Protein AF-A0A956QHF6-F1 (afdb_monomer_lite)

Sequence (446 aa):
MAYKLFDLAGYAPDGSSVARALSEQGRTVGYTSLGSFADPPPKQWPEGFLQLHSVSSDGQLAVGESKQVSDWKAVLVELDAGRLRPLGEASRCLGVNVRGEAVGRVPVDKRTNLGFLWRDGQLEVVPESLCLLAINDQSQAVGLGLGGPALFLEEQPLALEPPADFEEAAAYGLSPDGRLVAGACRHQLQWQPCLWTRQGEGFRVELLEPGRGGVALGVNDQGRVVGYAFERPPMGFDRVAPWAVMASARVQAFEWAGGGLCPLQVEGTDLALKVATGINARGQVVGWGVSPSTPRLKRAFRLDPTQATRVTVRPARPDELDCLLELLPRLAAFDLPPRRLPQELWQGDADMLRAWARGYEPQCACWLALDESAAVVGCCAVRLRPELLSQKPSAHLELLAVGADNQGKGVGQALMQAAESWAREQGAVSMSLHVFANNQRARRFY

pLDDT: mean 89.42, std 8.85, range [52.91, 98.38]

Secondary structure (DSSP, 8-state):
--EEEEEGGGG-TTS-EEEEEE-TT--EEEEESSSEEEESPPS---SSEEEEEEE-TTSSEEEEEEEETTEEEEEEEETTTTEEEE-TT-SEEEEE-TT--EEEEEESSSS-EEEEEEETTEEEEETTEEEEEEE-TTS-EEEEETTEEEEE-SS-PEE-PPPTT-SEEEEEEE-TTSSEEEEEEEETTEEEEEEEEEETTEEEEEESSTT--EEEEEE-TT--EEEEEESSPPTT--SS-GGGPPP-TTEEEEEEETTEEEEP--TT---EEEEEEEE-TT--EEEEEE-TTSTTS-EEEEEEEP-----EEEEPPGGGHHHHHHHGGGGG-S---TT--GGGGTHHHHHHHHHHHTT--TTEEEEEEE-TT--EEEEEEEEE---TTT--S-EEEEEEEE-GGGTTTTHHHHHHHHHHHHHHHTT-S-EE----TT-HHHHHH-

Radius of gyration: 25.53 Å; chains: 1; bounding box: 66×40×74 Å

Foldseek 3Di:
DAWDKDWPCVVPVPWFWKWAEAALVGKTWFAIPQAIAIVVGEDDADDFHWTWHYAANVRQKTWWWTDDPHAIFIWMARRHVNDIDTLPQARTWAEAYPQRWTKWWGDPDPPAIFIWIDHPSDIDTDQQGRIWHYAANVRWTWWAGPVATFTDDPPDTADPDDPPQFDHWTWAEAENVRQKTWWWTHHPNATFTWMWGDDPPHTDIDGLDPPWGWIWHEAYPQRKTKWKTFPHDAPPPDRSDRQVGFQDPGIFIWIRDPSDTGTDDHPPDQWGFGTWRYAYPQGKTWTWTAHPVGSRHTIIMIIGPDQLQPWDKDWDALVCLVVQVVQQLQQLPFDDDPPDDSCVRCVVVNVVSNCVSVVNQVQKTKMFIAGPVRRTFWMWMKGWFADPPPRATAMETADTGGHPVNPPSCRSVVNVVVRVVVSVVVVHPYYYYDDDPRPVVVVVVD

Structure (mmCIF, N/CA/C/O backbone):
data_AF-A0A956QHF6-F1
#
_entry.id   AF-A0A956QHF6-F1
#
loop_
_atom_site.group_PDB
_atom_site.id
_atom_site.type_symbol
_atom_site.label_atom_id
_atom_site.label_alt_id
_atom_site.label_comp_id
_atom_site.label_asym_id
_atom_site.label_entity_id
_atom_site.label_seq_id
_atom_site.pdbx_PDB_ins_code
_atom_site.Cartn_x
_atom_site.Cartn_y
_atom_site.Cartn_z
_atom_site.occupancy
_atom_site.B_iso_or_equiv
_atom_site.auth_seq_id
_atom_site.auth_comp_id
_atom_site.auth_asym_id
_atom_site.auth_atom_id
_atom_site.pdbx_PDB_model_num
ATOM 1 N N . MET A 1 1 ? 4.605 1.641 -11.947 1.00 64.75 1 MET A N 1
ATOM 2 C CA . MET A 1 1 ? 3.361 0.922 -12.296 1.00 64.75 1 MET A CA 1
ATOM 3 C C . MET A 1 1 ? 2.334 1.945 -12.756 1.00 64.75 1 MET A C 1
ATOM 5 O O . MET A 1 1 ? 2.317 3.031 -12.189 1.00 64.75 1 MET A O 1
ATOM 9 N N . ALA A 1 2 ? 1.542 1.652 -13.787 1.00 77.31 2 ALA A N 1
ATOM 10 C CA . ALA A 1 2 ? 0.424 2.514 -14.167 1.00 77.31 2 ALA A CA 1
ATOM 11 C C . ALA A 1 2 ? -0.827 2.121 -13.364 1.00 77.31 2 ALA A C 1
ATOM 13 O O . ALA A 1 2 ? -1.004 0.957 -13.000 1.00 77.31 2 ALA A O 1
ATOM 14 N N . TYR A 1 3 ? -1.673 3.103 -13.067 1.00 86.12 3 TYR A N 1
ATOM 15 C CA . TYR A 1 3 ? -2.850 2.933 -12.224 1.00 86.12 3 TYR A CA 1
ATOM 16 C C . TYR A 1 3 ? -4.087 3.506 -12.901 1.00 86.12 3 TYR A C 1
ATOM 18 O O . TYR A 1 3 ? -4.043 4.579 -13.499 1.00 86.12 3 TYR A O 1
ATOM 26 N N . LYS A 1 4 ? -5.211 2.808 -12.753 1.00 88.69 4 LYS A N 1
ATOM 27 C CA . LYS A 1 4 ? -6.545 3.343 -12.992 1.00 88.69 4 LYS A CA 1
ATOM 28 C C . LYS A 1 4 ? -7.060 3.914 -11.675 1.00 88.69 4 LYS A C 1
ATOM 30 O O . LYS A 1 4 ? -7.164 3.189 -10.688 1.00 88.69 4 LYS A O 1
ATOM 35 N N . LEU A 1 5 ? -7.393 5.202 -11.669 1.00 90.69 5 LEU A N 1
ATOM 36 C CA . LEU A 1 5 ? -8.011 5.859 -10.520 1.00 90.69 5 LEU A CA 1
ATOM 37 C C . LEU A 1 5 ? -9.516 5.574 -10.475 1.00 90.69 5 LEU A C 1
ATOM 39 O O . LEU A 1 5 ? -10.232 5.793 -11.451 1.00 90.69 5 LEU A O 1
ATOM 43 N N . PHE A 1 6 ? -9.984 5.149 -9.309 1.00 89.56 6 PHE A N 1
ATOM 44 C CA . PHE A 1 6 ? -11.377 5.178 -8.892 1.00 89.56 6 PHE A CA 1
ATOM 45 C C . PHE A 1 6 ? -11.510 6.262 -7.825 1.00 89.56 6 PHE A C 1
ATOM 47 O O . PHE A 1 6 ? -11.030 6.106 -6.698 1.00 89.56 6 PHE A O 1
ATOM 54 N N . ASP A 1 7 ? -12.119 7.383 -8.203 1.00 85.62 7 ASP A N 1
ATOM 55 C CA . ASP A 1 7 ? -12.422 8.459 -7.267 1.00 85.62 7 ASP A CA 1
ATOM 56 C C . ASP A 1 7 ? -13.626 8.057 -6.407 1.00 85.62 7 ASP A C 1
ATOM 58 O O . ASP A 1 7 ? -14.746 7.893 -6.895 1.00 85.62 7 ASP A O 1
ATOM 62 N N . LEU A 1 8 ? -13.378 7.875 -5.111 1.00 85.00 8 LEU A N 1
ATOM 63 C CA . LEU A 1 8 ? -14.386 7.507 -4.122 1.00 85.00 8 LEU A CA 1
ATOM 64 C C . LEU A 1 8 ? -14.972 8.759 -3.439 1.00 85.00 8 LEU A C 1
ATOM 66 O O . LEU A 1 8 ? -15.680 8.663 -2.437 1.00 85.00 8 LEU A O 1
ATOM 70 N N . ALA A 1 9 ? -14.716 9.965 -3.953 1.00 78.06 9 ALA A N 1
ATOM 71 C CA . ALA A 1 9 ? -15.341 11.195 -3.472 1.00 78.06 9 ALA A CA 1
ATOM 72 C C . ALA A 1 9 ? -16.867 11.212 -3.631 1.00 78.06 9 ALA A C 1
ATOM 74 O O . ALA A 1 9 ? -17.529 11.949 -2.904 1.00 78.06 9 ALA A O 1
ATOM 75 N N . GLY A 1 10 ? -17.436 10.359 -4.491 1.00 76.44 10 GLY A N 1
ATOM 76 C CA . GLY A 1 10 ? -18.887 10.192 -4.624 1.00 76.44 10 GLY A CA 1
ATOM 77 C C . GLY A 1 10 ? -19.605 9.871 -3.304 1.00 76.44 10 GLY A C 1
ATOM 78 O O . GLY A 1 10 ? -20.776 10.204 -3.160 1.00 76.44 10 GLY A O 1
ATOM 79 N N . TYR A 1 11 ? -18.905 9.314 -2.306 1.00 76.31 11 TYR A N 1
ATOM 80 C CA . TYR A 1 11 ? -19.462 9.082 -0.967 1.00 76.31 11 TYR A CA 1
ATOM 81 C C . TYR A 1 11 ? -19.677 10.367 -0.144 1.00 76.31 11 TYR A C 1
ATOM 83 O O . TYR A 1 11 ? -20.422 10.345 0.834 1.00 76.31 11 TYR A O 1
ATOM 91 N N . ALA A 1 12 ? -19.028 11.479 -0.502 1.00 83.06 12 ALA A N 1
ATOM 92 C CA . ALA A 1 12 ? -19.238 12.792 0.108 1.00 83.06 12 ALA A CA 1
ATOM 93 C C . ALA A 1 12 ? -18.864 13.928 -0.865 1.00 83.06 12 ALA A C 1
ATOM 95 O O . ALA A 1 12 ? -17.786 14.515 -0.728 1.00 83.06 12 ALA A O 1
ATOM 96 N N . PRO A 1 13 ? -19.748 14.275 -1.818 1.00 81.50 13 PRO A N 1
ATOM 97 C CA . PRO A 1 13 ? -19.463 15.294 -2.834 1.00 81.50 13 PRO A CA 1
ATOM 98 C C . PRO A 1 13 ? -19.061 16.650 -2.223 1.00 81.50 13 PRO A C 1
ATOM 100 O O . PRO A 1 13 ? -18.025 17.227 -2.572 1.00 81.50 13 PRO A O 1
ATOM 103 N N . ASP A 1 14 ? -19.820 17.086 -1.214 1.00 84.44 14 ASP A N 1
ATOM 104 C CA . ASP A 1 14 ? -19.650 18.379 -0.534 1.00 84.44 14 ASP A CA 1
ATOM 105 C C . ASP A 1 14 ? -18.776 18.296 0.732 1.00 84.44 14 ASP A C 1
ATOM 107 O O . ASP A 1 14 ? -18.558 19.289 1.427 1.00 84.44 14 ASP A O 1
ATOM 111 N N . GLY A 1 15 ? -18.280 17.100 1.058 1.00 88.06 15 GLY A N 1
ATOM 112 C CA . GLY A 1 15 ? -17.570 16.799 2.299 1.00 88.06 15 GLY A CA 1
ATOM 113 C C . GLY A 1 15 ? -16.174 16.233 2.071 1.00 88.06 15 GLY A C 1
ATOM 114 O O . GLY A 1 15 ? -15.729 16.070 0.943 1.00 88.06 15 GLY A O 1
ATOM 115 N N . SER A 1 16 ? -15.455 15.923 3.148 1.00 90.81 16 SER A N 1
ATOM 116 C CA . SER A 1 16 ? -14.213 15.143 3.035 1.00 90.81 16 SER A CA 1
ATOM 117 C C . SER A 1 16 ? -14.526 13.651 3.008 1.00 90.81 16 SER A C 1
ATOM 119 O O . SER A 1 16 ? -15.419 13.211 3.726 1.00 90.81 16 SER A O 1
ATOM 121 N N . SER A 1 17 ? -13.757 12.868 2.255 1.00 92.38 17 SER A N 1
ATOM 122 C CA . SER A 1 17 ? -13.761 11.403 2.286 1.00 92.38 17 SER A CA 1
ATOM 123 C C . SER A 1 17 ? -12.336 10.856 2.407 1.00 92.38 17 SER A C 1
ATOM 125 O O . SER A 1 17 ? -11.381 11.420 1.869 1.00 92.38 17 SER A O 1
ATOM 127 N N . VAL A 1 18 ? -12.180 9.764 3.156 1.00 93.50 18 VAL A N 1
ATOM 128 C CA . VAL A 1 18 ? -10.901 9.089 3.409 1.00 93.50 18 VAL A CA 1
ATOM 129 C C . VAL A 1 18 ? -11.095 7.581 3.314 1.00 93.50 18 VAL A C 1
ATOM 131 O O . VAL A 1 18 ? -11.859 7.020 4.096 1.00 93.50 18 VAL A O 1
ATOM 134 N N . ALA A 1 19 ? -10.371 6.917 2.408 1.00 95.69 19 ALA A N 1
ATOM 135 C CA . ALA A 1 19 ? -10.272 5.460 2.402 1.00 95.69 19 ALA A CA 1
ATOM 136 C C . ALA A 1 19 ? -9.199 5.002 3.403 1.00 95.69 19 ALA A C 1
ATOM 138 O O . ALA A 1 19 ? -8.085 5.543 3.442 1.00 95.69 19 ALA A O 1
ATOM 139 N N . ARG A 1 20 ? -9.540 4.028 4.249 1.00 94.56 20 ARG A N 1
ATOM 140 C CA . ARG A 1 20 ? -8.678 3.547 5.340 1.00 94.56 20 ARG A CA 1
ATOM 141 C C . ARG A 1 20 ? -8.105 2.166 5.094 1.00 94.56 20 ARG A C 1
ATOM 143 O O . ARG A 1 20 ? -6.946 1.964 5.437 1.00 94.56 20 ARG A O 1
ATOM 150 N N . ALA A 1 21 ? -8.890 1.270 4.510 1.00 95.38 21 ALA A N 1
ATOM 151 C CA . ALA A 1 21 ? -8.481 -0.106 4.289 1.00 95.38 21 ALA A CA 1
ATOM 152 C C . ALA A 1 21 ? -9.127 -0.692 3.033 1.00 95.38 21 ALA A C 1
ATOM 154 O O . ALA A 1 21 ? -10.125 -0.173 2.520 1.00 95.38 21 ALA A O 1
ATOM 155 N N . LEU A 1 22 ? -8.518 -1.768 2.550 1.00 95.69 22 LEU A N 1
ATOM 156 C CA . LEU A 1 22 ? -8.856 -2.463 1.321 1.00 95.69 22 LEU A CA 1
ATOM 157 C C . LEU A 1 22 ? -8.700 -3.966 1.550 1.00 95.69 22 LEU A C 1
ATOM 159 O O . LEU A 1 22 ? -7.654 -4.394 2.026 1.00 95.69 22 LEU A O 1
ATOM 163 N N . SER A 1 23 ? -9.711 -4.748 1.181 1.00 95.88 23 SER A N 1
ATOM 164 C CA . SER A 1 23 ? -9.648 -6.209 1.241 1.00 95.88 23 SER A CA 1
ATOM 165 C C . SER A 1 23 ? -8.937 -6.814 0.023 1.00 95.88 23 SER A C 1
ATOM 167 O O . SER A 1 23 ? -8.749 -6.159 -1.012 1.00 95.88 23 SER A O 1
ATOM 169 N N . GLU A 1 24 ? -8.622 -8.107 0.081 1.00 91.50 24 GLU A N 1
ATOM 170 C CA . GLU A 1 24 ? -8.068 -8.849 -1.061 1.00 91.50 24 GLU A CA 1
ATOM 171 C C . GLU A 1 24 ? -9.075 -8.977 -2.212 1.00 91.50 24 GLU A C 1
ATOM 173 O O . GLU A 1 24 ? -8.712 -8.999 -3.390 1.00 91.50 24 GLU A O 1
ATOM 178 N N . GLN A 1 25 ? -10.371 -8.943 -1.896 1.00 89.06 25 GLN A N 1
ATOM 179 C CA . GLN A 1 25 ? -11.439 -8.881 -2.896 1.00 89.06 25 GLN A CA 1
ATOM 180 C C . GLN A 1 25 ? -11.616 -7.482 -3.507 1.00 89.06 25 GLN A C 1
ATOM 182 O O . GLN A 1 25 ? -12.284 -7.335 -4.533 1.00 89.06 25 GLN A O 1
ATOM 187 N N . GLY A 1 26 ? -10.943 -6.457 -2.976 1.00 89.31 26 GLY A N 1
ATOM 188 C CA . GLY A 1 26 ? -10.974 -5.084 -3.491 1.00 89.31 26 GLY A CA 1
ATOM 189 C C . GLY A 1 26 ? -12.045 -4.204 -2.855 1.00 89.31 26 GLY A C 1
ATOM 190 O O . GLY A 1 26 ? -12.280 -3.087 -3.331 1.00 89.31 26 GLY A O 1
ATOM 191 N N . ARG A 1 27 ? -12.681 -4.692 -1.784 1.00 92.50 27 ARG A N 1
ATOM 192 C CA . ARG A 1 27 ? -13.661 -3.937 -1.008 1.00 92.50 27 ARG A CA 1
ATOM 193 C C . ARG A 1 27 ? -12.938 -2.866 -0.214 1.00 92.50 27 ARG A C 1
ATOM 195 O O . ARG A 1 27 ? -12.054 -3.172 0.580 1.00 92.50 27 ARG A O 1
ATOM 202 N N . THR A 1 28 ? -13.304 -1.613 -0.443 1.00 94.75 28 THR A N 1
ATOM 203 C CA . THR A 1 28 ? -12.696 -0.465 0.244 1.00 94.75 28 THR A CA 1
ATOM 204 C C . THR A 1 28 ? -13.606 -0.004 1.368 1.00 94.75 28 THR A C 1
ATOM 206 O O . THR A 1 28 ? -14.814 0.051 1.167 1.00 94.75 28 THR A O 1
ATOM 209 N N . VAL A 1 29 ? -13.048 0.364 2.522 1.00 94.69 29 VAL A N 1
ATOM 210 C CA . VAL A 1 29 ? -13.798 0.982 3.628 1.00 94.69 29 VAL A CA 1
ATOM 211 C C . VAL A 1 29 ? -13.141 2.275 4.090 1.00 94.69 29 VAL A C 1
ATOM 213 O O . VAL A 1 29 ? -11.930 2.479 3.939 1.00 94.69 29 VAL A O 1
ATOM 216 N N . GLY A 1 30 ? -13.935 3.160 4.682 1.00 93.44 30 GLY A N 1
ATOM 217 C CA . GLY A 1 30 ? -13.429 4.422 5.192 1.00 93.44 30 GLY A CA 1
ATOM 218 C C . GLY A 1 30 ? -14.480 5.279 5.875 1.00 93.44 30 GLY A C 1
ATOM 219 O O . GLY A 1 30 ? -15.496 4.794 6.384 1.00 93.44 30 GLY A O 1
ATOM 220 N N . TYR A 1 31 ? -14.214 6.580 5.893 1.00 90.94 31 TYR A N 1
ATOM 221 C CA . TYR A 1 31 ? -15.102 7.561 6.495 1.00 90.94 31 TYR A CA 1
ATOM 222 C C . TYR A 1 31 ? -15.195 8.851 5.696 1.00 90.94 31 TYR A C 1
ATOM 224 O O . TYR A 1 31 ? -14.302 9.218 4.931 1.00 90.94 31 TYR A O 1
ATOM 232 N N . THR A 1 32 ? -16.299 9.551 5.901 1.00 89.94 32 THR A N 1
ATOM 233 C CA . THR A 1 32 ? -16.566 10.878 5.372 1.00 89.94 32 THR A CA 1
ATOM 234 C C . THR A 1 32 ? -16.728 11.884 6.509 1.00 89.94 32 THR A C 1
ATOM 236 O O . THR A 1 32 ? -16.781 11.526 7.685 1.00 89.94 32 THR A O 1
ATOM 239 N N . SER A 1 33 ? -16.837 13.170 6.177 1.00 84.12 33 SER A N 1
ATOM 240 C CA . SER A 1 33 ? -17.222 14.202 7.147 1.00 84.12 33 SER A CA 1
ATOM 241 C C . SER A 1 33 ? -18.641 14.022 7.699 1.00 84.12 33 SER A C 1
ATOM 243 O O . SER A 1 33 ? -18.985 14.691 8.667 1.00 84.12 33 SER A O 1
ATOM 245 N N . LEU A 1 34 ? -19.454 13.144 7.100 1.00 77.38 34 LEU A N 1
ATOM 246 C CA . LEU A 1 34 ? -20.855 12.902 7.456 1.00 77.38 34 LEU A CA 1
ATOM 247 C C . LEU A 1 34 ? -21.126 11.468 7.958 1.00 77.38 34 LEU A C 1
ATOM 249 O O . LEU A 1 34 ? -22.234 11.198 8.406 1.00 77.38 34 LEU A O 1
ATOM 253 N N . GLY A 1 35 ? -20.144 10.558 7.923 1.00 80.88 35 GLY A N 1
ATOM 254 C CA . GLY A 1 35 ? -20.305 9.179 8.396 1.00 80.88 35 GLY A CA 1
ATOM 255 C C . GLY A 1 35 ? -19.240 8.223 7.857 1.00 80.88 35 GLY A C 1
ATOM 256 O O . GLY A 1 35 ? -18.065 8.574 7.775 1.00 80.88 35 GLY A O 1
ATOM 257 N N . SER A 1 36 ? -19.646 7.011 7.475 1.00 81.38 36 SER A N 1
ATOM 258 C CA . SER A 1 36 ? -18.778 5.952 6.932 1.00 81.38 36 SER A CA 1
ATOM 259 C C . SER A 1 36 ? -19.180 5.567 5.516 1.00 81.38 36 SER A C 1
ATOM 261 O O . SER A 1 36 ? -20.274 5.895 5.061 1.00 81.38 36 SER A O 1
ATOM 263 N N . PHE A 1 37 ? -18.297 4.852 4.816 1.00 83.81 37 PHE A N 1
ATOM 264 C CA . PHE A 1 37 ? -18.630 4.212 3.544 1.00 83.81 37 PHE A CA 1
ATOM 265 C C . PHE A 1 37 ? -17.885 2.882 3.360 1.00 83.81 37 PHE A C 1
ATOM 267 O O . PHE A 1 37 ? -16.830 2.661 3.963 1.00 83.81 37 PHE A O 1
ATOM 274 N N . ALA A 1 38 ? -18.429 2.026 2.491 1.00 78.81 38 ALA A N 1
ATOM 275 C CA . ALA A 1 38 ? -17.766 0.847 1.939 1.00 78.81 38 ALA A CA 1
ATOM 276 C C . ALA A 1 38 ? -18.067 0.734 0.432 1.00 78.81 38 ALA A C 1
ATOM 278 O O . ALA A 1 38 ? -19.075 1.274 -0.010 1.00 78.81 38 ALA A O 1
ATOM 279 N N . ASP A 1 39 ? -17.215 0.059 -0.344 1.00 77.44 39 ASP A N 1
ATOM 280 C CA . ASP A 1 39 ? -17.395 -0.160 -1.790 1.00 77.44 39 ASP A CA 1
ATOM 281 C C . ASP A 1 39 ? -17.568 -1.655 -2.135 1.00 77.44 39 ASP A C 1
ATOM 283 O O . ASP A 1 39 ? -16.590 -2.395 -2.007 1.00 77.44 39 ASP A O 1
ATOM 287 N N . PRO A 1 40 ? -18.758 -2.121 -2.573 1.00 66.81 40 PRO A N 1
ATOM 288 C CA . PRO A 1 40 ? -19.985 -1.343 -2.748 1.00 66.81 40 PRO A CA 1
ATOM 289 C C . PRO A 1 40 ? -20.625 -0.959 -1.401 1.00 66.81 40 PRO A C 1
ATOM 291 O O . PRO A 1 40 ? -20.412 -1.659 -0.397 1.00 66.81 40 PRO A O 1
ATOM 294 N N . PRO A 1 41 ? -21.427 0.128 -1.369 1.00 66.31 41 PRO A N 1
ATOM 295 C CA . PRO A 1 41 ? -22.078 0.574 -0.150 1.00 66.31 41 PRO A CA 1
ATOM 296 C C . PRO A 1 41 ? -23.017 -0.510 0.384 1.00 66.31 41 PRO A C 1
ATOM 298 O O . PRO A 1 41 ? -23.737 -1.153 -0.386 1.00 66.31 41 PRO A O 1
ATOM 301 N N . PRO A 1 42 ? -23.009 -0.737 1.702 1.00 62.28 42 PRO A N 1
ATOM 302 C CA . PRO A 1 42 ? -23.805 -1.782 2.311 1.00 62.28 42 PRO A CA 1
ATOM 303 C C . PRO A 1 42 ? -25.283 -1.410 2.291 1.00 62.28 42 PRO A C 1
ATOM 305 O O . PRO A 1 42 ? -25.671 -0.237 2.287 1.00 62.28 42 PRO A O 1
ATOM 308 N N . LYS A 1 43 ? -26.129 -2.438 2.275 1.00 55.81 43 LYS A N 1
ATOM 309 C CA . LYS A 1 43 ? -27.580 -2.271 2.264 1.00 55.81 43 LYS A CA 1
ATOM 310 C C . LYS A 1 43 ? -28.036 -1.878 3.673 1.00 55.81 43 LYS A C 1
ATOM 312 O O . LYS A 1 43 ? -28.314 -2.744 4.484 1.00 55.81 43 LYS A O 1
ATOM 317 N N . GLN A 1 44 ? -28.120 -0.564 3.908 1.00 56.69 44 GLN A N 1
ATOM 318 C CA . GLN A 1 44 ? -28.627 0.105 5.118 1.00 56.69 44 GLN A CA 1
ATOM 319 C C . GLN A 1 44 ? -27.731 -0.011 6.367 1.00 56.69 44 GLN A C 1
ATOM 321 O O . GLN A 1 44 ? -27.603 -1.064 6.981 1.00 56.69 44 GLN A O 1
ATOM 326 N N . TRP A 1 45 ? -27.182 1.130 6.797 1.00 58.22 45 TRP A N 1
ATOM 327 C CA . TRP A 1 45 ? -26.565 1.318 8.114 1.00 58.22 45 TRP A CA 1
ATOM 328 C C . TRP A 1 45 ? -27.411 2.298 8.941 1.00 58.22 45 TRP A C 1
ATOM 330 O O . TRP A 1 45 ? -27.424 3.487 8.611 1.00 58.22 45 TRP A O 1
ATOM 340 N N . PRO A 1 46 ? -28.147 1.842 9.971 1.00 54.19 46 PRO A N 1
ATOM 341 C CA . PRO A 1 46 ? -28.976 2.728 10.785 1.00 54.19 46 PRO A CA 1
ATOM 342 C C . PRO A 1 46 ? -28.205 3.388 11.947 1.00 54.19 46 PRO A C 1
ATOM 344 O O . PRO A 1 46 ? -27.490 2.714 12.679 1.00 54.19 46 PRO A O 1
ATOM 347 N N . GLU A 1 47 ? -28.451 4.698 12.092 1.00 54.88 47 GLU A N 1
ATOM 348 C CA . GLU A 1 47 ? -28.246 5.644 13.213 1.00 54.88 47 GLU A CA 1
ATOM 349 C C . GLU A 1 47 ? -26.859 5.808 13.886 1.00 54.88 47 GLU A C 1
ATOM 351 O O . GLU A 1 47 ? -26.240 4.878 14.395 1.00 54.88 47 GLU A O 1
ATOM 356 N N . GLY A 1 48 ? -26.421 7.074 13.982 1.00 61.25 48 GLY A N 1
ATOM 357 C CA . GLY A 1 48 ? -25.158 7.501 14.601 1.00 61.25 48 GLY A CA 1
ATOM 358 C C . GLY A 1 48 ? -24.065 7.852 13.585 1.00 61.25 48 GLY A C 1
ATOM 359 O O . GLY A 1 48 ? -24.193 7.611 12.387 1.00 61.25 48 GLY A O 1
ATOM 360 N N . PHE A 1 49 ? -22.975 8.462 14.050 1.00 78.69 49 PHE A N 1
ATOM 361 C CA . PHE A 1 49 ? -21.820 8.764 13.197 1.00 78.69 49 PHE A CA 1
ATOM 362 C C . PHE A 1 49 ? -20.823 7.600 13.291 1.00 78.69 49 PHE A C 1
ATOM 364 O O . PHE A 1 49 ? -20.181 7.425 14.323 1.00 78.69 49 PHE A O 1
ATOM 371 N N . LEU A 1 50 ? -20.736 6.784 12.237 1.00 86.19 50 LEU A N 1
ATOM 372 C CA . LEU A 1 50 ? -19.848 5.617 12.134 1.00 86.19 50 LEU A CA 1
ATOM 373 C C . LEU A 1 50 ? -18.613 5.964 11.297 1.00 86.19 50 LEU A C 1
ATOM 375 O O . LEU A 1 50 ? -18.749 6.592 10.251 1.00 86.19 50 LEU A O 1
ATOM 379 N N . GLN A 1 51 ? -17.428 5.512 11.702 1.00 89.88 51 GLN A N 1
ATOM 380 C CA . GLN A 1 51 ? -16.199 5.569 10.907 1.00 89.88 51 GLN A CA 1
ATOM 381 C C . GLN A 1 51 ? -15.561 4.190 10.835 1.00 89.88 51 GLN A C 1
ATOM 383 O O . GLN A 1 51 ? -15.261 3.611 11.872 1.00 89.88 51 GLN A O 1
ATOM 388 N N . LEU A 1 52 ? -15.306 3.684 9.627 1.00 93.25 52 LEU A N 1
ATOM 389 C CA . LEU A 1 52 ? -14.599 2.417 9.448 1.00 93.25 52 LEU A CA 1
ATOM 390 C C . LEU A 1 52 ? -13.091 2.635 9.316 1.00 93.25 52 LEU A C 1
ATOM 392 O O . LEU A 1 52 ? -12.623 3.627 8.741 1.00 93.25 52 LEU A O 1
ATOM 396 N N . HIS A 1 53 ? -12.323 1.706 9.876 1.00 94.31 53 HIS A N 1
ATOM 397 C CA . HIS A 1 53 ? -10.867 1.793 9.985 1.00 94.31 53 HIS A CA 1
ATOM 398 C C . HIS A 1 53 ? -10.146 0.597 9.367 1.00 94.31 53 HIS A C 1
ATOM 400 O O . HIS A 1 53 ? -9.072 0.798 8.803 1.00 94.31 53 HIS A O 1
ATOM 406 N N . SER A 1 54 ? -10.734 -0.599 9.419 1.00 95.94 54 SER A N 1
ATOM 407 C CA . SER A 1 54 ? -10.170 -1.811 8.821 1.00 95.94 54 SER A CA 1
ATOM 408 C C . SER A 1 54 ? -11.260 -2.733 8.276 1.00 95.94 54 SER A C 1
ATOM 410 O O . SER A 1 54 ? -12.427 -2.611 8.656 1.00 95.94 54 SER A O 1
ATOM 412 N N . VAL A 1 55 ? -10.877 -3.611 7.353 1.00 97.12 55 VAL A N 1
ATOM 413 C CA . VAL A 1 55 ? -11.726 -4.606 6.691 1.00 97.12 55 VAL A CA 1
ATOM 414 C C . VAL A 1 55 ? -10.964 -5.928 6.623 1.00 97.12 55 VAL A C 1
ATOM 416 O O . VAL A 1 55 ? -9.761 -5.918 6.362 1.00 97.12 55 VAL A O 1
ATOM 419 N N . SER A 1 56 ? -11.648 -7.046 6.860 1.00 97.06 56 SER A N 1
ATOM 420 C CA . SER A 1 56 ? -11.068 -8.387 6.748 1.00 97.06 56 SER A CA 1
ATOM 421 C C . SER A 1 56 ? -10.634 -8.678 5.309 1.00 97.06 56 SER A C 1
ATOM 423 O O . SER A 1 56 ? -11.155 -8.091 4.353 1.00 97.06 56 SER A O 1
ATOM 425 N N . SER A 1 57 ? -9.683 -9.597 5.128 1.00 94.38 57 SER A N 1
ATOM 426 C CA . SER A 1 57 ? -9.119 -9.907 3.805 1.00 94.38 57 SER A CA 1
ATOM 427 C C . SER A 1 57 ? -10.180 -10.415 2.812 1.00 94.38 57 SER A C 1
ATOM 429 O O . SER A 1 57 ? -10.141 -10.063 1.630 1.00 94.38 57 SER A O 1
ATOM 431 N N . ASP A 1 58 ? -11.201 -11.128 3.292 1.00 94.12 58 ASP A N 1
ATOM 432 C CA . ASP A 1 58 ? -12.368 -11.578 2.520 1.00 94.12 58 ASP A CA 1
ATOM 433 C C . ASP A 1 58 ? -13.428 -10.488 2.257 1.00 94.12 58 ASP A C 1
ATOM 435 O O . ASP A 1 58 ? -14.381 -10.710 1.511 1.00 94.12 58 ASP A O 1
ATOM 439 N N . GLY A 1 59 ? -13.281 -9.295 2.839 1.00 93.44 59 GLY A N 1
ATOM 440 C CA . GLY A 1 59 ? -14.213 -8.186 2.658 1.00 93.44 59 GLY A CA 1
ATOM 441 C C . GLY A 1 59 ? -15.583 -8.376 3.313 1.00 93.44 59 GLY A C 1
ATOM 442 O O . GLY A 1 59 ? -16.521 -7.682 2.916 1.00 93.44 59 GLY A O 1
ATOM 443 N N . GLN A 1 60 ? -15.738 -9.297 4.265 1.00 93.81 60 GLN A N 1
ATOM 444 C CA . GLN A 1 60 ? -17.026 -9.565 4.921 1.00 93.81 60 GLN A CA 1
ATOM 445 C C . GLN A 1 60 ? -17.208 -8.781 6.223 1.00 93.81 60 GLN A C 1
ATOM 447 O O . GLN A 1 60 ? -18.317 -8.333 6.534 1.00 93.81 60 GLN A O 1
ATOM 452 N N . LEU A 1 61 ? -16.121 -8.574 6.963 1.00 95.31 61 LEU A N 1
ATOM 453 C CA . LEU A 1 61 ? -16.115 -7.902 8.254 1.00 95.31 61 LEU A CA 1
ATOM 454 C C . LEU A 1 61 ? -15.378 -6.571 8.155 1.00 95.31 61 LEU A C 1
ATOM 456 O O . LEU A 1 61 ? -14.372 -6.444 7.462 1.00 95.31 61 LEU A O 1
ATOM 460 N N . ALA A 1 62 ? -15.854 -5.575 8.887 1.00 95.44 62 ALA A N 1
ATOM 461 C CA . ALA A 1 62 ? -15.134 -4.332 9.108 1.00 95.44 62 ALA A CA 1
ATOM 462 C C . ALA A 1 62 ? -15.166 -3.953 10.579 1.00 95.44 62 ALA A C 1
ATOM 464 O O . ALA A 1 62 ? -16.060 -4.350 11.321 1.00 95.44 62 ALA A O 1
ATOM 465 N N . VAL A 1 63 ? -14.206 -3.136 10.988 1.00 94.94 63 VAL A N 1
ATOM 466 C CA . VAL A 1 63 ? -14.192 -2.542 12.323 1.00 94.94 63 VAL A CA 1
ATOM 467 C C . VAL A 1 63 ? -13.979 -1.047 12.252 1.00 94.94 63 VAL A C 1
ATOM 469 O O . VAL A 1 63 ? -13.437 -0.505 11.280 1.00 94.94 63 VAL A O 1
ATOM 472 N N . GLY A 1 64 ? -14.413 -0.378 13.307 1.00 92.75 64 GLY A N 1
ATOM 473 C CA . GLY A 1 64 ? -14.312 1.059 13.412 1.00 92.75 64 GLY A CA 1
ATOM 474 C C . GLY A 1 64 ? -14.869 1.577 14.721 1.00 92.75 64 GLY A C 1
ATOM 475 O O . GLY A 1 64 ? -14.849 0.888 15.743 1.00 92.75 64 GLY A O 1
ATOM 476 N N . GLU A 1 65 ? -15.376 2.799 14.673 1.00 90.06 65 GLU A N 1
ATOM 477 C CA . GLU A 1 65 ? -15.924 3.502 15.825 1.00 90.06 65 GLU A CA 1
ATOM 478 C C . GLU A 1 65 ? -17.289 4.088 15.482 1.00 90.06 65 GLU A C 1
ATOM 480 O O . GLU A 1 65 ? -17.478 4.645 14.401 1.00 90.06 65 GLU A O 1
ATOM 485 N N . SER A 1 66 ? -18.231 3.994 16.415 1.00 87.31 66 SER A N 1
ATOM 486 C CA . SER A 1 66 ? -19.546 4.620 16.314 1.00 87.31 66 SER A CA 1
ATOM 487 C C . SER A 1 66 ? -19.745 5.618 17.445 1.00 87.31 66 SER A C 1
ATOM 489 O O . SER A 1 66 ? -19.438 5.320 18.601 1.00 87.31 66 SER A O 1
ATOM 491 N N . LYS A 1 67 ? -20.257 6.806 17.117 1.00 81.69 67 LYS A N 1
ATOM 492 C CA . LYS A 1 67 ? -20.627 7.834 18.089 1.00 81.69 67 LYS A CA 1
ATOM 493 C C . LYS A 1 67 ? -22.129 7.795 18.356 1.00 81.69 67 LYS A C 1
ATOM 495 O O . LYS A 1 67 ? -22.920 8.153 17.477 1.00 81.69 67 LYS A O 1
ATOM 500 N N . GLN A 1 68 ? -22.506 7.452 19.587 1.00 68.38 68 GLN A N 1
ATOM 501 C CA . GLN A 1 68 ? -23.881 7.550 20.085 1.00 68.38 68 GLN A CA 1
ATOM 502 C C . GLN A 1 68 ? -23.940 8.588 21.217 1.00 68.38 68 GLN A C 1
ATOM 504 O O . GLN A 1 68 ? -23.395 8.373 22.292 1.00 68.38 68 GLN A O 1
ATOM 509 N N . VAL A 1 69 ? -24.587 9.731 20.956 1.00 59.78 69 VAL A N 1
ATOM 510 C CA . VAL A 1 69 ? -24.874 10.847 21.891 1.00 59.78 69 VAL A CA 1
ATOM 511 C C . VAL A 1 69 ? -23.647 11.524 22.547 1.00 59.78 69 VAL A C 1
ATOM 513 O O . VAL A 1 69 ? -23.422 12.702 22.267 1.00 59.78 69 VAL A O 1
ATOM 516 N N . SER A 1 70 ? -22.834 10.839 23.362 1.00 65.19 70 SER A N 1
ATOM 517 C CA . SER A 1 70 ? -21.673 11.417 24.076 1.00 65.19 70 SER A CA 1
ATOM 518 C C . SER A 1 70 ? -20.325 10.769 23.754 1.00 65.19 70 SER A C 1
ATOM 520 O O . SER A 1 70 ? -19.333 11.493 23.683 1.00 65.19 70 SER A O 1
ATOM 522 N N . ASP A 1 71 ? -20.280 9.459 23.489 1.00 73.12 71 ASP A N 1
ATOM 523 C CA . ASP A 1 71 ? -19.023 8.701 23.443 1.00 73.12 71 ASP A CA 1
ATOM 524 C C . ASP A 1 71 ? -18.841 7.902 22.150 1.00 73.12 71 ASP A C 1
ATOM 526 O O . ASP A 1 71 ? -19.801 7.476 21.501 1.00 73.12 71 ASP A O 1
ATOM 530 N N . TRP A 1 72 ? -17.575 7.716 21.777 1.00 82.25 72 TRP A N 1
ATOM 531 C CA . TRP A 1 72 ? -17.161 6.828 20.696 1.00 82.25 72 TRP A CA 1
ATOM 532 C C . TRP A 1 72 ? -16.925 5.426 21.243 1.00 82.25 72 TRP A C 1
ATOM 534 O O . TRP A 1 72 ? -16.195 5.250 22.222 1.00 82.25 72 TRP A O 1
ATOM 544 N N . LYS A 1 73 ? -17.540 4.432 20.606 1.00 86.94 73 LYS A N 1
ATOM 545 C CA . LYS A 1 73 ? -17.395 3.019 20.958 1.00 86.94 73 LYS A CA 1
ATOM 546 C C . LYS A 1 73 ? -16.879 2.228 19.769 1.00 86.94 73 LYS A C 1
ATOM 548 O O . LYS A 1 73 ? -17.321 2.432 18.637 1.00 86.94 73 LYS A O 1
ATOM 553 N N . ALA A 1 74 ? -15.954 1.317 20.042 1.00 91.38 74 ALA A N 1
ATOM 554 C CA . ALA A 1 74 ? -15.456 0.354 19.075 1.00 91.38 74 ALA A CA 1
ATOM 555 C C . ALA A 1 74 ? -16.576 -0.592 18.620 1.00 91.38 74 ALA A C 1
ATOM 557 O O . ALA A 1 74 ? -17.359 -1.089 19.436 1.00 91.38 74 ALA A O 1
ATOM 558 N N . VAL A 1 75 ? -16.640 -0.851 17.315 1.00 92.06 75 VAL A N 1
ATOM 559 C CA . VAL A 1 75 ? -17.669 -1.700 16.707 1.00 92.06 75 VAL A CA 1
ATOM 560 C C . VAL A 1 75 ? -17.078 -2.638 15.661 1.00 92.06 75 VAL A C 1
ATOM 562 O O . VAL A 1 75 ? -16.141 -2.271 14.948 1.00 92.06 75 VAL A O 1
ATOM 565 N N . LEU A 1 76 ? -17.680 -3.819 15.543 1.00 93.62 76 LEU A N 1
ATOM 566 C CA . LEU A 1 76 ? -17.514 -4.754 14.434 1.00 93.62 76 LEU A CA 1
ATOM 567 C C . LEU A 1 76 ? -18.782 -4.754 13.579 1.00 93.62 76 LEU A C 1
ATOM 569 O O . LEU A 1 76 ? -19.897 -4.715 14.099 1.00 93.62 76 LEU A O 1
ATOM 573 N N . VAL A 1 77 ? -18.610 -4.779 12.263 1.00 92.06 77 VAL A N 1
ATOM 574 C CA . VAL A 1 77 ? -19.680 -4.651 11.274 1.00 92.06 77 VAL A CA 1
ATOM 575 C C . VAL A 1 77 ? -19.614 -5.816 10.291 1.00 92.06 77 VAL A C 1
ATOM 577 O O . VAL A 1 77 ? -18.616 -5.985 9.595 1.00 92.06 77 VAL A O 1
ATOM 580 N N . GLU A 1 78 ? -20.694 -6.587 10.195 1.00 92.31 78 GLU A N 1
ATOM 581 C CA . GLU A 1 78 ? -20.922 -7.542 9.104 1.00 92.31 78 GLU A CA 1
ATOM 582 C C . GLU A 1 78 ? -21.451 -6.756 7.899 1.00 92.31 78 GLU A C 1
ATOM 584 O O . GLU A 1 78 ? -22.610 -6.328 7.892 1.00 92.31 78 GLU A O 1
ATOM 589 N N . LEU A 1 79 ? -20.599 -6.508 6.903 1.00 88.69 79 LEU A N 1
ATOM 590 C CA . LEU A 1 79 ? -20.850 -5.487 5.882 1.00 88.69 79 LEU A CA 1
ATOM 591 C C . LEU A 1 79 ? -22.101 -5.777 5.041 1.00 88.69 79 LEU A C 1
ATOM 593 O O . LEU A 1 79 ? -22.923 -4.885 4.848 1.00 88.69 79 LEU A O 1
ATOM 597 N N . ASP A 1 80 ? -22.283 -7.014 4.580 1.00 86.88 80 ASP A N 1
ATOM 598 C CA . ASP A 1 80 ? -23.410 -7.363 3.700 1.00 86.88 80 ASP A CA 1
ATOM 599 C C . ASP A 1 80 ? -24.724 -7.556 4.460 1.00 86.88 80 ASP A C 1
ATOM 601 O O . ASP A 1 80 ? -25.800 -7.285 3.925 1.00 86.88 80 ASP A O 1
ATOM 605 N N . ALA A 1 81 ? -24.638 -7.984 5.721 1.00 85.62 81 ALA A N 1
ATOM 606 C CA . ALA A 1 81 ? -25.793 -8.139 6.596 1.00 85.62 81 ALA A CA 1
ATOM 607 C C . ALA A 1 81 ? -26.211 -6.822 7.275 1.00 85.62 81 ALA A C 1
ATOM 609 O O . ALA A 1 81 ? -27.283 -6.773 7.877 1.00 85.62 81 ALA A O 1
ATOM 610 N N . GLY A 1 82 ? -25.362 -5.788 7.236 1.00 80.75 82 GLY A N 1
ATOM 611 C CA . GLY A 1 82 ? -25.588 -4.511 7.916 1.00 80.75 82 GLY A CA 1
ATOM 612 C C . GLY A 1 82 ? -25.628 -4.624 9.445 1.00 80.75 82 GLY A C 1
ATOM 613 O O . GLY A 1 82 ? -26.174 -3.742 10.105 1.00 80.75 82 GLY A O 1
ATOM 614 N N . ARG A 1 83 ? -25.091 -5.705 10.031 1.00 86.00 83 ARG A N 1
ATOM 615 C CA . ARG A 1 83 ? -25.154 -5.937 11.484 1.00 86.00 83 ARG A CA 1
ATOM 616 C C . ARG A 1 83 ? -23.972 -5.284 12.174 1.00 86.00 83 ARG A C 1
ATOM 618 O O . ARG A 1 83 ? -22.828 -5.578 11.843 1.00 86.00 83 ARG A O 1
ATOM 625 N N . LEU A 1 84 ? -24.259 -4.446 13.164 1.00 87.69 84 LEU A N 1
ATOM 626 C CA . LEU A 1 84 ? -23.268 -3.778 13.998 1.00 87.69 84 LEU A CA 1
ATOM 627 C C . LEU A 1 84 ? -23.243 -4.416 15.388 1.00 87.69 84 LEU A C 1
ATOM 629 O O . LEU A 1 84 ? -24.287 -4.617 16.009 1.00 87.69 84 LEU A O 1
ATOM 633 N N . ARG A 1 85 ? -22.041 -4.714 15.881 1.00 89.00 85 ARG A N 1
ATOM 634 C CA . ARG A 1 85 ? -21.791 -5.295 17.202 1.00 89.00 85 ARG A CA 1
ATOM 635 C C . ARG A 1 85 ? -20.825 -4.401 17.989 1.00 89.00 85 ARG A C 1
ATOM 637 O O . ARG A 1 85 ? -19.688 -4.228 17.548 1.00 89.00 85 ARG A O 1
ATOM 644 N N . PRO A 1 86 ? -21.235 -3.823 19.131 1.00 89.50 86 PRO A N 1
ATOM 645 C CA . PRO A 1 86 ? -20.317 -3.127 20.029 1.00 89.50 86 PRO A CA 1
ATOM 646 C C . PRO A 1 86 ? -19.273 -4.083 20.619 1.00 89.50 86 PRO A C 1
ATOM 648 O O . PRO A 1 86 ? -19.605 -5.210 20.984 1.00 89.50 86 PRO A O 1
ATOM 651 N N . LEU A 1 87 ? -18.031 -3.621 20.762 1.00 90.00 87 LEU A N 1
ATOM 652 C CA . LEU A 1 87 ? -16.912 -4.405 21.309 1.00 90.00 87 LEU A CA 1
ATOM 653 C C . LEU A 1 87 ? -16.673 -4.119 22.804 1.00 90.00 87 LEU A C 1
ATOM 655 O O . LEU A 1 87 ? -15.538 -4.039 23.266 1.00 90.00 87 LEU A O 1
ATOM 659 N N . GLY A 1 88 ? -17.751 -3.924 23.567 1.00 83.94 88 GLY A N 1
ATOM 660 C CA . GLY A 1 88 ? -17.689 -3.616 25.000 1.00 83.94 88 GLY A CA 1
ATOM 661 C C . GLY A 1 88 ? -17.150 -2.211 25.299 1.00 83.94 88 GLY A C 1
ATOM 662 O O . GLY A 1 88 ? -17.610 -1.223 24.726 1.00 83.94 88 GLY A O 1
ATOM 663 N N . GLU A 1 89 ? -16.183 -2.114 26.217 1.00 81.06 89 GLU A N 1
ATOM 664 C CA . GLU A 1 89 ? -15.599 -0.837 26.664 1.00 81.06 89 GLU A CA 1
ATOM 665 C C . GLU A 1 89 ? -14.507 -0.276 25.740 1.00 81.06 89 GLU A C 1
ATOM 667 O O . GLU A 1 89 ? -13.999 0.822 25.978 1.00 81.06 89 GLU A O 1
ATOM 672 N N . ALA A 1 90 ? -14.149 -0.989 24.668 1.00 76.25 90 ALA A N 1
ATOM 673 C CA . ALA A 1 90 ? -13.161 -0.519 23.705 1.00 76.25 90 ALA A CA 1
ATOM 674 C C . ALA A 1 90 ? -13.553 0.843 23.098 1.00 76.25 90 ALA A C 1
ATOM 676 O O . ALA A 1 90 ? -14.694 1.071 22.682 1.00 76.25 90 ALA A O 1
ATOM 677 N N . SER A 1 91 ? -12.576 1.751 23.025 1.00 79.00 91 SER A N 1
ATOM 678 C CA . SER A 1 91 ? -12.786 3.121 22.539 1.00 79.00 91 SER A CA 1
ATOM 679 C C . SER A 1 91 ? -12.424 3.295 21.068 1.00 79.00 91 SER A C 1
ATOM 681 O O . SER A 1 91 ? -12.951 4.193 20.418 1.00 79.00 91 SER A O 1
ATOM 683 N N . ARG A 1 92 ? -11.529 2.451 20.536 1.00 88.06 92 ARG A N 1
ATOM 684 C CA . ARG A 1 92 ? -11.048 2.529 19.151 1.00 88.06 92 ARG A CA 1
ATOM 685 C C . ARG A 1 92 ? -10.632 1.159 18.634 1.00 88.06 92 ARG A C 1
ATOM 687 O O . ARG A 1 92 ? -9.718 0.563 19.194 1.00 88.06 92 ARG A O 1
ATOM 694 N N . CYS A 1 93 ? -11.258 0.696 17.552 1.00 92.12 93 CYS A N 1
ATOM 695 C CA . CYS A 1 93 ? -10.915 -0.554 16.870 1.00 92.12 93 CYS A CA 1
ATOM 696 C C . CYS A 1 93 ? -10.208 -0.267 15.543 1.00 92.12 93 CYS A C 1
ATOM 698 O O . CYS A 1 93 ? -10.702 0.524 14.740 1.00 92.12 93 CYS A O 1
ATOM 700 N N . LEU A 1 94 ? -9.051 -0.888 15.316 1.00 94.00 94 LEU A N 1
ATOM 701 C CA . LEU A 1 94 ? -8.124 -0.516 14.241 1.00 94.00 94 LEU A CA 1
ATOM 702 C C . LEU A 1 94 ? -7.763 -1.667 13.304 1.00 94.00 94 LEU A C 1
ATOM 704 O O . LEU A 1 94 ? -7.434 -1.396 12.154 1.00 94.00 94 LEU A O 1
ATOM 708 N N . GLY A 1 95 ? -7.875 -2.918 13.750 1.00 95.88 95 GLY A N 1
ATOM 709 C CA . GLY A 1 95 ? -7.617 -4.097 12.926 1.00 95.88 95 GLY A CA 1
ATOM 710 C C . GLY A 1 95 ? -8.697 -5.157 13.100 1.00 95.88 95 GLY A C 1
ATOM 711 O O . GLY A 1 95 ? -9.259 -5.285 14.186 1.00 95.88 95 GLY A O 1
ATOM 712 N N . VAL A 1 96 ? -8.980 -5.900 12.031 1.00 97.62 96 VAL A N 1
ATOM 713 C CA . VAL A 1 96 ? -9.844 -7.084 12.044 1.00 97.62 96 VAL A CA 1
ATOM 714 C C . VAL A 1 96 ? -9.324 -8.108 11.047 1.00 97.62 96 VAL A C 1
ATOM 716 O O . VAL A 1 96 ? -8.802 -7.725 10.000 1.00 97.62 96 VAL A O 1
ATOM 719 N N . ASN A 1 97 ? -9.482 -9.389 11.357 1.00 97.19 97 ASN A N 1
ATOM 720 C CA . ASN A 1 97 ? -9.141 -10.483 10.451 1.00 97.19 97 ASN A CA 1
ATOM 721 C C . ASN A 1 97 ? -10.380 -11.303 10.045 1.00 97.19 97 ASN A C 1
ATOM 723 O O . ASN A 1 97 ? -11.501 -11.020 10.476 1.00 97.19 97 ASN A O 1
ATOM 727 N N . VAL A 1 98 ? -10.200 -12.326 9.208 1.00 96.38 98 VAL A N 1
ATOM 728 C CA . VAL A 1 98 ? -11.319 -13.161 8.711 1.00 96.38 98 VAL A CA 1
ATOM 729 C C . VAL A 1 98 ? -12.016 -13.995 9.784 1.00 96.38 98 VAL A C 1
ATOM 731 O O . VAL A 1 98 ? -13.158 -14.404 9.593 1.00 96.38 98 VAL A O 1
ATOM 734 N N . ARG A 1 99 ? -11.365 -14.237 10.928 1.00 95.81 99 ARG A N 1
ATOM 735 C CA . ARG A 1 99 ? -11.991 -14.909 12.079 1.00 95.81 99 ARG A CA 1
ATOM 736 C C . ARG A 1 99 ? -12.894 -13.972 12.881 1.00 95.81 99 ARG A C 1
ATOM 738 O O . ARG A 1 99 ? -13.585 -14.425 13.787 1.00 95.81 99 ARG A O 1
ATOM 745 N N . GLY A 1 100 ? -12.895 -12.679 12.562 1.00 95.38 100 GLY A N 1
ATOM 746 C CA . GLY A 1 100 ? -13.574 -11.657 13.348 1.00 95.38 100 GLY A CA 1
ATOM 747 C C . GLY A 1 100 ? -12.824 -11.283 14.621 1.00 95.38 100 GLY A C 1
ATOM 748 O O . GLY A 1 100 ? -13.389 -10.579 15.453 1.00 95.38 100 GLY A O 1
ATOM 749 N N . GLU A 1 101 ? -11.566 -11.703 14.772 1.00 96.44 101 GLU A N 1
ATOM 750 C CA . GLU A 1 101 ? -10.713 -11.186 15.836 1.00 96.44 101 GLU A CA 1
ATOM 751 C C . GLU A 1 101 ? -10.411 -9.721 15.541 1.00 96.44 101 GLU A C 1
ATOM 753 O O . GLU A 1 101 ? -10.053 -9.363 14.414 1.00 96.44 101 GLU A O 1
ATOM 758 N N . ALA A 1 102 ? -10.578 -8.870 16.547 1.00 96.75 102 ALA A N 1
ATOM 759 C CA . ALA A 1 102 ? -10.480 -7.431 16.386 1.00 96.75 102 ALA A CA 1
ATOM 760 C C . ALA A 1 102 ? -9.520 -6.831 17.409 1.00 96.75 102 ALA A C 1
ATOM 762 O O . ALA A 1 102 ? -9.505 -7.229 18.570 1.00 96.75 102 ALA A O 1
ATOM 763 N N . VAL A 1 103 ? -8.719 -5.863 16.977 1.00 96.44 103 VAL A N 1
ATOM 764 C CA . VAL A 1 103 ? -7.690 -5.244 17.815 1.00 96.44 103 VAL A CA 1
ATOM 765 C C . VAL A 1 103 ? -7.789 -3.732 17.803 1.00 96.44 103 VAL A C 1
ATOM 767 O O . VAL A 1 103 ? -8.252 -3.116 16.835 1.00 96.44 103 VAL A O 1
ATOM 770 N N . GLY A 1 104 ? -7.327 -3.115 18.881 1.00 94.88 104 GLY A N 1
ATOM 771 C CA . GLY A 1 104 ? -7.359 -1.669 19.018 1.00 94.88 104 GLY A CA 1
ATOM 772 C C . GLY A 1 104 ? -6.820 -1.202 20.357 1.00 94.88 104 GLY A C 1
ATOM 773 O O . GLY A 1 104 ? -5.839 -1.747 20.867 1.00 94.88 104 GLY A O 1
ATOM 774 N N . ARG A 1 105 ? -7.477 -0.191 20.930 1.00 92.44 105 ARG A N 1
ATOM 775 C CA . ARG A 1 105 ? -7.193 0.294 22.283 1.00 92.44 105 ARG A CA 1
ATOM 776 C C . ARG A 1 105 ? -8.447 0.454 23.138 1.00 92.44 105 ARG A C 1
ATOM 778 O O . ARG A 1 105 ? -9.529 0.788 22.643 1.00 92.44 105 ARG A O 1
ATOM 785 N N . VAL A 1 106 ? -8.262 0.257 24.434 1.00 92.25 106 VAL A N 1
ATOM 786 C CA . VAL A 1 106 ? -9.278 0.379 25.478 1.00 92.25 106 VAL A CA 1
ATOM 787 C C . VAL A 1 106 ? -8.760 1.314 26.580 1.00 92.25 106 VAL A C 1
ATOM 789 O O . VAL A 1 106 ? -7.585 1.224 26.951 1.00 92.25 106 VAL A O 1
ATOM 792 N N . PRO A 1 107 ? -9.583 2.249 27.086 1.00 89.62 107 PRO A N 1
ATOM 793 C CA . PRO A 1 107 ? -9.196 3.094 28.205 1.00 89.62 107 PRO A CA 1
ATOM 794 C C . PRO A 1 107 ? -9.202 2.271 29.497 1.00 89.62 107 PRO A C 1
ATOM 796 O O . PRO A 1 107 ? -10.181 1.594 29.801 1.00 89.62 107 PRO A O 1
ATOM 799 N N . VAL A 1 108 ? -8.120 2.350 30.268 1.00 86.75 108 VAL A N 1
ATOM 800 C CA . VAL A 1 108 ? -8.026 1.727 31.603 1.00 86.75 108 VAL A CA 1
ATOM 801 C C . VAL A 1 108 ? -8.317 2.755 32.690 1.00 86.75 108 VAL A C 1
ATOM 803 O O . VAL A 1 108 ? -8.956 2.461 33.696 1.00 86.75 108 VAL A O 1
ATOM 806 N N . ASP A 1 109 ? -7.880 3.991 32.462 1.00 85.75 109 ASP A N 1
ATOM 807 C CA . ASP A 1 109 ? -8.170 5.147 33.299 1.00 85.75 109 ASP A CA 1
ATOM 808 C C . ASP A 1 109 ? -8.232 6.422 32.431 1.00 85.75 109 ASP A C 1
ATOM 810 O O . ASP A 1 109 ? -8.218 6.367 31.201 1.00 85.75 109 ASP A O 1
ATOM 814 N N . LYS A 1 110 ? -8.316 7.604 33.056 1.00 82.06 110 LYS A N 1
ATOM 815 C CA . LYS A 1 110 ? -8.435 8.893 32.344 1.00 82.06 110 LYS A CA 1
ATOM 816 C C . LYS A 1 110 ? -7.218 9.267 31.483 1.00 82.06 110 LYS A C 1
ATOM 818 O O . LYS A 1 110 ? -7.314 10.208 30.697 1.00 82.06 110 LYS A O 1
ATOM 823 N N . ARG A 1 111 ? -6.067 8.629 31.681 1.00 83.19 111 ARG A N 1
ATOM 824 C CA . ARG A 1 111 ? -4.776 8.947 31.049 1.00 83.19 111 ARG A CA 1
ATOM 825 C C . ARG A 1 111 ? -4.151 7.749 30.338 1.00 83.19 111 ARG A C 1
ATOM 827 O O . ARG A 1 111 ? -3.333 7.961 29.446 1.00 83.19 111 ARG A O 1
ATOM 834 N N . THR A 1 112 ? -4.544 6.532 30.695 1.00 85.69 112 THR A N 1
ATOM 835 C CA . THR A 1 112 ? -3.925 5.300 30.205 1.00 85.69 112 THR A CA 1
ATOM 836 C C . THR A 1 112 ? -4.857 4.550 29.262 1.00 85.69 112 THR A C 1
ATOM 838 O O . THR A 1 112 ? -6.015 4.279 29.587 1.00 85.69 112 THR A O 1
ATOM 841 N N . ASN A 1 113 ? -4.326 4.176 28.099 1.00 89.38 113 ASN A N 1
ATOM 842 C CA . ASN A 1 113 ? -4.945 3.203 27.205 1.00 89.38 113 ASN A CA 1
ATOM 843 C C . ASN A 1 113 ? -4.042 1.976 27.118 1.00 89.38 113 ASN A C 1
ATOM 845 O O . ASN A 1 113 ? -2.818 2.121 27.155 1.00 89.38 113 ASN A O 1
ATOM 849 N N . LEU A 1 114 ? -4.654 0.808 26.961 1.00 93.44 114 LEU A N 1
ATOM 850 C CA . LEU A 1 114 ? -3.959 -0.432 26.637 1.00 93.44 114 LEU A CA 1
ATOM 851 C C . LEU A 1 114 ? -4.494 -1.012 25.332 1.00 93.44 114 LEU A C 1
ATOM 853 O O . LEU A 1 114 ? -5.604 -0.688 24.898 1.00 93.44 114 LEU A O 1
ATOM 857 N N . GLY A 1 115 ? -3.692 -1.866 24.707 1.00 93.94 115 GLY A N 1
ATOM 858 C CA . GLY A 1 115 ? -4.130 -2.695 23.598 1.00 93.94 115 GLY A CA 1
ATOM 859 C C . GLY A 1 115 ? -5.212 -3.671 24.053 1.00 93.94 115 GLY A C 1
ATOM 860 O O . GLY A 1 115 ? -5.232 -4.095 25.208 1.00 93.94 115 GLY A O 1
ATOM 861 N N . PHE A 1 116 ? -6.113 -4.032 23.146 1.00 94.56 116 PHE A N 1
ATOM 862 C CA . PHE A 1 116 ? -7.037 -5.141 23.372 1.00 94.56 116 PHE A CA 1
ATOM 863 C C . PHE A 1 116 ? -7.049 -6.090 22.178 1.00 94.56 116 PHE A C 1
ATOM 865 O O . PHE A 1 116 ? -6.842 -5.656 21.040 1.00 94.56 116 PHE A O 1
ATOM 872 N N . LEU A 1 117 ? -7.356 -7.351 22.463 1.00 94.38 117 LEU A N 1
ATOM 873 C CA . LEU A 1 117 ? -7.790 -8.362 21.513 1.00 94.38 117 LEU A CA 1
ATOM 874 C C . LEU A 1 117 ? -9.245 -8.708 21.831 1.00 94.38 117 LEU A C 1
ATOM 876 O O . LEU A 1 117 ? -9.601 -8.952 22.978 1.00 94.38 117 LEU A O 1
ATOM 880 N N . TRP A 1 118 ? -10.105 -8.690 20.825 1.00 95.12 118 TRP A N 1
ATOM 881 C CA . TRP A 1 118 ? -11.473 -9.169 20.932 1.00 95.12 118 TRP A CA 1
ATOM 882 C C . TRP A 1 118 ? -11.606 -10.460 20.139 1.00 95.12 118 TRP A C 1
ATOM 884 O O . TRP A 1 118 ? -11.260 -10.481 18.956 1.00 95.12 118 TRP A O 1
ATOM 894 N N . ARG A 1 119 ? -12.118 -11.514 20.773 1.00 93.19 119 ARG A N 1
ATOM 895 C CA . ARG A 1 119 ? -12.375 -12.818 20.153 1.00 93.19 119 ARG A CA 1
ATOM 896 C C . ARG A 1 119 ? -13.598 -13.453 20.803 1.00 93.19 119 ARG A C 1
ATOM 898 O O . ARG A 1 119 ? -13.788 -13.345 22.009 1.00 93.19 119 ARG A O 1
ATOM 905 N N . ASP A 1 120 ? -14.456 -14.074 19.998 1.00 89.38 120 ASP A N 1
ATOM 906 C CA . ASP A 1 120 ? -15.611 -14.851 20.473 1.00 89.38 120 ASP A CA 1
ATOM 907 C C . ASP A 1 120 ? -16.528 -14.107 21.471 1.00 89.38 120 ASP A C 1
ATOM 909 O O . ASP A 1 120 ? -17.081 -14.691 22.401 1.00 89.38 120 ASP A O 1
ATOM 913 N N . GLY A 1 121 ? -16.716 -12.794 21.284 1.00 88.81 121 GLY A N 1
ATOM 914 C CA . GLY A 1 121 ? -17.565 -11.982 22.165 1.00 88.81 121 GLY A CA 1
ATOM 915 C C . GLY A 1 121 ? -16.872 -11.434 23.411 1.00 88.81 121 GLY A C 1
ATOM 916 O O . GLY A 1 121 ? -17.499 -10.671 24.147 1.00 88.81 121 GLY A O 1
ATOM 917 N N . GLN A 1 122 ? -15.606 -11.771 23.641 1.00 91.75 122 GLN A N 1
ATOM 918 C CA . GLN A 1 122 ? -14.841 -11.351 24.810 1.00 91.75 122 GLN A CA 1
ATOM 919 C C . GLN A 1 122 ? -13.770 -10.333 24.427 1.00 91.75 122 GLN A C 1
ATOM 921 O O . GLN A 1 122 ? -13.143 -10.445 23.378 1.00 91.75 122 GLN A O 1
ATOM 926 N N . LEU A 1 123 ? -13.586 -9.325 25.283 1.00 92.81 123 LEU A N 1
ATOM 927 C CA . LEU A 1 123 ? -12.496 -8.358 25.188 1.00 92.81 123 LEU A CA 1
ATOM 928 C C . LEU A 1 123 ? -11.417 -8.743 26.198 1.00 92.81 123 LEU A C 1
ATOM 930 O O . LEU A 1 123 ? -11.674 -8.774 27.401 1.00 92.81 123 LEU A O 1
ATOM 934 N N . GLU A 1 124 ? -10.210 -8.961 25.700 1.00 92.44 124 GLU A N 1
ATOM 935 C CA . GLU A 1 124 ? -9.012 -9.256 26.472 1.00 92.44 124 GLU A CA 1
ATOM 936 C C . GLU A 1 124 ? -8.045 -8.075 26.374 1.00 92.44 124 GLU A C 1
ATOM 938 O O . GLU A 1 124 ? -7.738 -7.579 25.288 1.00 92.44 124 GLU A O 1
ATOM 943 N N . VAL A 1 125 ? -7.580 -7.585 27.521 1.00 92.94 125 VAL A N 1
ATOM 944 C CA . VAL A 1 125 ? -6.593 -6.501 27.583 1.00 92.94 125 VAL A CA 1
ATOM 945 C C . VAL A 1 125 ? -5.199 -7.092 27.404 1.00 92.94 125 VAL A C 1
ATOM 947 O O . VAL A 1 125 ? -4.872 -8.087 28.042 1.00 92.94 125 VAL A O 1
ATOM 950 N N . VAL A 1 126 ? -4.371 -6.446 26.585 1.00 92.44 126 VAL A N 1
ATOM 951 C CA . VAL A 1 126 ? -2.971 -6.818 26.343 1.00 92.44 126 VAL A CA 1
ATOM 952 C C . VAL A 1 126 ? -2.079 -5.842 27.122 1.00 92.44 126 VAL A C 1
ATOM 954 O O . VAL A 1 126 ? -1.827 -4.736 26.632 1.00 92.44 126 VAL A O 1
ATOM 957 N N . PRO A 1 127 ? -1.645 -6.179 28.353 1.00 89.00 127 PRO A N 1
ATOM 958 C CA . PRO A 1 127 ? -0.995 -5.230 29.258 1.00 89.00 127 PRO A CA 1
ATOM 959 C C . PRO A 1 127 ? 0.376 -4.749 28.773 1.00 89.00 127 PRO A C 1
ATOM 961 O O . PRO A 1 127 ? 0.799 -3.646 29.120 1.00 89.00 127 PRO A O 1
ATOM 964 N N . GLU A 1 128 ? 1.050 -5.522 27.927 1.00 88.56 128 GLU A N 1
ATOM 965 C CA . GLU A 1 128 ? 2.325 -5.159 27.304 1.00 88.56 128 GLU A CA 1
ATOM 966 C C . GLU A 1 128 ? 2.156 -4.171 26.134 1.00 88.56 128 GLU A C 1
ATOM 968 O O . GLU A 1 128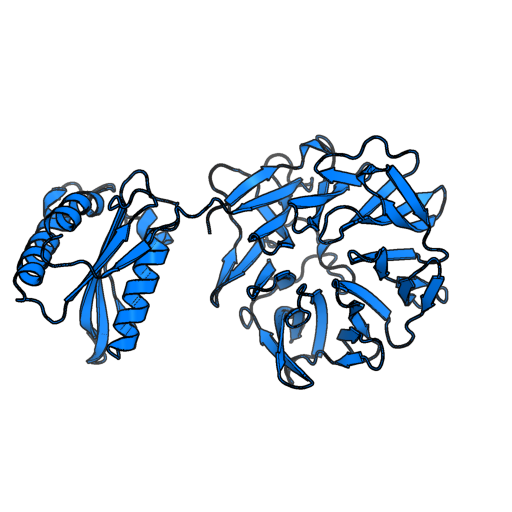 ? 3.152 -3.686 25.586 1.00 88.56 128 GLU A O 1
ATOM 973 N N . SER A 1 129 ? 0.913 -3.858 25.743 1.00 89.94 129 SER A N 1
ATOM 974 C CA . SER A 1 129 ? 0.565 -3.007 24.604 1.00 89.94 129 SER A CA 1
ATOM 975 C C . SER A 1 129 ? -0.155 -1.734 25.030 1.00 89.94 129 SER A C 1
ATOM 977 O O . SER A 1 129 ? -1.115 -1.766 25.789 1.00 89.94 129 SER A O 1
ATOM 979 N N . LEU A 1 130 ? 0.245 -0.598 24.463 1.00 90.19 130 LEU A N 1
ATOM 980 C CA . LEU A 1 130 ? -0.485 0.668 24.564 1.00 90.19 130 LEU A CA 1
ATOM 981 C C . LEU A 1 130 ? -1.592 0.780 23.505 1.00 90.19 130 LEU A C 1
ATOM 983 O O . LEU A 1 130 ? -2.569 1.507 23.696 1.00 90.19 130 LEU A O 1
ATOM 987 N N . CYS A 1 131 ? -1.417 0.119 22.358 1.00 92.38 131 CYS A N 1
ATOM 988 C CA . CYS A 1 131 ? -2.365 0.125 21.246 1.00 92.38 131 CYS A CA 1
ATOM 989 C C . CYS A 1 131 ? -1.969 -0.938 20.218 1.00 92.38 131 CYS A C 1
ATOM 991 O O . CYS A 1 131 ? -0.831 -0.930 19.741 1.00 92.38 131 CYS A O 1
ATOM 993 N N . LEU A 1 132 ? -2.915 -1.780 19.805 1.00 95.12 132 LEU A N 1
ATOM 994 C CA . LEU A 1 132 ? -2.755 -2.660 18.648 1.00 95.12 132 LEU A CA 1
ATOM 995 C C . LEU A 1 132 ? -3.361 -1.996 17.405 1.00 95.12 132 LEU A C 1
ATOM 997 O O . LEU A 1 132 ? -4.456 -1.437 17.458 1.00 95.12 132 LEU A O 1
ATOM 1001 N N . LEU A 1 133 ? -2.620 -2.002 16.299 1.00 94.94 133 LEU A N 1
ATOM 1002 C CA . LEU A 1 133 ? -2.891 -1.175 15.117 1.00 94.94 133 LEU A CA 1
ATOM 1003 C C . LEU A 1 133 ? -3.335 -1.993 13.901 1.00 94.94 133 LEU A C 1
ATOM 1005 O O . LEU A 1 133 ? -4.160 -1.511 13.128 1.00 94.94 133 LEU A O 1
ATOM 1009 N N . ALA A 1 134 ? -2.831 -3.218 13.750 1.00 96.00 134 ALA A N 1
ATOM 1010 C CA . ALA 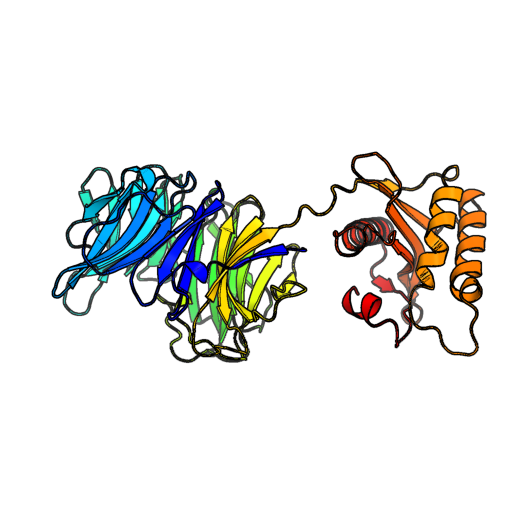A 1 134 ? -3.259 -4.15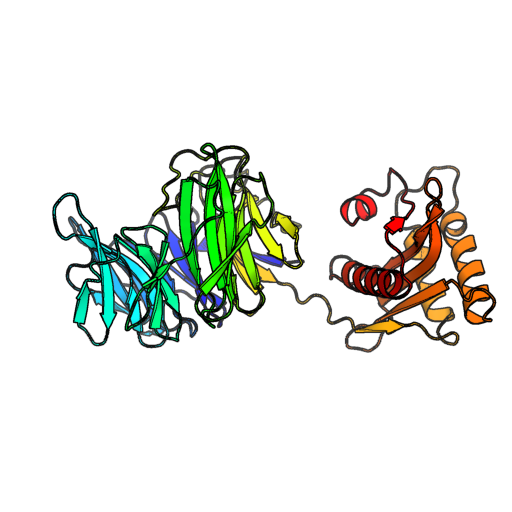6 12.715 1.00 96.00 134 ALA A CA 1
ATOM 1011 C C . ALA A 1 134 ? -3.163 -5.602 13.221 1.00 96.00 134 ALA A C 1
ATOM 1013 O O . ALA A 1 134 ? -2.405 -5.884 14.147 1.00 96.00 134 ALA A O 1
ATOM 1014 N N . ILE A 1 135 ? -3.933 -6.500 12.609 1.00 97.44 135 ILE A N 1
ATOM 1015 C CA . ILE A 1 135 ? -3.946 -7.944 12.871 1.00 97.44 135 ILE A CA 1
ATOM 1016 C C . ILE A 1 135 ? -4.067 -8.679 11.535 1.00 97.44 135 ILE A C 1
ATOM 1018 O O . ILE A 1 135 ? -4.770 -8.198 10.645 1.00 97.44 135 ILE A O 1
ATOM 1022 N N . ASN A 1 136 ? -3.378 -9.809 11.380 1.00 95.94 136 ASN A N 1
ATOM 1023 C CA . ASN A 1 136 ? -3.489 -10.660 10.195 1.00 95.94 136 ASN A CA 1
ATOM 1024 C C . ASN A 1 136 ? -4.375 -11.895 10.447 1.00 95.94 136 ASN A C 1
ATOM 1026 O O . ASN A 1 136 ? -4.825 -12.176 11.563 1.00 95.94 136 ASN A O 1
ATOM 1030 N N . ASP A 1 137 ? -4.587 -12.683 9.396 1.00 94.62 137 ASP A N 1
ATOM 1031 C CA . ASP A 1 137 ? -5.375 -13.919 9.446 1.00 94.62 137 ASP A CA 1
ATOM 1032 C C . ASP A 1 137 ? -4.652 -15.071 10.181 1.00 94.62 137 ASP A C 1
ATOM 1034 O O . ASP A 1 137 ? -5.174 -16.179 10.261 1.00 94.62 137 ASP A O 1
ATOM 1038 N N . GLN A 1 138 ? -3.486 -14.830 10.789 1.00 93.56 138 GLN A N 1
ATOM 1039 C CA . GLN A 1 138 ? -2.756 -15.769 11.659 1.00 93.56 138 GLN A CA 1
ATOM 1040 C C . GLN A 1 138 ? -2.820 -15.376 13.149 1.00 93.56 138 GLN A C 1
ATOM 1042 O O . GLN A 1 138 ? -2.071 -15.921 13.949 1.00 93.56 138 GLN A O 1
ATOM 1047 N N . SER A 1 139 ? -3.699 -14.435 13.523 1.00 95.06 139 SER A N 1
ATOM 1048 C CA . SER A 1 139 ? -3.851 -13.914 14.898 1.00 95.06 139 SER A CA 1
ATOM 1049 C C . SER A 1 139 ? -2.609 -13.178 15.400 1.00 95.06 139 SER A C 1
ATOM 1051 O O . SER A 1 139 ? -2.429 -12.995 16.599 1.00 95.06 139 SER A O 1
ATOM 1053 N N . GLN A 1 140 ? -1.750 -12.721 14.490 1.00 95.56 140 GLN A N 1
ATOM 1054 C CA . GLN A 1 140 ? -0.592 -11.913 14.840 1.00 95.56 140 GLN A CA 1
ATOM 1055 C C . GLN A 1 140 ? -0.998 -10.453 14.733 1.00 95.56 140 GLN A C 1
ATOM 1057 O O . GLN A 1 140 ? -1.523 -10.022 13.702 1.00 95.56 140 GLN A O 1
ATOM 1062 N N . ALA A 1 141 ? -0.756 -9.692 15.793 1.00 96.75 141 ALA A N 1
ATOM 1063 C CA . ALA A 1 141 ? -1.084 -8.277 15.838 1.00 96.75 141 ALA A CA 1
ATOM 1064 C C . ALA A 1 141 ? 0.184 -7.439 15.924 1.00 96.75 141 ALA A C 1
ATOM 10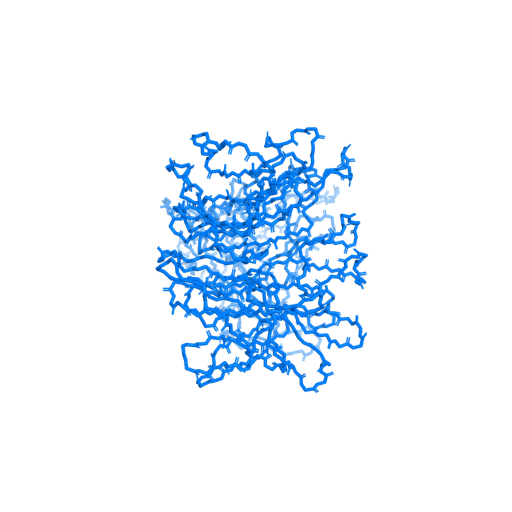66 O O . ALA A 1 141 ? 1.148 -7.817 16.576 1.00 96.75 141 ALA A O 1
ATOM 1067 N N . VAL A 1 142 ? 0.190 -6.270 15.299 1.00 96.69 142 VAL A N 1
ATOM 1068 C CA . VAL A 1 142 ? 1.285 -5.310 15.428 1.00 96.69 142 VAL A CA 1
ATOM 1069 C C . VAL A 1 142 ? 0.782 -4.036 16.080 1.00 96.69 142 VAL A C 1
ATOM 1071 O O . VAL A 1 142 ? -0.365 -3.624 15.880 1.00 96.69 142 VAL A O 1
ATOM 1074 N N . GLY A 1 143 ? 1.630 -3.399 16.876 1.00 94.31 143 GLY A N 1
ATOM 1075 C CA . GLY A 1 143 ? 1.256 -2.170 17.551 1.00 94.31 143 GLY A CA 1
ATOM 1076 C C . GLY A 1 143 ? 2.383 -1.552 18.355 1.00 94.31 143 GLY A C 1
ATOM 1077 O O . GLY A 1 143 ? 3.559 -1.864 18.168 1.00 94.31 143 GLY A O 1
ATOM 1078 N N . LEU A 1 144 ? 1.999 -0.659 19.260 1.00 91.62 144 LEU A N 1
ATOM 1079 C CA . LEU A 1 144 ? 2.905 0.008 20.179 1.00 91.62 144 LEU A CA 1
ATOM 1080 C C . LEU A 1 144 ? 2.907 -0.726 21.521 1.00 91.62 144 LEU A C 1
ATOM 1082 O O . LEU A 1 144 ? 1.910 -0.688 22.238 1.00 91.62 144 LEU A O 1
ATOM 1086 N N . GLY A 1 145 ? 4.030 -1.347 21.869 1.00 90.25 145 GLY A N 1
ATOM 1087 C CA . GLY A 1 145 ? 4.292 -1.893 23.196 1.00 90.25 145 GLY A CA 1
ATOM 1088 C C . GLY A 1 145 ? 4.864 -0.866 24.172 1.00 90.25 145 GLY A C 1
ATOM 1089 O O . GLY A 1 145 ? 5.246 0.243 23.786 1.00 90.25 145 GLY A O 1
ATOM 1090 N N . LEU A 1 146 ? 4.962 -1.252 25.447 1.00 86.62 146 LEU A N 1
ATOM 1091 C CA . LEU A 1 146 ? 5.570 -0.427 26.504 1.00 86.62 146 LEU A CA 1
ATOM 1092 C C . LEU A 1 146 ? 7.049 -0.092 26.227 1.00 86.62 146 LEU A C 1
ATOM 1094 O O . LEU A 1 146 ? 7.504 0.995 26.575 1.00 86.62 146 LEU A O 1
ATOM 1098 N N . GLY A 1 147 ? 7.782 -1.009 25.586 1.00 86.25 147 GLY A N 1
ATOM 1099 C CA . GLY A 1 147 ? 9.201 -0.858 25.236 1.00 86.25 147 GLY A CA 1
ATOM 1100 C C . GLY A 1 147 ? 9.478 -0.379 23.805 1.00 86.25 147 GLY A C 1
ATOM 1101 O O . GLY A 1 147 ? 10.637 -0.296 23.417 1.00 86.25 147 GLY A O 1
ATOM 1102 N N . GLY A 1 148 ? 8.446 -0.087 23.009 1.00 91.50 148 GLY A N 1
ATOM 1103 C CA . GLY A 1 148 ? 8.576 0.189 21.574 1.00 91.50 148 GLY A CA 1
ATOM 1104 C C . GLY A 1 148 ? 7.606 -0.645 20.733 1.00 91.50 148 GLY A C 1
ATOM 1105 O O . GLY A 1 148 ? 6.764 -1.352 21.287 1.00 91.50 148 GLY A O 1
ATOM 1106 N N . PRO A 1 149 ? 7.655 -0.544 19.394 1.00 95.19 149 PRO A N 1
ATOM 1107 C CA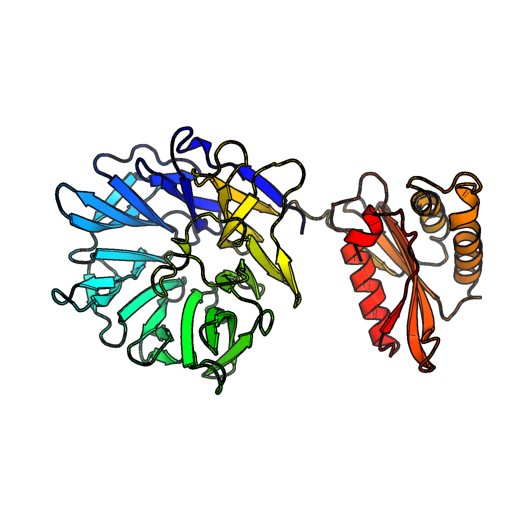 . PRO A 1 149 ? 6.789 -1.340 18.538 1.00 95.19 149 PRO A CA 1
ATOM 1108 C C . PRO A 1 149 ? 7.126 -2.829 18.650 1.00 95.19 149 PRO A C 1
ATOM 1110 O O . PRO A 1 149 ? 8.288 -3.214 18.775 1.00 95.19 149 PRO A O 1
ATOM 1113 N N . ALA A 1 150 ? 6.095 -3.664 18.589 1.00 95.50 150 ALA A N 1
ATOM 1114 C CA . ALA A 1 150 ? 6.241 -5.109 18.678 1.00 95.50 150 ALA A CA 1
ATOM 1115 C C . ALA A 1 150 ? 5.199 -5.822 17.817 1.00 95.50 150 ALA A C 1
ATOM 1117 O O . ALA A 1 150 ? 4.110 -5.292 17.557 1.00 95.50 150 ALA A O 1
ATOM 1118 N N . LEU A 1 151 ? 5.547 -7.039 17.408 1.00 95.50 151 LEU A N 1
ATOM 1119 C CA . LEU A 1 151 ? 4.610 -8.036 16.919 1.00 95.50 151 LEU A CA 1
ATOM 1120 C C . LEU A 1 151 ? 4.142 -8.876 18.112 1.00 95.50 151 LEU A C 1
ATOM 1122 O O . LEU A 1 151 ? 4.929 -9.582 18.732 1.00 95.50 151 LEU A O 1
ATOM 1126 N N . PHE A 1 152 ? 2.863 -8.797 18.436 1.00 93.50 152 PHE A N 1
ATOM 1127 C CA . PHE A 1 152 ? 2.220 -9.541 19.505 1.00 93.50 152 PHE A CA 1
ATOM 1128 C C . PHE A 1 152 ? 1.775 -10.907 18.977 1.00 93.50 152 PHE A C 1
ATOM 1130 O O . PHE A 1 152 ? 1.013 -10.997 18.009 1.00 93.50 152 PHE A O 1
ATOM 1137 N N . LEU A 1 153 ? 2.297 -11.951 19.618 1.00 81.94 153 LEU A N 1
ATOM 1138 C CA . LEU A 1 153 ? 1.947 -13.357 19.420 1.00 81.94 153 LEU A CA 1
ATOM 1139 C C . LEU A 1 153 ? 1.156 -13.850 20.642 1.00 81.94 153 LEU A C 1
ATOM 1141 O O . LEU A 1 153 ? 1.158 -13.183 21.674 1.00 81.94 153 LEU A O 1
ATOM 1145 N N . GLU A 1 154 ? 0.537 -15.030 20.549 1.00 70.25 154 GLU A N 1
ATOM 1146 C CA . GLU A 1 154 ? -0.215 -15.627 21.670 1.00 70.25 154 GLU A CA 1
ATOM 1147 C C . GLU A 1 154 ? 0.652 -15.893 22.922 1.00 70.25 154 GLU A C 1
ATOM 1149 O O . GLU A 1 154 ? 0.108 -15.982 24.018 1.00 70.25 154 GLU A O 1
ATOM 11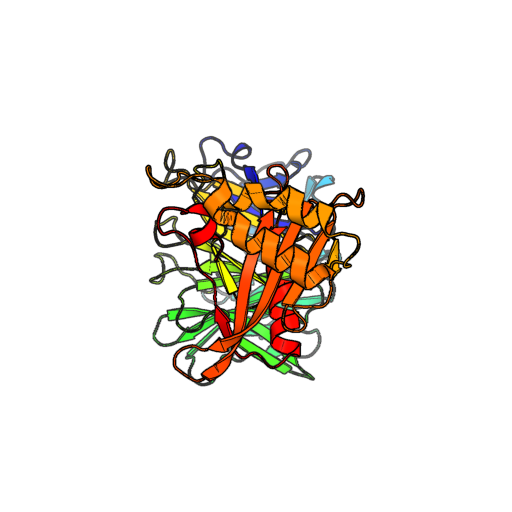54 N N . GLU A 1 155 ? 1.986 -15.982 22.790 1.00 73.56 155 GLU A N 1
ATOM 1155 C CA . GLU A 1 155 ? 2.895 -16.261 23.917 1.00 73.56 155 GLU A CA 1
ATOM 1156 C C . GLU A 1 155 ? 3.716 -15.049 24.387 1.00 73.56 155 GLU A C 1
ATOM 1158 O O . GLU A 1 155 ? 3.646 -14.679 25.557 1.00 73.56 155 GLU A O 1
ATOM 1163 N N . GLN A 1 156 ? 4.529 -14.441 23.509 1.00 84.88 156 GLN A N 1
ATOM 1164 C CA . GLN A 1 156 ? 5.381 -13.295 23.855 1.00 84.88 156 GLN A CA 1
ATOM 1165 C C . GLN A 1 156 ? 5.483 -12.277 22.710 1.00 84.88 156 GLN A C 1
ATOM 1167 O O . GLN A 1 156 ? 5.602 -12.675 21.546 1.00 84.88 156 GLN A O 1
ATOM 1172 N N . PRO A 1 157 ? 5.488 -10.962 23.011 1.00 90.94 157 PRO A N 1
ATOM 1173 C CA . PRO A 1 157 ? 5.729 -9.938 22.004 1.00 90.94 157 PRO A CA 1
ATOM 1174 C C . PRO A 1 157 ? 7.161 -10.000 21.467 1.00 90.94 157 PRO A C 1
ATOM 1176 O O . PRO A 1 157 ? 8.130 -9.973 22.225 1.00 90.94 157 PRO A O 1
ATOM 1179 N N . LEU A 1 158 ? 7.295 -10.006 20.146 1.00 93.44 158 LEU A N 1
ATOM 1180 C CA . LEU A 1 158 ? 8.571 -9.913 19.454 1.00 93.44 158 LEU A CA 1
ATOM 1181 C C . LEU A 1 158 ? 8.875 -8.448 19.127 1.00 93.44 158 LEU A C 1
ATOM 1183 O O . LEU A 1 158 ? 8.121 -7.791 18.404 1.00 93.44 158 LEU A O 1
ATOM 1187 N N . ALA A 1 159 ? 9.976 -7.928 19.668 1.00 94.69 159 ALA A N 1
ATOM 1188 C CA . ALA A 1 159 ? 10.364 -6.532 19.498 1.00 94.69 159 ALA A CA 1
ATOM 1189 C C . ALA A 1 159 ? 10.721 -6.199 18.038 1.00 94.69 159 ALA A C 1
ATOM 1191 O O . ALA A 1 159 ? 11.387 -6.969 17.344 1.00 94.69 159 ALA A O 1
ATOM 1192 N N . LEU A 1 160 ? 10.301 -5.017 17.586 1.00 96.25 160 LEU A N 1
ATOM 1193 C CA . LEU A 1 160 ? 10.646 -4.452 16.282 1.00 96.25 160 LEU A CA 1
ATOM 1194 C C . LEU A 1 160 ? 11.676 -3.339 16.484 1.00 96.25 160 LEU A C 1
ATOM 1196 O O . LEU A 1 160 ? 11.353 -2.150 16.462 1.00 96.25 160 LEU A O 1
ATOM 1200 N N . GLU A 1 161 ? 12.921 -3.736 16.738 1.00 94.88 161 GLU A N 1
ATOM 1201 C CA . GLU A 1 161 ? 13.982 -2.790 17.078 1.00 94.88 161 GLU A CA 1
ATOM 1202 C C . GLU A 1 161 ? 14.294 -1.840 15.902 1.00 94.88 161 GLU A C 1
ATOM 1204 O O . GLU A 1 161 ? 14.371 -2.277 14.744 1.00 94.88 161 GLU A O 1
ATOM 1209 N N . PRO A 1 162 ? 14.443 -0.527 16.158 1.00 95.06 162 PRO A N 1
ATOM 1210 C CA . PRO A 1 162 ? 14.969 0.400 15.166 1.00 95.06 162 PRO A CA 1
ATOM 1211 C C . PRO A 1 162 ? 16.483 0.195 14.960 1.00 95.06 162 PRO A C 1
ATOM 1213 O O . PRO A 1 162 ? 17.124 -0.518 15.733 1.00 95.06 162 PRO A O 1
ATOM 1216 N N . PRO A 1 163 ? 17.097 0.837 13.946 1.00 94.88 163 PRO A N 1
ATOM 1217 C CA . PRO A 1 163 ? 18.554 0.921 13.876 1.00 94.88 163 PRO A CA 1
ATOM 1218 C C . PRO A 1 163 ? 19.135 1.566 15.149 1.00 94.88 163 PRO A C 1
ATOM 1220 O O . PRO A 1 163 ? 18.482 2.394 15.779 1.00 94.88 163 PRO A O 1
ATOM 1223 N N . ALA A 1 164 ? 20.362 1.200 15.529 1.00 92.00 164 ALA A N 1
ATOM 1224 C CA . ALA A 1 164 ? 20.942 1.555 16.833 1.00 92.00 164 ALA A CA 1
ATOM 1225 C C . ALA A 1 164 ? 21.065 3.070 17.102 1.00 92.00 164 ALA A C 1
ATOM 1227 O O . ALA A 1 164 ? 21.095 3.494 18.255 1.00 92.00 164 ALA A O 1
ATOM 1228 N N . ASP A 1 165 ? 21.156 3.884 16.054 1.00 92.69 165 ASP A N 1
ATOM 1229 C CA . ASP A 1 165 ? 21.238 5.345 16.100 1.00 92.69 165 ASP A CA 1
ATOM 1230 C C . ASP A 1 165 ? 19.866 6.043 16.116 1.00 92.69 165 ASP A C 1
ATOM 1232 O O . ASP A 1 165 ? 19.801 7.266 16.212 1.00 92.69 165 ASP A O 1
ATOM 1236 N N . PHE A 1 166 ? 18.762 5.296 16.051 1.00 94.50 166 PHE A N 1
ATOM 1237 C CA . PHE A 1 166 ? 17.405 5.839 16.013 1.00 94.50 166 PHE A CA 1
ATOM 1238 C C . PHE A 1 166 ? 16.763 5.815 17.401 1.00 94.50 166 PHE A C 1
ATOM 1240 O O . PHE A 1 166 ? 16.855 4.843 18.145 1.00 94.50 166 PHE A O 1
ATOM 1247 N N . GLU A 1 167 ? 16.069 6.900 17.745 1.00 91.88 167 GLU A N 1
ATOM 1248 C CA . GLU A 1 167 ? 15.564 7.113 19.105 1.00 91.88 167 GLU A CA 1
ATOM 1249 C C . GLU A 1 167 ? 14.208 6.443 19.348 1.00 91.88 167 GLU A C 1
ATOM 1251 O O . GLU A 1 167 ? 13.858 6.124 20.482 1.00 91.88 167 GLU A O 1
ATOM 1256 N N . GLU A 1 168 ? 13.404 6.288 18.294 1.00 91.69 168 GLU A N 1
ATOM 1257 C CA . GLU A 1 168 ? 12.047 5.750 18.379 1.00 91.69 168 GLU A CA 1
ATOM 1258 C C . GLU A 1 168 ? 11.656 5.000 17.105 1.00 91.69 168 GLU A C 1
ATOM 1260 O O . GLU A 1 168 ? 12.178 5.258 16.020 1.00 91.69 168 GLU A O 1
ATOM 1265 N N . ALA A 1 169 ? 10.650 4.134 17.220 1.00 94.25 169 ALA A N 1
ATOM 1266 C CA . ALA A 1 169 ? 9.980 3.524 16.083 1.00 94.25 169 ALA A CA 1
ATOM 1267 C C . ALA A 1 169 ? 8.482 3.336 16.330 1.00 94.25 169 ALA A C 1
ATOM 1269 O O . ALA A 1 169 ? 7.992 3.414 17.460 1.00 94.25 169 ALA A O 1
ATOM 1270 N N . ALA A 1 170 ? 7.754 3.091 15.246 1.00 94.62 170 ALA A N 1
ATOM 1271 C CA . ALA A 1 170 ? 6.359 2.687 15.267 1.00 94.62 170 ALA A CA 1
ATOM 1272 C C . ALA A 1 170 ? 6.041 1.793 14.071 1.00 94.62 170 ALA A C 1
ATOM 1274 O O . ALA A 1 170 ? 6.536 2.028 12.969 1.00 94.62 170 ALA A O 1
ATOM 1275 N N . ALA A 1 171 ? 5.186 0.803 14.301 1.00 95.56 171 ALA A N 1
ATOM 1276 C CA . ALA A 1 171 ? 4.749 -0.165 13.309 1.00 95.56 171 ALA A CA 1
ATOM 1277 C C . ALA A 1 171 ? 3.247 -0.014 13.050 1.00 95.56 171 ALA A C 1
ATOM 1279 O O . ALA A 1 171 ? 2.474 0.134 13.994 1.00 95.56 171 ALA A O 1
ATOM 1280 N N . TYR A 1 172 ? 2.842 -0.028 11.780 1.00 95.94 172 TYR A N 1
ATOM 1281 C CA . TYR A 1 172 ? 1.485 0.337 11.355 1.00 95.94 172 TYR A CA 1
ATOM 1282 C C . TYR A 1 172 ? 0.801 -0.739 10.518 1.00 95.94 172 TYR A C 1
ATOM 1284 O O . TYR A 1 172 ? -0.394 -0.966 10.689 1.00 95.94 172 TYR A O 1
ATOM 1292 N N . GLY A 1 173 ? 1.547 -1.378 9.616 1.00 95.75 173 GLY A N 1
ATOM 1293 C CA . GLY A 1 173 ? 1.027 -2.382 8.693 1.00 95.75 173 GLY A CA 1
ATOM 1294 C C . GLY A 1 173 ? 1.727 -3.719 8.879 1.00 95.75 173 GLY A C 1
ATOM 1295 O O . GLY A 1 173 ? 2.927 -3.753 9.139 1.00 95.75 173 GLY A O 1
ATOM 1296 N N . LEU A 1 174 ? 0.984 -4.807 8.714 1.00 96.94 174 LEU A N 1
ATOM 1297 C CA . LEU A 1 174 ? 1.460 -6.183 8.827 1.00 96.94 174 LEU A CA 1
ATOM 1298 C C . LEU A 1 174 ? 1.067 -6.931 7.553 1.00 96.94 174 LEU A C 1
ATOM 1300 O O . LEU A 1 174 ? -0.082 -6.819 7.122 1.00 96.94 174 LEU A O 1
ATOM 1304 N N . SER A 1 175 ? 1.999 -7.667 6.947 1.00 95.69 175 SER A N 1
ATOM 1305 C CA . SER A 1 175 ? 1.674 -8.508 5.795 1.00 95.69 175 SER A CA 1
ATOM 1306 C C . SER A 1 175 ? 0.788 -9.692 6.210 1.00 95.69 175 SER A C 1
ATOM 1308 O O . SER A 1 175 ? 0.915 -10.186 7.338 1.00 95.69 175 SER A O 1
ATOM 1310 N N . PRO A 1 176 ? -0.106 -10.171 5.328 1.00 92.12 176 PRO A N 1
ATOM 1311 C CA . PRO A 1 176 ? -0.932 -11.349 5.597 1.00 92.12 176 PRO A CA 1
ATOM 1312 C C . PRO A 1 176 ? -0.147 -12.571 6.098 1.00 92.12 176 PRO A C 1
ATOM 1314 O O . PRO A 1 176 ? -0.605 -13.263 7.009 1.00 92.12 176 PRO A O 1
ATOM 1317 N N . ASP A 1 177 ? 1.053 -12.808 5.567 1.00 90.69 177 ASP A N 1
ATOM 1318 C CA . ASP A 1 177 ? 1.935 -13.900 5.997 1.00 90.69 177 ASP A CA 1
ATOM 1319 C C . ASP A 1 177 ? 2.701 -13.641 7.314 1.00 90.69 177 ASP A C 1
ATOM 1321 O O . ASP A 1 177 ? 3.354 -14.548 7.834 1.00 90.69 177 ASP A O 1
ATOM 1325 N N . GLY A 1 178 ? 2.638 -12.419 7.852 1.00 92.19 178 GLY A N 1
ATOM 1326 C CA . GLY A 1 178 ? 3.294 -12.016 9.096 1.00 92.19 178 GLY A CA 1
ATOM 1327 C C . GLY A 1 178 ? 4.808 -11.815 9.008 1.00 92.19 178 GLY A C 1
ATOM 1328 O O . GLY A 1 178 ? 5.460 -11.588 10.032 1.00 92.19 178 GLY A O 1
ATOM 1329 N N . ARG A 1 179 ? 5.405 -11.916 7.814 1.00 94.56 179 ARG A N 1
ATOM 1330 C CA . ARG A 1 179 ? 6.863 -11.808 7.642 1.00 94.56 179 ARG A CA 1
ATOM 1331 C C . ARG A 1 179 ? 7.346 -10.369 7.481 1.00 94.56 179 ARG A C 1
ATOM 1333 O O . ARG A 1 179 ? 8.540 -10.126 7.657 1.00 94.56 179 ARG A O 1
ATOM 1340 N N . LEU A 1 180 ? 6.462 -9.442 7.116 1.00 96.81 180 LEU A N 1
ATOM 1341 C CA . LEU A 1 180 ? 6.786 -8.044 6.858 1.00 96.81 180 LEU A CA 1
ATOM 1342 C C . LEU A 1 180 ? 5.960 -7.110 7.733 1.00 96.81 180 LEU A C 1
ATOM 1344 O O . LEU A 1 180 ? 4.744 -7.257 7.856 1.00 96.81 180 LEU A O 1
ATOM 1348 N N . VAL A 1 181 ? 6.621 -6.088 8.265 1.00 98.12 181 VAL A N 1
ATOM 1349 C CA . VAL A 1 181 ? 5.974 -5.025 9.031 1.00 98.12 181 VAL A CA 1
ATOM 1350 C C . VAL A 1 181 ? 6.390 -3.670 8.478 1.00 98.12 181 VAL A C 1
ATOM 1352 O O . VAL A 1 181 ? 7.573 -3.339 8.455 1.00 98.12 181 VAL A O 1
ATOM 1355 N N . ALA A 1 182 ? 5.417 -2.873 8.048 1.00 97.88 182 ALA A N 1
ATOM 1356 C CA . ALA A 1 182 ? 5.629 -1.499 7.609 1.00 97.88 182 ALA A CA 1
ATOM 1357 C C . ALA A 1 182 ? 5.556 -0.531 8.792 1.00 97.88 182 ALA A C 1
ATOM 1359 O O . ALA A 1 182 ? 4.643 -0.615 9.623 1.00 97.88 182 ALA A O 1
ATOM 1360 N N . GLY A 1 183 ? 6.467 0.439 8.827 1.00 97.19 183 GLY A N 1
ATOM 1361 C CA . GLY A 1 183 ? 6.390 1.513 9.804 1.00 97.19 183 GLY A CA 1
ATOM 1362 C C . GLY A 1 183 ? 7.308 2.696 9.549 1.00 97.19 183 GLY A C 1
ATOM 1363 O O . GLY A 1 183 ? 7.544 3.110 8.410 1.00 97.19 183 GLY A O 1
ATOM 1364 N N . ALA A 1 184 ? 7.778 3.298 10.635 1.00 96.12 184 ALA A N 1
ATOM 1365 C CA . ALA A 1 184 ? 8.756 4.369 10.575 1.00 96.12 184 ALA A CA 1
ATOM 1366 C C . ALA A 1 184 ? 9.677 4.361 11.799 1.00 96.12 184 ALA A C 1
ATOM 1368 O O . ALA A 1 184 ? 9.248 4.014 12.902 1.00 96.12 184 ALA A O 1
ATOM 1369 N N . CYS A 1 185 ? 10.912 4.818 11.605 1.00 95.56 185 CYS A N 1
ATOM 1370 C CA . CYS A 1 185 ? 11.893 5.051 12.664 1.00 95.56 185 CYS A CA 1
ATOM 1371 C C . CYS A 1 185 ? 12.228 6.547 12.742 1.00 95.56 185 CYS A C 1
ATOM 1373 O O . CYS A 1 185 ? 12.260 7.233 11.718 1.00 95.56 185 CYS A O 1
ATOM 1375 N N . ARG A 1 186 ? 12.487 7.068 13.944 1.00 92.44 186 ARG A N 1
ATOM 1376 C CA . ARG A 1 186 ? 12.825 8.474 14.194 1.00 92.44 186 ARG A CA 1
ATOM 1377 C C . ARG A 1 186 ? 14.315 8.643 14.486 1.00 92.44 186 ARG A C 1
ATOM 1379 O O . ARG A 1 186 ? 14.838 7.988 15.380 1.00 92.44 186 ARG A O 1
ATOM 1386 N N . HIS A 1 187 ? 14.959 9.546 13.756 1.00 91.62 187 HIS A N 1
ATOM 1387 C CA . HIS A 1 187 ? 16.330 9.994 14.005 1.00 91.62 187 HIS A CA 1
ATOM 1388 C C . HIS A 1 187 ? 16.389 11.514 13.850 1.00 91.62 187 HIS A C 1
ATOM 1390 O O . HIS A 1 187 ? 15.897 12.052 12.855 1.00 91.62 187 HIS A O 1
ATOM 1396 N N . GLN A 1 188 ? 16.938 12.218 14.840 1.00 88.75 188 GLN A N 1
ATOM 1397 C CA . GLN A 1 188 ? 17.083 13.679 14.863 1.00 88.75 188 GLN A CA 1
ATOM 1398 C C . GLN A 1 188 ? 15.779 14.420 14.524 1.00 88.75 188 GLN A C 1
ATOM 1400 O O . GLN A 1 188 ? 15.741 15.313 13.680 1.00 88.75 188 GLN A O 1
ATOM 1405 N N . LEU A 1 189 ? 14.686 14.038 15.198 1.00 84.06 189 LEU A N 1
ATOM 1406 C CA . LEU A 1 189 ? 13.324 14.579 15.008 1.00 84.06 189 LEU A CA 1
ATOM 1407 C C . LEU A 1 189 ? 12.675 14.257 13.649 1.00 84.06 189 LEU A C 1
ATOM 1409 O O . LEU A 1 189 ? 11.553 14.701 13.388 1.00 84.06 189 LEU A O 1
ATOM 1413 N N . GLN A 1 190 ? 13.328 13.468 12.798 1.00 88.50 190 GLN A N 1
ATOM 1414 C CA . GLN A 1 190 ? 12.815 13.101 11.487 1.00 88.50 190 GLN A CA 1
ATOM 1415 C C . GLN A 1 190 ? 12.395 11.635 11.448 1.00 88.50 190 GLN A C 1
ATOM 1417 O O . GLN A 1 190 ? 13.182 10.732 11.717 1.00 88.50 190 GLN A O 1
ATOM 1422 N N . TRP A 1 191 ? 11.132 11.410 11.089 1.00 92.69 191 TRP A N 1
ATOM 1423 C CA . TRP A 1 191 ? 10.589 10.079 10.844 1.00 92.69 191 TRP A CA 1
ATOM 1424 C C . TRP A 1 191 ? 10.918 9.631 9.429 1.00 92.69 191 TRP A C 1
ATOM 1426 O O . TRP A 1 191 ? 10.663 10.374 8.482 1.00 92.69 191 TRP A O 1
ATOM 1436 N N . GLN A 1 192 ? 11.459 8.428 9.304 1.00 95.00 192 GLN A N 1
ATOM 1437 C CA . GLN A 1 192 ? 11.854 7.816 8.045 1.00 95.00 192 GLN A CA 1
ATOM 1438 C C . GLN A 1 192 ? 11.092 6.500 7.871 1.00 95.00 192 GLN A C 1
ATOM 1440 O O . GLN A 1 192 ? 11.016 5.724 8.829 1.00 95.00 192 GLN A O 1
ATOM 1445 N N . PRO A 1 193 ? 10.520 6.233 6.686 1.00 96.81 193 PRO A N 1
ATOM 1446 C CA . PRO A 1 193 ? 9.757 5.019 6.451 1.00 96.81 193 PRO A CA 1
ATOM 1447 C C . PRO A 1 193 ? 10.684 3.800 6.475 1.00 96.81 193 PRO A C 1
ATOM 1449 O O . PRO A 1 193 ? 11.771 3.818 5.892 1.00 96.81 193 PRO A O 1
ATOM 1452 N N . CYS A 1 194 ? 10.241 2.733 7.130 1.00 97.00 194 CYS A N 1
ATOM 1453 C CA . CYS A 1 194 ? 11.014 1.508 7.274 1.00 97.00 194 CYS A CA 1
ATOM 1454 C C . CYS A 1 194 ? 10.157 0.256 7.067 1.00 97.00 194 CYS A C 1
ATOM 1456 O O . CYS A 1 194 ? 8.921 0.298 7.106 1.00 97.00 194 CYS A O 1
ATOM 1458 N N . LEU A 1 195 ? 10.850 -0.855 6.843 1.00 97.56 195 LEU A N 1
ATOM 1459 C CA . LEU A 1 195 ? 10.293 -2.190 6.706 1.00 97.56 195 LEU A CA 1
ATOM 1460 C C . LEU A 1 195 ? 11.080 -3.142 7.607 1.00 97.56 195 LEU A C 1
ATOM 1462 O O . LEU A 1 195 ? 12.291 -3.293 7.446 1.00 97.56 195 LEU A O 1
ATOM 1466 N N . TRP A 1 196 ? 10.398 -3.804 8.537 1.00 97.94 196 TRP A N 1
ATOM 1467 C CA . TRP A 1 196 ? 10.967 -4.945 9.245 1.00 97.94 196 TRP A CA 1
ATOM 1468 C C . TRP A 1 196 ? 10.653 -6.226 8.479 1.00 97.94 196 TRP A C 1
ATOM 1470 O O . TRP A 1 196 ? 9.502 -6.478 8.124 1.00 97.94 196 TRP A O 1
ATOM 1480 N N . THR A 1 197 ? 11.675 -7.045 8.251 1.00 96.31 197 THR A N 1
ATOM 1481 C CA . THR A 1 197 ? 11.566 -8.360 7.614 1.00 96.31 197 THR A CA 1
ATOM 1482 C C . THR A 1 197 ? 11.973 -9.441 8.600 1.00 96.31 197 THR A C 1
ATOM 1484 O O . THR A 1 197 ? 13.036 -9.350 9.220 1.00 96.31 197 THR A O 1
ATOM 1487 N N . ARG A 1 198 ? 11.141 -10.471 8.742 1.00 93.81 198 ARG A N 1
ATOM 1488 C CA . ARG A 1 198 ? 11.406 -11.590 9.644 1.00 93.81 198 ARG A CA 1
ATOM 1489 C C . ARG A 1 198 ? 12.651 -12.363 9.203 1.00 93.81 198 ARG A C 1
ATOM 1491 O O . ARG A 1 198 ? 12.808 -12.680 8.024 1.00 93.81 198 ARG A O 1
ATOM 1498 N N . GLN A 1 199 ? 13.545 -12.638 10.147 1.00 90.56 199 GLN A N 1
ATOM 1499 C CA . GLN A 1 199 ? 14.821 -13.327 9.949 1.00 90.56 199 GLN A CA 1
ATOM 1500 C C . GLN A 1 199 ? 15.070 -14.249 11.149 1.00 90.56 199 GLN A C 1
ATOM 1502 O O . GLN A 1 199 ? 15.356 -13.780 12.251 1.00 90.56 199 GLN A O 1
ATOM 1507 N N . GLY A 1 200 ? 14.943 -15.564 10.946 1.00 88.62 200 GLY A N 1
ATOM 1508 C CA . GLY A 1 200 ? 14.978 -16.532 12.045 1.00 88.62 200 GLY A CA 1
ATOM 1509 C C . GLY A 1 200 ? 13.884 -16.242 13.079 1.00 88.62 200 GLY A C 1
ATOM 1510 O O . GLY A 1 200 ? 12.710 -16.112 12.728 1.00 88.62 200 GLY A O 1
ATOM 1511 N N . GLU A 1 201 ? 14.279 -16.110 14.344 1.00 85.62 201 GLU A N 1
ATOM 1512 C CA . GLU A 1 201 ? 13.370 -15.806 15.457 1.00 85.62 201 GLU A CA 1
ATOM 1513 C C . GLU A 1 201 ? 13.073 -14.304 15.622 1.00 85.62 201 GLU A C 1
ATOM 1515 O O . GLU A 1 201 ? 12.178 -13.952 16.382 1.00 85.62 201 GLU A O 1
ATOM 1520 N N . GLY A 1 202 ? 13.775 -13.419 14.901 1.00 92.06 202 GLY A N 1
ATOM 1521 C CA . GLY A 1 202 ? 13.675 -11.964 15.054 1.00 92.06 202 GLY A CA 1
ATOM 1522 C C . GLY A 1 202 ? 13.311 -11.211 13.774 1.00 92.06 202 GLY A C 1
ATOM 1523 O O . GLY A 1 202 ? 12.872 -11.788 12.776 1.00 92.06 202 GLY A O 1
ATOM 1524 N N . PHE A 1 203 ? 13.522 -9.895 13.799 1.00 95.94 203 PHE A N 1
ATOM 1525 C CA . PHE A 1 203 ? 13.307 -8.999 12.665 1.00 95.94 203 PHE A CA 1
ATOM 1526 C C . PHE A 1 203 ? 14.568 -8.206 12.331 1.00 95.94 203 PHE A C 1
ATOM 1528 O O . PHE A 1 203 ? 15.298 -7.762 13.213 1.00 95.94 203 PHE A O 1
ATOM 1535 N N . ARG A 1 204 ? 14.784 -7.971 11.037 1.00 95.75 204 ARG A N 1
ATOM 1536 C CA . ARG A 1 204 ? 15.769 -7.015 10.531 1.00 95.75 204 ARG A CA 1
ATOM 1537 C C . ARG A 1 204 ? 15.048 -5.813 9.939 1.00 95.75 204 ARG A C 1
ATOM 1539 O O . ARG A 1 204 ? 14.149 -5.991 9.123 1.00 95.75 204 ARG A O 1
ATOM 1546 N N . VAL A 1 205 ? 15.470 -4.612 10.319 1.00 96.69 205 VAL A N 1
ATOM 1547 C CA . VAL A 1 205 ? 14.924 -3.350 9.808 1.00 96.69 205 VAL A CA 1
ATOM 1548 C C . VAL A 1 205 ? 15.725 -2.826 8.615 1.00 96.69 205 VAL A C 1
ATOM 1550 O O . VAL A 1 205 ? 16.957 -2.859 8.614 1.00 96.69 205 VAL A O 1
ATOM 1553 N N . GLU A 1 206 ? 15.017 -2.317 7.611 1.00 94.44 206 GLU A N 1
ATOM 1554 C CA . GLU A 1 206 ? 15.557 -1.567 6.476 1.00 94.44 206 GLU A CA 1
ATOM 1555 C C . GLU A 1 206 ? 14.834 -0.218 6.365 1.00 94.44 206 GLU A C 1
ATOM 1557 O O . GLU A 1 206 ? 13.607 -0.147 6.460 1.00 94.44 206 GLU A O 1
ATOM 1562 N N . LEU A 1 207 ? 15.589 0.864 6.165 1.00 95.31 207 LEU A N 1
ATOM 1563 C CA . LEU A 1 207 ? 15.028 2.170 5.814 1.00 95.31 207 LEU A CA 1
ATOM 1564 C C . LEU A 1 207 ? 14.771 2.197 4.306 1.00 95.31 207 LEU A C 1
ATOM 1566 O O . LEU A 1 207 ? 15.696 1.962 3.534 1.00 95.31 207 LEU A O 1
ATOM 1570 N N . LEU A 1 208 ? 13.547 2.523 3.884 1.00 92.12 208 LEU A N 1
ATOM 1571 C CA . LEU A 1 208 ? 13.163 2.445 2.466 1.00 92.12 208 LEU A CA 1
ATOM 1572 C C . LEU A 1 208 ? 13.915 3.454 1.584 1.00 92.12 208 LEU A C 1
ATOM 1574 O O . LEU A 1 208 ? 14.160 3.190 0.411 1.00 92.12 208 LEU A O 1
ATOM 1578 N N . GLU A 1 209 ? 14.252 4.616 2.149 1.00 90.25 209 GLU A N 1
ATOM 1579 C CA . GLU A 1 209 ? 15.112 5.632 1.538 1.00 90.25 209 GLU A CA 1
ATOM 1580 C C . GLU A 1 209 ? 15.765 6.468 2.660 1.00 90.25 209 GLU A C 1
ATOM 1582 O O . GLU A 1 209 ? 15.124 7.374 3.205 1.00 90.25 209 GLU A O 1
ATOM 1587 N N . PRO A 1 210 ? 17.006 6.146 3.075 1.00 90.31 210 PRO A N 1
ATOM 1588 C CA . PRO A 1 210 ? 17.668 6.807 4.199 1.00 90.31 210 PRO A CA 1
ATOM 1589 C C . PRO A 1 210 ? 17.717 8.335 4.062 1.00 90.31 210 PRO A C 1
ATOM 1591 O O . PRO A 1 210 ? 18.056 8.882 3.016 1.00 90.31 210 PRO A O 1
ATOM 1594 N N . GLY A 1 211 ? 17.383 9.035 5.143 1.00 87.88 211 GLY A N 1
ATOM 1595 C CA . GLY A 1 211 ? 17.299 10.495 5.213 1.00 87.88 211 GLY A CA 1
ATOM 1596 C C . GLY A 1 211 ? 15.985 11.081 4.692 1.00 87.88 211 GLY A C 1
ATOM 1597 O O . GLY A 1 211 ? 15.690 12.248 4.967 1.00 87.88 211 GLY A O 1
ATOM 1598 N N . ARG A 1 212 ? 15.149 10.306 3.991 1.00 90.69 212 ARG A N 1
ATOM 1599 C CA . ARG A 1 212 ? 13.868 10.802 3.481 1.00 90.69 212 ARG A CA 1
ATOM 1600 C C . ARG A 1 212 ? 12.791 10.768 4.559 1.00 90.69 212 ARG A C 1
ATOM 1602 O O . ARG A 1 212 ? 12.524 9.737 5.168 1.00 90.69 212 ARG A O 1
ATOM 1609 N N . GLY A 1 213 ? 12.140 11.911 4.777 1.00 92.62 213 GLY A N 1
ATOM 1610 C CA . GLY A 1 213 ? 11.014 12.008 5.700 1.00 92.62 213 GLY A CA 1
ATOM 1611 C C . GLY A 1 213 ? 9.789 11.256 5.176 1.00 92.62 213 GLY A C 1
ATOM 1612 O O . GLY A 1 213 ? 9.418 11.404 4.009 1.00 92.62 213 GLY A O 1
ATOM 1613 N N . GLY A 1 214 ? 9.143 10.456 6.020 1.00 94.56 214 GLY A N 1
ATOM 1614 C CA . GLY A 1 214 ? 7.956 9.705 5.628 1.00 94.56 214 GLY A CA 1
ATOM 1615 C C . GLY A 1 214 ? 7.525 8.637 6.622 1.00 94.56 214 GLY A C 1
ATOM 1616 O O . GLY A 1 214 ? 8.162 8.413 7.650 1.00 94.56 214 GLY A O 1
ATOM 1617 N N . VAL A 1 215 ? 6.418 7.979 6.289 1.00 95.75 215 VAL A N 1
ATOM 1618 C CA . VAL A 1 215 ? 5.861 6.848 7.035 1.00 95.75 215 VAL A CA 1
ATOM 1619 C C . VAL A 1 215 ? 5.359 5.792 6.062 1.00 95.75 215 VAL A C 1
ATOM 1621 O O . VAL A 1 215 ? 4.621 6.122 5.131 1.00 95.75 215 VAL A O 1
ATOM 1624 N N . ALA A 1 216 ? 5.724 4.530 6.296 1.00 97.62 216 ALA A N 1
ATOM 1625 C CA . ALA A 1 216 ? 5.111 3.382 5.641 1.00 97.62 216 ALA A CA 1
ATOM 1626 C C . ALA A 1 216 ? 3.891 2.913 6.448 1.00 97.62 216 ALA A C 1
ATOM 1628 O O . ALA A 1 216 ? 3.989 2.723 7.656 1.00 97.62 216 ALA A O 1
ATOM 1629 N N . LEU A 1 217 ? 2.738 2.757 5.796 1.00 97.31 217 LEU A N 1
ATOM 1630 C CA . LEU A 1 217 ? 1.461 2.440 6.450 1.00 97.31 217 LEU A CA 1
ATOM 1631 C C . LEU A 1 217 ? 0.931 1.049 6.101 1.00 97.31 217 LEU A C 1
ATOM 1633 O O . LEU A 1 217 ? 0.345 0.401 6.961 1.00 97.31 217 LEU A O 1
ATOM 1637 N N . GLY A 1 218 ? 1.120 0.597 4.860 1.00 97.12 218 GLY A N 1
ATOM 1638 C CA . GLY A 1 218 ? 0.616 -0.690 4.381 1.00 97.12 218 GLY A CA 1
ATOM 1639 C C . GLY A 1 218 ? 1.697 -1.485 3.662 1.00 97.12 218 GLY A C 1
ATOM 1640 O O . GLY A 1 218 ? 2.564 -0.899 3.017 1.00 97.12 218 GLY A O 1
ATOM 1641 N N . VAL A 1 219 ? 1.629 -2.810 3.759 1.00 97.62 219 VAL A N 1
ATOM 1642 C CA . VAL A 1 219 ? 2.542 -3.748 3.096 1.00 97.62 219 VAL A CA 1
ATOM 1643 C C . VAL A 1 219 ? 1.784 -5.004 2.681 1.00 97.62 219 VAL A C 1
ATOM 1645 O O . VAL A 1 219 ? 0.868 -5.420 3.384 1.00 97.62 219 VAL A O 1
ATOM 1648 N N . ASN A 1 220 ? 2.160 -5.603 1.552 1.00 95.62 220 ASN A N 1
ATOM 1649 C CA . ASN A 1 220 ? 1.637 -6.898 1.110 1.00 95.62 220 ASN A CA 1
ATOM 1650 C C . ASN A 1 220 ? 2.720 -7.994 1.108 1.00 95.62 220 ASN A C 1
ATOM 1652 O O . ASN A 1 220 ? 3.912 -7.710 1.237 1.00 95.62 220 ASN A O 1
ATOM 1656 N N . ASP A 1 221 ? 2.318 -9.245 0.873 1.00 91.25 221 ASP A N 1
ATOM 1657 C CA . ASP A 1 221 ? 3.219 -10.412 0.823 1.00 91.25 221 ASP A CA 1
ATOM 1658 C C . ASP A 1 221 ? 4.203 -10.393 -0.360 1.00 91.25 221 ASP A C 1
ATOM 1660 O O . ASP A 1 221 ? 5.005 -11.308 -0.509 1.00 91.25 221 ASP A O 1
ATOM 1664 N N . GLN A 1 222 ? 4.183 -9.381 -1.231 1.00 88.44 222 GLN A N 1
ATOM 1665 C CA . GLN A 1 222 ? 5.203 -9.192 -2.273 1.00 88.44 222 GLN A CA 1
ATOM 1666 C C . GLN A 1 222 ? 6.302 -8.219 -1.825 1.00 88.44 222 GLN A C 1
ATOM 1668 O O . GLN A 1 222 ? 7.245 -7.975 -2.573 1.00 88.44 222 GLN A O 1
ATOM 1673 N N . GLY A 1 223 ? 6.194 -7.649 -0.622 1.00 90.88 223 GLY A N 1
ATOM 1674 C CA . GLY A 1 223 ? 7.099 -6.605 -0.150 1.00 90.88 223 GLY A CA 1
ATOM 1675 C C . GLY A 1 223 ? 6.836 -5.236 -0.757 1.00 90.88 223 GLY A C 1
ATOM 1676 O O . GLY A 1 223 ? 7.675 -4.352 -0.631 1.00 90.88 223 GLY A O 1
ATOM 1677 N N . ARG A 1 224 ? 5.681 -5.025 -1.397 1.00 94.50 224 ARG A N 1
ATOM 1678 C CA . ARG A 1 224 ? 5.287 -3.687 -1.842 1.00 94.50 224 ARG A CA 1
ATOM 1679 C C . ARG A 1 224 ? 4.749 -2.921 -0.650 1.00 94.50 224 ARG A C 1
ATOM 1681 O O . ARG A 1 224 ? 3.868 -3.411 0.056 1.00 94.50 224 ARG A O 1
ATOM 1688 N N . VAL A 1 225 ? 5.278 -1.724 -0.445 1.00 97.69 225 VAL A N 1
ATOM 1689 C CA . VAL A 1 225 ? 4.963 -0.887 0.712 1.00 97.69 225 VAL A CA 1
ATOM 1690 C C . VAL A 1 225 ? 4.340 0.412 0.232 1.00 97.69 225 VAL A C 1
ATOM 1692 O O . VAL A 1 225 ? 4.805 1.003 -0.736 1.00 97.69 225 VAL A O 1
ATOM 1695 N N . VAL A 1 226 ? 3.301 0.888 0.907 1.00 98.31 226 VAL A N 1
ATOM 1696 C CA . VAL A 1 226 ? 2.671 2.177 0.606 1.00 98.31 226 VAL A CA 1
ATOM 1697 C C . VAL A 1 226 ? 2.635 3.071 1.830 1.00 98.31 226 VAL A C 1
ATOM 1699 O O . VAL A 1 226 ? 2.608 2.606 2.972 1.00 98.31 226 VAL A O 1
ATOM 1702 N N . GLY A 1 227 ? 2.628 4.374 1.589 1.00 97.69 227 GLY A N 1
ATOM 1703 C CA . GLY A 1 227 ? 2.631 5.357 2.656 1.00 97.69 227 GLY A CA 1
ATOM 1704 C C . GLY A 1 227 ? 2.635 6.778 2.125 1.00 97.69 227 GLY A C 1
ATOM 1705 O O . GLY A 1 227 ? 2.040 7.080 1.085 1.00 97.69 227 GLY A O 1
ATOM 1706 N N . TYR A 1 228 ? 3.300 7.668 2.853 1.00 96.50 228 TYR A N 1
ATOM 1707 C CA . TYR A 1 228 ? 3.489 9.049 2.429 1.00 96.50 228 TYR A CA 1
ATOM 1708 C C . TYR A 1 228 ? 4.846 9.599 2.859 1.00 96.50 228 TYR A C 1
ATOM 1710 O O . TYR A 1 228 ? 5.361 9.279 3.929 1.00 96.50 228 TYR A O 1
ATOM 1718 N N . ALA A 1 229 ? 5.416 10.443 2.007 1.00 94.38 229 ALA A N 1
ATOM 1719 C CA . ALA A 1 229 ? 6.679 11.128 2.235 1.00 94.38 229 ALA A CA 1
ATOM 1720 C C . ALA A 1 229 ? 6.442 12.616 2.517 1.00 94.38 229 ALA A C 1
ATOM 1722 O O . ALA A 1 229 ? 5.430 13.189 2.095 1.00 94.38 229 ALA A O 1
ATOM 1723 N N . PHE A 1 230 ? 7.388 13.237 3.220 1.00 91.56 230 PHE A N 1
ATOM 1724 C CA . PHE A 1 230 ? 7.398 14.665 3.519 1.00 91.56 230 PHE A CA 1
ATOM 1725 C C . PHE A 1 230 ? 8.813 15.214 3.726 1.00 91.56 230 PHE A C 1
ATOM 1727 O O . PHE A 1 230 ? 9.711 14.514 4.173 1.00 91.56 230 PHE A O 1
ATOM 1734 N N . GLU A 1 231 ? 9.001 16.505 3.450 1.00 85.38 231 GLU A N 1
ATOM 1735 C CA . GLU A 1 231 ? 10.275 17.205 3.702 1.00 85.38 231 GLU A CA 1
ATOM 1736 C C . GLU A 1 231 ? 10.464 17.574 5.178 1.00 85.38 231 GLU A C 1
ATOM 1738 O O . GLU A 1 231 ? 11.577 17.618 5.689 1.00 85.38 231 GLU A O 1
ATOM 1743 N N . ARG A 1 232 ? 9.362 17.889 5.865 1.00 80.31 232 ARG A N 1
ATOM 1744 C CA . ARG A 1 232 ? 9.319 18.190 7.300 1.00 80.31 232 ARG A CA 1
ATOM 1745 C C . ARG A 1 232 ? 8.064 17.571 7.899 1.00 80.31 232 ARG A C 1
ATOM 1747 O O . ARG A 1 232 ? 7.055 17.522 7.187 1.00 80.31 232 ARG A O 1
ATOM 1754 N N . PRO A 1 233 ? 8.093 17.152 9.177 1.00 75.75 233 PRO A N 1
ATOM 1755 C CA . PRO A 1 233 ? 6.919 16.595 9.831 1.00 75.75 233 PRO A CA 1
ATOM 1756 C C . PRO A 1 233 ? 5.697 17.514 9.655 1.00 75.75 233 PRO A C 1
ATOM 1758 O O . PRO A 1 233 ? 5.789 18.717 9.927 1.00 75.75 233 PRO A O 1
ATOM 1761 N N . PRO A 1 234 ? 4.565 16.995 9.151 1.00 76.12 234 PRO A N 1
ATOM 1762 C CA . PRO A 1 234 ? 3.363 17.796 8.968 1.00 76.12 234 PRO A CA 1
ATOM 1763 C C . PRO A 1 234 ? 2.740 18.170 10.320 1.00 76.12 234 PRO A C 1
ATOM 1765 O O . PRO A 1 234 ? 2.876 17.449 11.309 1.00 76.12 234 PRO A O 1
ATOM 1768 N N . MET A 1 235 ? 1.995 19.279 10.361 1.00 70.56 235 MET A N 1
ATOM 1769 C CA . MET A 1 235 ? 1.164 19.588 11.529 1.00 70.56 235 MET A CA 1
ATOM 1770 C C . MET A 1 235 ? 0.153 18.462 11.785 1.00 70.56 235 MET A C 1
ATOM 1772 O O . MET A 1 235 ? -0.464 17.949 10.847 1.00 70.56 235 MET A O 1
ATOM 1776 N N . GLY A 1 236 ? -0.018 18.107 13.061 1.00 64.50 236 GLY A N 1
ATOM 1777 C CA . GLY A 1 236 ? -0.899 17.019 13.489 1.00 64.50 236 GLY A CA 1
ATOM 1778 C C . GLY A 1 236 ? -0.306 15.618 13.315 1.00 64.50 236 GLY A C 1
ATOM 1779 O O . GLY A 1 236 ? -1.055 14.648 13.363 1.00 64.50 236 GLY A O 1
ATOM 1780 N N . PHE A 1 237 ? 1.007 15.496 13.087 1.00 73.44 237 PHE A N 1
ATOM 1781 C CA . PHE A 1 237 ? 1.679 14.200 13.126 1.00 73.44 237 PHE A CA 1
ATOM 1782 C C . PHE A 1 237 ? 1.558 13.583 14.526 1.00 73.44 237 PHE A C 1
ATOM 1784 O O . PHE A 1 237 ? 2.050 14.138 15.506 1.00 73.44 237 PHE A O 1
ATOM 1791 N N . ASP A 1 238 ? 0.909 12.427 14.593 1.00 75.50 238 ASP A N 1
ATOM 1792 C CA . ASP A 1 238 ? 0.738 11.612 15.791 1.00 75.50 238 ASP A CA 1
ATOM 1793 C C . ASP A 1 238 ? 1.209 10.195 15.451 1.00 75.50 238 ASP A C 1
ATOM 1795 O O . ASP A 1 238 ? 0.816 9.635 14.428 1.00 75.50 238 ASP A O 1
ATOM 1799 N N . ARG A 1 239 ? 2.057 9.624 16.309 1.00 72.75 239 ARG A N 1
ATOM 1800 C CA . ARG A 1 239 ? 2.632 8.285 16.146 1.00 72.75 239 ARG A CA 1
ATOM 1801 C C . ARG A 1 239 ? 1.598 7.167 16.309 1.00 72.75 239 ARG A C 1
ATOM 1803 O O . ARG A 1 239 ? 1.832 6.067 15.848 1.00 72.75 239 ARG A O 1
ATOM 1810 N N . VAL A 1 240 ? 0.458 7.406 16.950 1.00 69.75 240 VAL A N 1
ATOM 1811 C CA . VAL A 1 240 ? -0.673 6.454 16.969 1.00 69.75 240 VAL A CA 1
ATOM 1812 C C . VAL A 1 240 ? -1.627 6.734 15.805 1.00 69.75 240 VAL A C 1
ATOM 1814 O O . VAL A 1 240 ? -2.361 5.847 15.394 1.00 69.75 240 VAL A O 1
ATOM 1817 N N . ALA A 1 241 ? -1.606 7.986 15.339 1.00 73.00 241 ALA A N 1
ATOM 1818 C CA . ALA A 1 241 ? -2.402 8.706 14.349 1.00 73.00 241 ALA A CA 1
ATOM 1819 C C . ALA A 1 241 ? -1.963 8.898 12.876 1.00 73.00 241 ALA A C 1
ATOM 1821 O O . ALA A 1 241 ? -2.571 9.772 12.250 1.00 73.00 241 ALA A O 1
ATOM 1822 N N . PRO A 1 242 ? -0.895 8.300 12.295 1.00 75.62 242 PRO A N 1
ATOM 1823 C CA . PRO A 1 242 ? -0.125 8.953 11.213 1.00 75.62 242 PRO A CA 1
ATOM 1824 C C . PRO A 1 242 ? -0.892 9.271 9.919 1.00 75.62 242 PRO A C 1
ATOM 1826 O O . PRO A 1 242 ? -0.500 10.133 9.143 1.00 75.62 242 PRO A O 1
ATOM 1829 N N . TRP A 1 243 ? -2.032 8.638 9.668 1.00 73.50 243 TRP A N 1
ATOM 1830 C CA . TRP A 1 243 ? -2.881 8.913 8.504 1.00 73.50 243 TRP A CA 1
ATOM 1831 C C . TRP A 1 243 ? -3.717 10.200 8.640 1.00 73.50 243 TRP A C 1
ATOM 1833 O O . TRP A 1 243 ? -4.263 10.691 7.646 1.00 73.50 243 TRP A O 1
ATOM 1843 N N . ALA A 1 244 ? -3.849 10.749 9.853 1.00 75.31 244 ALA A N 1
ATOM 1844 C CA . ALA A 1 244 ? -4.693 11.905 10.163 1.00 75.31 244 ALA A CA 1
ATOM 1845 C C . ALA A 1 244 ? -4.062 13.258 9.785 1.00 75.31 244 ALA A C 1
ATOM 1847 O O . ALA A 1 244 ? -4.687 14.300 9.989 1.00 75.31 244 ALA A O 1
ATOM 1848 N N . VAL A 1 245 ? -2.869 13.249 9.183 1.00 79.31 245 VAL A N 1
ATOM 1849 C CA . VAL A 1 245 ? -2.126 14.454 8.791 1.00 79.31 245 VAL A CA 1
ATOM 1850 C C . VAL A 1 245 ? -2.954 15.413 7.931 1.00 79.31 245 VAL A C 1
ATOM 1852 O O . VAL A 1 245 ? -3.851 15.016 7.168 1.00 79.31 245 VAL A O 1
ATOM 1855 N N . MET A 1 246 ? -2.657 16.708 8.062 1.00 75.12 246 MET A N 1
ATOM 1856 C CA . MET A 1 246 ? -3.299 17.728 7.238 1.00 75.12 246 MET A CA 1
ATOM 1857 C C . MET A 1 246 ? -2.864 17.610 5.778 1.00 75.12 246 MET A C 1
ATOM 1859 O O . MET A 1 246 ? -1.702 17.334 5.470 1.00 75.12 246 MET A O 1
ATOM 1863 N N . ALA A 1 247 ? -3.794 17.899 4.869 1.00 69.44 247 ALA A N 1
ATOM 1864 C CA . ALA A 1 247 ? -3.464 18.065 3.465 1.00 69.44 247 ALA A CA 1
ATOM 1865 C C . ALA A 1 247 ? -2.536 19.279 3.304 1.00 69.44 247 ALA A C 1
ATOM 1867 O O . ALA A 1 247 ? -2.908 20.408 3.616 1.00 69.44 247 ALA A O 1
ATOM 1868 N N . SER A 1 248 ? -1.313 19.048 2.833 1.00 74.62 248 SER A N 1
ATOM 1869 C CA . SER A 1 248 ? -0.375 20.115 2.491 1.00 74.62 248 SER A CA 1
ATOM 1870 C C . SER A 1 248 ? 0.374 19.778 1.205 1.00 74.62 248 SER A C 1
ATOM 1872 O O . SER A 1 248 ? 0.430 18.620 0.777 1.00 74.62 248 SER A O 1
ATOM 1874 N N . ALA A 1 249 ? 0.972 20.791 0.578 1.00 62.06 249 ALA A N 1
ATOM 1875 C CA . ALA A 1 249 ? 1.802 20.597 -0.610 1.00 62.06 249 ALA A CA 1
ATOM 1876 C C . ALA A 1 249 ? 3.017 19.687 -0.344 1.00 62.06 249 ALA A C 1
ATOM 1878 O O . ALA A 1 249 ? 3.504 19.051 -1.268 1.00 62.06 249 ALA A O 1
ATOM 1879 N N . ARG A 1 250 ? 3.459 19.578 0.916 1.00 81.94 250 ARG A N 1
ATOM 1880 C CA . ARG A 1 250 ? 4.664 18.842 1.328 1.00 81.94 250 ARG A CA 1
ATOM 1881 C C . ARG A 1 250 ? 4.433 17.364 1.625 1.00 81.94 250 ARG A C 1
ATOM 1883 O O . ARG A 1 250 ? 5.373 16.688 2.010 1.00 81.94 250 ARG A O 1
ATOM 1890 N N . VAL A 1 251 ? 3.197 16.884 1.511 1.00 89.19 251 VAL A N 1
ATOM 1891 C CA . VAL A 1 251 ? 2.837 15.480 1.731 1.00 89.19 251 VAL A CA 1
ATOM 1892 C C . VAL A 1 251 ? 2.520 14.849 0.380 1.00 89.19 251 VAL A C 1
ATOM 1894 O O . VAL A 1 251 ? 1.747 15.421 -0.396 1.00 89.19 251 VAL A O 1
ATOM 1897 N N . GLN A 1 252 ? 3.117 13.692 0.104 1.00 93.81 252 GLN A N 1
ATOM 1898 C CA . GLN A 1 252 ? 2.949 12.971 -1.156 1.00 93.81 252 GLN A CA 1
ATOM 1899 C C . GLN A 1 252 ? 2.844 11.469 -0.900 1.00 93.81 252 GLN A C 1
ATOM 1901 O O . GLN A 1 252 ? 3.715 10.894 -0.245 1.00 93.81 252 GLN A O 1
ATOM 1906 N N . ALA A 1 253 ? 1.805 10.838 -1.449 1.00 96.69 253 ALA A N 1
ATOM 1907 C CA . ALA A 1 253 ? 1.637 9.394 -1.358 1.00 96.69 253 ALA A CA 1
ATOM 1908 C C . ALA A 1 253 ? 2.738 8.692 -2.157 1.00 96.69 253 ALA A C 1
ATOM 1910 O O . ALA A 1 253 ? 3.118 9.167 -3.236 1.00 96.69 253 ALA A O 1
ATOM 1911 N N . PHE A 1 254 ? 3.218 7.561 -1.652 1.00 95.88 254 PHE A N 1
ATOM 1912 C CA . PHE A 1 254 ? 4.218 6.754 -2.335 1.00 95.88 254 PHE A CA 1
ATOM 1913 C C . PHE A 1 254 ? 3.875 5.275 -2.351 1.00 95.88 254 PHE A C 1
ATOM 1915 O O . PHE A 1 254 ? 3.106 4.780 -1.524 1.00 95.88 254 PHE A O 1
ATOM 1922 N N . GLU A 1 255 ? 4.542 4.592 -3.267 1.00 95.19 255 GLU A N 1
ATOM 1923 C CA . GLU A 1 255 ? 4.735 3.157 -3.270 1.00 95.19 255 GLU A CA 1
ATOM 1924 C C . GLU A 1 255 ? 6.237 2.861 -3.332 1.00 95.19 255 GLU A C 1
ATOM 1926 O O . GLU A 1 255 ? 6.967 3.469 -4.114 1.00 95.19 255 GLU A O 1
ATOM 1931 N N . TRP A 1 256 ? 6.693 1.932 -2.503 1.00 90.94 256 TRP A N 1
ATOM 1932 C CA . TRP A 1 256 ? 8.016 1.344 -2.585 1.00 90.94 256 TRP A CA 1
ATOM 1933 C C . TRP A 1 256 ? 7.907 -0.065 -3.159 1.00 90.94 256 TRP A C 1
ATOM 1935 O O . TRP A 1 256 ? 7.158 -0.904 -2.647 1.00 90.94 256 TRP A O 1
ATOM 1945 N N . ALA A 1 257 ? 8.645 -0.304 -4.238 1.00 81.62 257 ALA A N 1
ATOM 1946 C CA . ALA A 1 257 ? 8.743 -1.593 -4.905 1.00 81.62 257 ALA A CA 1
ATOM 1947 C C . ALA A 1 257 ? 10.095 -1.687 -5.621 1.00 81.62 257 ALA A C 1
ATOM 1949 O O . ALA A 1 257 ? 10.543 -0.719 -6.234 1.00 81.62 257 ALA A O 1
ATOM 1950 N N . GLY A 1 258 ? 10.751 -2.848 -5.551 1.00 68.56 258 GLY A N 1
ATOM 1951 C CA . GLY A 1 258 ? 12.018 -3.075 -6.256 1.00 68.56 258 GLY A CA 1
ATOM 1952 C C . GLY A 1 258 ? 13.173 -2.174 -5.798 1.00 68.56 258 GLY A C 1
ATOM 1953 O O . GLY A 1 258 ? 14.023 -1.834 -6.614 1.00 68.56 258 GLY A O 1
ATOM 1954 N N . GLY A 1 259 ? 13.196 -1.763 -4.523 1.00 72.00 259 GLY A N 1
ATOM 1955 C CA . GLY A 1 259 ? 14.286 -0.966 -3.944 1.00 72.00 259 GLY A CA 1
ATOM 1956 C C . GLY A 1 259 ? 14.172 0.551 -4.130 1.00 72.00 259 GLY A C 1
ATOM 1957 O O . GLY A 1 259 ? 15.079 1.271 -3.725 1.00 72.00 259 GLY A O 1
ATOM 1958 N N . GLY A 1 260 ? 13.082 1.055 -4.718 1.00 77.19 260 GLY A N 1
ATOM 1959 C CA . GLY A 1 260 ? 12.872 2.489 -4.932 1.00 77.19 260 GLY A CA 1
ATOM 1960 C C . GLY A 1 260 ? 11.548 2.989 -4.363 1.00 77.19 260 GLY A C 1
ATOM 1961 O O . GLY A 1 260 ? 10.524 2.320 -4.488 1.00 77.19 260 GLY A O 1
ATOM 1962 N N . LEU A 1 261 ? 11.562 4.187 -3.767 1.00 86.38 261 LEU A N 1
ATOM 1963 C CA . LEU A 1 261 ? 10.369 4.883 -3.281 1.00 86.38 261 LEU A CA 1
ATOM 1964 C C . LEU A 1 261 ? 9.843 5.838 -4.363 1.00 86.38 261 LEU A C 1
ATOM 1966 O O . LEU A 1 261 ? 10.360 6.940 -4.577 1.00 86.38 261 LEU A O 1
ATOM 1970 N N . CYS A 1 262 ? 8.769 5.434 -5.033 1.00 88.25 262 CYS A N 1
ATOM 1971 C CA . CYS A 1 262 ? 8.165 6.176 -6.131 1.00 88.25 262 CYS A CA 1
ATOM 1972 C C . CYS A 1 262 ? 6.919 6.946 -5.663 1.00 88.25 262 CYS A C 1
ATOM 1974 O O . CYS A 1 262 ? 6.015 6.357 -5.064 1.00 88.25 262 CYS A O 1
ATOM 1976 N N . PRO A 1 263 ? 6.802 8.254 -5.959 1.00 91.56 263 PRO A N 1
ATOM 1977 C CA . PRO A 1 263 ? 5.548 8.975 -5.774 1.00 91.56 263 PRO A CA 1
ATOM 1978 C C . PRO A 1 263 ? 4.409 8.307 -6.554 1.00 91.56 263 PRO A C 1
ATOM 1980 O O . PRO A 1 263 ? 4.544 8.042 -7.748 1.00 91.56 263 PRO A O 1
ATOM 1983 N N . LEU A 1 264 ? 3.270 8.081 -5.900 1.00 92.25 264 LEU A N 1
ATOM 1984 C CA . LEU A 1 264 ? 2.062 7.626 -6.581 1.00 92.25 264 LEU A CA 1
ATOM 1985 C C . LEU A 1 264 ? 1.487 8.777 -7.406 1.00 92.25 264 LEU A C 1
ATOM 1987 O O . LEU A 1 264 ? 1.173 9.845 -6.874 1.00 92.25 264 LEU A O 1
ATOM 1991 N N . GLN A 1 265 ? 1.347 8.545 -8.708 1.00 87.38 265 GLN A N 1
ATOM 1992 C CA . GLN A 1 265 ? 0.789 9.485 -9.673 1.00 87.38 265 GLN A CA 1
ATOM 1993 C C . GLN A 1 265 ? -0.148 8.739 -10.621 1.00 87.38 265 GLN A C 1
ATOM 1995 O O . GLN A 1 265 ? 0.069 7.567 -10.932 1.00 87.38 265 GLN A O 1
ATOM 2000 N N . VAL A 1 266 ? -1.187 9.430 -11.078 1.00 86.31 266 VAL A N 1
ATOM 2001 C CA . VAL A 1 266 ? -2.126 8.926 -12.080 1.00 86.31 266 VAL A CA 1
ATOM 2002 C C . VAL A 1 266 ? -2.212 9.964 -13.189 1.00 86.31 266 VAL A C 1
ATOM 2004 O O . VAL A 1 266 ? -2.374 11.153 -12.919 1.00 86.31 266 VAL A O 1
ATOM 2007 N N . GLU A 1 267 ? -2.073 9.528 -14.437 1.00 81.88 267 GLU A N 1
ATOM 2008 C CA . GLU A 1 267 ? -2.194 10.419 -15.589 1.00 81.88 267 GLU A CA 1
ATOM 2009 C C . GLU A 1 267 ? -3.657 10.822 -15.826 1.00 81.88 267 GLU A C 1
ATOM 2011 O O . GLU A 1 267 ? -4.580 10.043 -15.593 1.00 81.88 267 GLU A O 1
ATOM 2016 N N . GLY A 1 268 ? -3.877 12.048 -16.307 1.00 82.12 268 GLY A N 1
ATOM 2017 C CA . GLY A 1 268 ? -5.214 12.524 -16.681 1.00 82.12 268 GLY A CA 1
ATOM 2018 C C . GLY A 1 268 ? -6.124 12.922 -15.512 1.00 82.12 268 GLY A C 1
ATOM 2019 O O . GLY A 1 268 ? -7.315 13.130 -15.724 1.00 82.12 268 GLY A O 1
ATOM 2020 N N . THR A 1 269 ? -5.587 13.061 -14.297 1.00 86.38 269 THR A N 1
ATOM 2021 C CA . THR A 1 269 ? -6.312 13.588 -13.132 1.00 86.38 269 THR A CA 1
ATOM 2022 C C . THR A 1 269 ? -5.569 14.766 -12.506 1.00 86.38 269 THR A C 1
ATOM 2024 O O . THR A 1 269 ? -4.340 14.831 -12.527 1.00 86.38 269 THR A O 1
ATOM 2027 N N . ASP A 1 270 ? -6.320 15.708 -11.943 1.00 87.25 270 ASP A N 1
ATOM 2028 C CA . ASP A 1 270 ? -5.811 16.798 -11.111 1.00 87.25 270 ASP A CA 1
ATOM 2029 C C . ASP A 1 270 ? -5.692 16.395 -9.628 1.00 87.25 270 ASP A C 1
ATOM 2031 O O . ASP A 1 270 ? -5.219 17.183 -8.807 1.00 87.25 270 ASP A O 1
ATOM 2035 N N . LEU A 1 271 ? -6.111 15.179 -9.263 1.00 90.75 271 LEU A N 1
ATOM 2036 C CA . LEU A 1 271 ? -6.085 14.692 -7.892 1.00 90.75 271 LEU A CA 1
ATOM 2037 C C . LEU A 1 271 ? -4.642 14.458 -7.423 1.00 90.75 271 LEU A C 1
ATOM 2039 O O . LEU A 1 271 ? -3.988 13.477 -7.779 1.00 90.75 271 LEU A O 1
ATOM 2043 N N . ALA A 1 272 ? -4.156 15.330 -6.541 1.00 92.75 272 ALA A N 1
ATOM 2044 C CA . ALA A 1 272 ? -2.867 15.158 -5.888 1.00 92.75 272 ALA A CA 1
ATOM 2045 C C . ALA A 1 272 ? -2.988 14.127 -4.756 1.00 92.75 272 ALA A C 1
ATOM 2047 O O . ALA A 1 272 ? -3.560 14.415 -3.701 1.00 92.75 272 ALA A O 1
ATOM 2048 N N . LEU A 1 273 ? -2.432 12.932 -4.962 1.00 95.12 273 LEU A N 1
ATOM 2049 C CA . LEU A 1 273 ? -2.448 11.838 -3.985 1.00 95.12 273 LEU A CA 1
ATOM 2050 C C . LEU A 1 273 ? -1.561 12.172 -2.776 1.00 95.12 273 LEU A C 1
ATOM 2052 O O . LEU A 1 273 ? -0.366 12.432 -2.922 1.00 95.12 273 LEU A O 1
ATOM 2056 N N . LYS A 1 274 ? -2.134 12.179 -1.568 1.00 94.94 274 LYS A N 1
ATOM 2057 C CA . LYS A 1 274 ? -1.441 12.650 -0.356 1.00 94.94 274 LYS A CA 1
ATOM 2058 C C . LYS A 1 274 ? -1.006 11.521 0.554 1.00 94.94 274 LYS A C 1
ATOM 2060 O O . LYS A 1 274 ? 0.151 11.489 0.954 1.00 94.94 274 LYS A O 1
ATOM 2065 N N . VAL A 1 275 ? -1.900 10.593 0.859 1.00 95.94 275 VAL A N 1
ATOM 2066 C CA . VAL A 1 275 ? -1.591 9.467 1.741 1.00 95.94 275 VAL A CA 1
ATOM 2067 C C . VAL A 1 275 ? -2.164 8.199 1.145 1.00 95.94 275 VAL A C 1
ATOM 2069 O O . VAL A 1 275 ? -3.363 8.149 0.886 1.00 95.94 275 VAL A O 1
ATOM 2072 N N . ALA A 1 276 ? -1.321 7.184 0.965 1.00 97.88 276 ALA A N 1
ATOM 2073 C CA . ALA A 1 276 ? -1.754 5.818 0.709 1.00 97.88 276 ALA A CA 1
ATOM 2074 C C . ALA A 1 276 ? -1.807 5.054 2.039 1.00 97.88 276 ALA A C 1
ATOM 2076 O O . ALA A 1 276 ? -0.829 5.027 2.783 1.00 97.88 276 ALA A O 1
ATOM 2077 N N . THR A 1 277 ? -2.971 4.501 2.368 1.00 97.12 277 THR A N 1
ATOM 2078 C CA . THR A 1 277 ? -3.274 3.897 3.674 1.00 97.12 277 THR A CA 1
ATOM 2079 C C . THR A 1 277 ? -3.227 2.375 3.660 1.00 97.12 277 THR A C 1
ATOM 2081 O O . THR A 1 277 ? -3.024 1.790 4.719 1.00 97.12 277 THR A O 1
ATOM 2084 N N . GLY A 1 278 ? -3.381 1.738 2.497 1.00 97.00 278 GLY A N 1
ATOM 2085 C CA . GLY A 1 278 ? -3.366 0.282 2.376 1.00 97.00 278 GLY A CA 1
ATOM 2086 C C . GLY A 1 278 ? -3.079 -0.195 0.956 1.00 97.00 278 GLY A C 1
ATOM 2087 O O . GLY A 1 278 ? -3.341 0.523 -0.012 1.00 97.00 278 GLY A O 1
ATOM 2088 N N . ILE A 1 279 ? -2.537 -1.407 0.860 1.00 97.44 279 ILE A N 1
ATOM 2089 C CA . ILE A 1 279 ? -2.235 -2.131 -0.378 1.00 97.44 279 ILE A CA 1
ATOM 2090 C C . ILE A 1 279 ? -2.606 -3.605 -0.189 1.00 97.44 279 ILE A C 1
ATOM 2092 O O . ILE A 1 279 ? -2.371 -4.143 0.888 1.00 97.44 279 ILE A O 1
ATOM 2096 N N . ASN A 1 280 ? -3.175 -4.246 -1.210 1.00 95.88 280 ASN A N 1
ATOM 2097 C CA . ASN A 1 280 ? -3.503 -5.680 -1.178 1.00 95.88 280 ASN A CA 1
ATOM 2098 C C . ASN A 1 280 ? -2.554 -6.520 -2.057 1.00 95.88 280 ASN A C 1
ATOM 2100 O O . ASN A 1 280 ? -1.667 -5.980 -2.734 1.00 95.88 280 ASN A O 1
ATOM 2104 N N . ALA A 1 281 ? -2.725 -7.843 -2.090 1.00 89.50 281 ALA A N 1
ATOM 2105 C CA . ALA A 1 281 ? -1.878 -8.743 -2.882 1.00 89.50 281 ALA A CA 1
ATOM 2106 C C . ALA A 1 281 ? -2.001 -8.514 -4.400 1.00 89.50 281 ALA A C 1
ATOM 2108 O O . ALA A 1 281 ? -1.056 -8.764 -5.152 1.00 89.50 281 ALA A O 1
ATOM 2109 N N . ARG A 1 282 ? -3.136 -7.972 -4.865 1.00 88.38 282 ARG A N 1
ATOM 2110 C CA . ARG A 1 282 ? -3.334 -7.564 -6.270 1.00 88.38 282 ARG A CA 1
ATOM 2111 C C . ARG A 1 282 ? -2.628 -6.256 -6.618 1.00 88.38 282 ARG A C 1
ATOM 2113 O O . ARG A 1 282 ? -2.602 -5.875 -7.786 1.00 88.38 282 ARG A O 1
ATOM 2120 N N . GLY A 1 283 ? -2.063 -5.560 -5.631 1.00 91.62 283 GLY A N 1
ATOM 2121 C CA . GLY A 1 283 ? -1.380 -4.292 -5.836 1.00 91.62 283 GLY A CA 1
ATOM 2122 C C . GLY A 1 283 ? -2.294 -3.084 -5.937 1.00 91.62 283 GLY A C 1
ATOM 2123 O O . GLY A 1 283 ? -1.830 -2.023 -6.349 1.00 91.62 283 GLY A O 1
ATOM 2124 N N . GLN A 1 284 ? -3.577 -3.251 -5.625 1.00 95.56 284 GLN A N 1
ATOM 2125 C CA . GLN A 1 284 ? -4.504 -2.137 -5.511 1.00 95.56 284 GLN A CA 1
ATOM 2126 C C . GLN A 1 284 ? -4.144 -1.323 -4.273 1.00 95.56 284 GLN A C 1
ATOM 2128 O O . GLN A 1 284 ? -3.810 -1.894 -3.237 1.00 95.56 284 GLN A O 1
ATOM 2133 N N . VAL A 1 285 ? -4.228 -0.001 -4.381 1.00 97.62 285 VAL A N 1
ATOM 2134 C CA . VAL A 1 285 ? -3.835 0.932 -3.321 1.00 97.62 285 VAL A CA 1
ATOM 2135 C C . VAL A 1 285 ? -5.012 1.826 -2.970 1.00 97.62 285 VAL A C 1
ATOM 2137 O O . VAL A 1 285 ? -5.672 2.352 -3.859 1.00 97.62 285 VAL A O 1
ATOM 2140 N N . VAL A 1 286 ? -5.268 2.051 -1.687 1.00 97.88 286 VAL A N 1
ATOM 2141 C CA . VAL A 1 286 ? -6.286 3.007 -1.225 1.00 97.88 286 VAL A CA 1
ATOM 2142 C C . VAL A 1 286 ? -5.665 4.140 -0.436 1.00 97.88 286 VAL A C 1
ATOM 2144 O O . VAL A 1 286 ? -4.563 4.020 0.102 1.00 97.88 286 VAL A O 1
ATOM 2147 N N . GLY A 1 287 ? -6.378 5.255 -0.360 1.00 97.25 287 GLY A N 1
ATOM 2148 C CA . GLY A 1 287 ? -5.909 6.405 0.386 1.00 97.25 287 GLY A CA 1
ATOM 2149 C C . GLY A 1 287 ? -6.775 7.634 0.209 1.00 97.25 287 GLY A C 1
ATOM 2150 O O . GLY A 1 287 ? -7.978 7.553 -0.053 1.00 97.25 287 GLY A O 1
ATOM 2151 N N . TRP A 1 288 ? -6.154 8.796 0.372 1.00 96.00 288 TRP A N 1
ATOM 2152 C CA . TRP A 1 288 ? -6.796 10.073 0.109 1.00 96.00 288 TRP A CA 1
ATOM 2153 C C . TRP A 1 288 ? -5.848 11.089 -0.533 1.00 96.00 288 TRP A C 1
ATOM 2155 O O . TRP A 1 288 ? -4.634 11.099 -0.306 1.00 96.00 288 TRP A O 1
ATOM 2165 N N . GLY A 1 289 ? -6.427 11.960 -1.351 1.00 94.81 289 GLY A N 1
ATOM 2166 C CA . GLY A 1 289 ? -5.765 13.073 -2.018 1.00 94.81 289 GLY A CA 1
ATOM 2167 C C . GLY A 1 289 ? -6.536 14.379 -1.855 1.00 94.81 289 GLY A C 1
ATOM 2168 O O . GLY A 1 289 ? -7.471 14.469 -1.054 1.00 94.81 289 GLY A O 1
ATOM 2169 N N . VAL A 1 290 ? -6.135 15.391 -2.618 1.00 93.12 290 VAL A N 1
ATOM 2170 C CA . VAL A 1 290 ? -6.834 16.680 -2.740 1.00 93.12 290 VAL A CA 1
ATOM 2171 C C . VAL A 1 290 ? -6.830 17.140 -4.195 1.00 93.12 290 VAL A C 1
ATOM 2173 O O . VAL A 1 290 ? -5.824 16.985 -4.883 1.00 93.12 290 VAL A O 1
ATOM 2176 N N . SER A 1 291 ? -7.936 17.720 -4.661 1.00 88.69 291 SER A N 1
ATOM 2177 C CA . SER A 1 291 ? -7.980 18.413 -5.957 1.00 88.69 291 SER A CA 1
ATOM 2178 C C . SER A 1 291 ? -7.629 19.897 -5.762 1.00 88.69 291 SER A C 1
ATOM 2180 O O . SER A 1 291 ? -8.031 20.483 -4.749 1.00 88.69 291 SER A O 1
ATOM 2182 N N . PRO A 1 292 ? -6.934 20.536 -6.723 1.00 85.31 292 PRO A N 1
ATOM 2183 C CA . PRO A 1 292 ? -6.735 21.983 -6.775 1.00 85.31 292 PRO A CA 1
ATOM 2184 C C . PRO A 1 292 ? -8.026 22.797 -6.650 1.00 85.31 292 PRO A C 1
ATOM 2186 O O . PRO A 1 292 ? -7.996 23.891 -6.091 1.00 85.31 292 PRO A O 1
ATOM 2189 N N . SER A 1 293 ? -9.153 22.269 -7.138 1.00 85.69 293 SER A N 1
ATOM 2190 C CA . SER A 1 293 ? -10.461 22.933 -7.054 1.00 85.69 293 SER A CA 1
ATOM 2191 C C . SER A 1 293 ? -11.042 22.932 -5.634 1.00 85.69 293 SER A C 1
ATOM 2193 O O . SER A 1 293 ? -11.754 23.858 -5.249 1.00 85.69 293 SER A O 1
ATOM 2195 N N . THR A 1 294 ? -10.695 21.931 -4.817 1.00 85.69 294 THR A N 1
ATOM 2196 C CA . THR A 1 294 ? -11.167 21.781 -3.432 1.00 85.69 294 THR A CA 1
ATOM 2197 C C . THR A 1 294 ? -10.017 21.405 -2.487 1.00 85.69 294 THR A C 1
ATOM 2199 O O . THR A 1 294 ? -10.038 20.331 -1.880 1.00 85.69 294 THR A O 1
ATOM 2202 N N . PRO A 1 295 ? -9.006 22.275 -2.294 1.00 85.06 295 PRO A N 1
ATOM 2203 C CA . PRO A 1 295 ? -7.752 21.915 -1.621 1.00 85.06 295 PRO A CA 1
ATOM 2204 C C . PRO A 1 295 ? -7.910 21.654 -0.115 1.00 85.06 295 PRO A C 1
ATOM 2206 O O . PRO A 1 295 ? -6.997 21.141 0.530 1.00 85.06 295 PRO A O 1
ATOM 2209 N N . ARG A 1 296 ? -9.065 22.017 0.458 1.00 84.44 296 ARG A N 1
ATOM 2210 C CA . ARG A 1 296 ? -9.419 21.773 1.864 1.00 84.44 296 ARG A CA 1
ATOM 2211 C C . ARG A 1 296 ? -10.166 20.455 2.088 1.00 84.44 296 ARG A C 1
ATOM 2213 O O . ARG A 1 296 ? -10.304 20.049 3.237 1.00 84.44 296 ARG A O 1
ATOM 2220 N N . LEU A 1 297 ? -10.660 19.810 1.030 1.00 88.62 297 LEU A N 1
ATOM 2221 C CA . LEU A 1 297 ? -11.449 18.584 1.136 1.00 88.62 297 LEU A CA 1
ATOM 2222 C C . LEU A 1 297 ? -10.581 17.375 0.801 1.00 88.62 297 LEU A C 1
ATOM 2224 O O . LEU A 1 297 ? -9.985 17.313 -0.275 1.00 88.62 297 LEU A O 1
ATOM 2228 N N . LYS A 1 298 ? -10.528 16.402 1.718 1.00 92.50 298 LYS A N 1
ATOM 2229 C CA . LYS A 1 298 ? -9.916 15.099 1.430 1.00 92.50 298 LYS A CA 1
ATOM 2230 C C . LYS A 1 298 ? -10.806 14.346 0.441 1.00 92.50 298 LYS A C 1
ATOM 2232 O O . LYS A 1 298 ? -12.031 14.376 0.566 1.00 92.50 298 LYS A O 1
ATOM 2237 N N . ARG A 1 299 ? -10.190 13.688 -0.535 1.00 93.12 299 ARG A N 1
ATOM 2238 C CA . ARG A 1 299 ? -10.864 12.887 -1.561 1.00 93.12 299 ARG A CA 1
ATOM 2239 C C . ARG A 1 299 ? -10.331 11.465 -1.496 1.00 93.12 299 ARG A C 1
ATOM 2241 O O . ARG A 1 299 ? -9.148 11.245 -1.756 1.00 93.12 299 ARG A O 1
ATOM 2248 N N . ALA A 1 300 ? -11.174 10.527 -1.082 1.00 94.62 300 ALA A N 1
ATOM 2249 C CA . ALA A 1 300 ? -10.833 9.114 -1.028 1.00 94.62 300 ALA A CA 1
ATOM 2250 C C . ALA A 1 300 ? -10.562 8.572 -2.435 1.00 94.62 300 ALA A C 1
ATOM 2252 O O . ALA A 1 300 ? -11.291 8.888 -3.370 1.00 94.62 300 ALA A O 1
ATOM 2253 N N . PHE A 1 301 ? -9.551 7.720 -2.572 1.00 95.38 301 PHE A N 1
ATOM 2254 C CA . PHE A 1 301 ? -9.248 7.057 -3.835 1.00 95.38 301 PHE A CA 1
ATOM 2255 C C . PHE A 1 301 ? -9.024 5.560 -3.640 1.00 95.38 301 PHE A C 1
ATOM 2257 O O . PHE A 1 301 ? -8.555 5.123 -2.583 1.00 95.38 301 PHE A O 1
ATOM 2264 N N . ARG A 1 302 ? -9.279 4.804 -4.710 1.00 95.69 302 ARG A N 1
ATOM 2265 C CA . ARG A 1 302 ? -8.685 3.489 -4.955 1.00 95.69 302 ARG A CA 1
ATOM 2266 C C . ARG A 1 302 ? -7.932 3.534 -6.280 1.00 95.69 302 ARG A C 1
ATOM 2268 O O . ARG A 1 302 ? -8.450 4.016 -7.282 1.00 95.69 302 ARG A O 1
ATOM 2275 N N . LEU A 1 303 ? -6.701 3.056 -6.278 1.00 95.38 303 LEU A N 1
ATOM 2276 C CA . LEU A 1 303 ? -5.895 2.837 -7.463 1.00 95.38 303 LEU A CA 1
ATOM 2277 C C . LEU A 1 303 ? -5.915 1.353 -7.762 1.00 95.38 303 LEU A C 1
ATOM 2279 O O . LEU A 1 303 ? -5.466 0.553 -6.942 1.00 95.38 303 LEU A O 1
ATOM 2283 N N . ASP A 1 304 ? -6.384 0.999 -8.946 1.00 92.12 304 ASP A N 1
ATOM 2284 C CA . ASP A 1 304 ? -6.219 -0.353 -9.446 1.00 92.12 304 ASP A CA 1
ATOM 2285 C C . ASP A 1 304 ? -5.008 -0.352 -10.358 1.00 92.12 304 ASP A C 1
ATOM 2287 O O . ASP A 1 304 ? -4.975 0.463 -11.287 1.00 92.12 304 ASP A O 1
ATOM 2291 N N . PRO A 1 305 ? -3.998 -1.204 -10.122 1.00 86.12 305 PRO A N 1
ATOM 2292 C CA . PRO A 1 305 ? -2.943 -1.352 -11.095 1.00 86.12 305 PRO A CA 1
ATOM 2293 C C . PRO A 1 305 ? -3.609 -1.701 -12.413 1.00 86.12 305 PRO A C 1
ATOM 2295 O O . PRO A 1 305 ? -4.364 -2.675 -12.508 1.00 86.12 305 PRO A O 1
ATOM 2298 N N . THR A 1 306 ? -3.376 -0.872 -13.428 1.00 76.81 306 THR A N 1
ATOM 2299 C CA . THR A 1 306 ? -3.697 -1.329 -14.768 1.00 76.81 306 THR A CA 1
ATOM 2300 C C . THR A 1 306 ? -2.844 -2.566 -14.956 1.00 76.81 306 THR A C 1
ATOM 2302 O O . THR A 1 306 ? -1.682 -2.584 -14.537 1.00 76.81 306 THR A O 1
ATOM 2305 N N . GLN A 1 307 ? -3.427 -3.639 -15.491 1.00 56.66 307 GLN A N 1
ATOM 2306 C CA . GLN A 1 307 ? -2.590 -4.728 -15.959 1.00 56.66 307 GLN A CA 1
ATOM 2307 C C . GLN A 1 307 ? -1.547 -4.066 -16.858 1.00 56.66 307 GLN A C 1
ATOM 2309 O O . GLN A 1 307 ? -1.882 -3.523 -17.914 1.00 56.66 307 GLN A O 1
ATOM 2314 N N . ALA A 1 308 ? -0.293 -4.037 -16.395 1.00 54.00 308 ALA A N 1
ATOM 2315 C CA . ALA A 1 308 ? 0.813 -3.940 -17.315 1.00 54.00 308 ALA A CA 1
ATOM 2316 C C . ALA A 1 308 ? 0.507 -5.043 -18.316 1.00 54.00 308 ALA A C 1
ATOM 2318 O O . ALA A 1 308 ? 0.227 -6.170 -17.892 1.00 54.00 308 ALA A O 1
ATOM 2319 N N . THR A 1 309 ? 0.410 -4.698 -19.598 1.00 52.91 309 THR A N 1
ATOM 2320 C CA . THR A 1 309 ? 0.237 -5.703 -20.646 1.00 52.91 309 THR A CA 1
ATOM 2321 C C . THR A 1 309 ? 1.181 -6.837 -20.297 1.00 52.91 309 THR A C 1
ATOM 2323 O O . THR A 1 309 ? 2.364 -6.554 -20.086 1.00 52.91 309 THR A O 1
ATOM 2326 N N . ARG A 1 310 ? 0.671 -8.062 -20.089 1.00 65.12 310 ARG A N 1
ATOM 2327 C CA . ARG A 1 310 ? 1.542 -9.195 -19.775 1.00 65.12 310 ARG A CA 1
ATOM 2328 C C . ARG A 1 310 ? 2.435 -9.370 -20.983 1.00 65.12 310 ARG A C 1
ATOM 2330 O O . ARG A 1 310 ? 2.029 -9.940 -21.989 1.00 65.12 310 ARG A O 1
ATOM 2337 N N . VAL A 1 311 ? 3.619 -8.786 -20.890 1.00 79.88 311 VAL A N 1
ATOM 2338 C CA . VAL A 1 311 ? 4.621 -8.884 -21.922 1.00 79.88 311 VAL A CA 1
ATOM 2339 C C . VAL A 1 311 ? 5.624 -9.933 -21.507 1.00 79.88 311 VAL A C 1
ATOM 2341 O O . VAL A 1 311 ? 6.169 -9.894 -20.405 1.00 79.88 311 VAL A O 1
ATOM 2344 N N . THR A 1 312 ? 5.859 -10.884 -22.396 1.00 89.88 312 THR A N 1
ATOM 2345 C CA . THR A 1 312 ? 6.970 -11.815 -22.259 1.00 89.88 312 THR A CA 1
ATOM 2346 C C . THR A 1 312 ? 8.191 -11.147 -22.865 1.00 89.88 312 THR A C 1
ATOM 2348 O O . THR A 1 312 ? 8.206 -10.870 -24.064 1.00 89.88 312 THR A O 1
ATOM 2351 N N . VAL A 1 313 ? 9.207 -10.864 -22.048 1.00 93.50 313 VAL A N 1
ATOM 2352 C CA . VAL A 1 313 ? 10.497 -10.369 -22.541 1.00 93.50 313 VAL A CA 1
ATOM 2353 C C . VAL A 1 313 ? 11.455 -11.537 -22.688 1.00 93.50 313 VAL A C 1
ATOM 2355 O O . VAL A 1 313 ? 11.657 -12.303 -21.748 1.00 93.50 313 VAL A O 1
ATOM 2358 N N . ARG A 1 314 ? 12.053 -11.676 -23.870 1.00 95.69 314 ARG A N 1
ATOM 2359 C CA . ARG A 1 314 ? 13.037 -12.726 -24.154 1.00 95.69 314 ARG A CA 1
ATOM 2360 C C . ARG A 1 314 ? 14.119 -12.240 -25.116 1.00 95.69 314 ARG A C 1
ATOM 2362 O O . ARG A 1 314 ? 13.876 -11.275 -25.845 1.00 95.69 314 ARG A O 1
ATOM 2369 N N . PRO A 1 315 ? 15.282 -12.914 -25.162 1.00 96.00 315 PRO A N 1
ATOM 2370 C CA . PRO A 1 315 ? 16.273 -12.663 -26.198 1.00 96.00 315 PRO A CA 1
ATOM 2371 C C . PRO A 1 315 ? 15.655 -12.763 -27.601 1.00 96.00 315 PRO A C 1
ATOM 2373 O O . PRO A 1 315 ? 14.839 -13.653 -27.879 1.00 96.00 315 PRO A O 1
ATOM 2376 N N . ALA A 1 316 ? 16.031 -11.824 -28.463 1.00 96.56 316 ALA A N 1
ATOM 2377 C CA . ALA A 1 316 ? 15.699 -11.833 -29.879 1.00 96.56 316 ALA A CA 1
ATOM 2378 C C . ALA A 1 316 ? 16.571 -12.861 -30.604 1.00 96.56 316 ALA A C 1
ATOM 2380 O O . ALA A 1 316 ? 17.737 -13.063 -30.249 1.00 96.56 316 ALA A O 1
ATOM 2381 N N . ARG A 1 317 ? 16.023 -13.488 -31.641 1.00 95.31 317 ARG A N 1
ATOM 2382 C CA . ARG A 1 317 ? 16.775 -14.385 -32.520 1.00 95.31 317 ARG A CA 1
ATOM 2383 C C . ARG A 1 317 ? 17.194 -13.653 -33.804 1.00 95.31 317 ARG A C 1
ATOM 2385 O O . ARG A 1 317 ? 16.499 -12.724 -34.214 1.00 95.31 317 ARG A O 1
ATOM 2392 N N . PRO A 1 318 ? 18.302 -14.046 -34.457 1.00 94.44 318 PRO A N 1
ATOM 2393 C CA . PRO A 1 318 ? 18.751 -13.399 -35.693 1.00 94.44 318 PRO A CA 1
ATOM 2394 C C . PRO A 1 318 ? 17.721 -13.379 -36.832 1.00 94.44 318 PRO A C 1
ATOM 2396 O O . PRO A 1 318 ? 17.698 -12.438 -37.620 1.00 94.44 318 PRO A O 1
ATOM 2399 N N . ASP A 1 319 ? 16.853 -14.391 -36.909 1.00 95.94 319 ASP A N 1
ATOM 2400 C CA . ASP A 1 319 ? 15.750 -14.489 -37.875 1.00 95.94 319 ASP A CA 1
ATOM 2401 C C . ASP A 1 319 ? 14.573 -13.544 -37.564 1.00 95.94 319 ASP A C 1
ATOM 2403 O O . ASP A 1 319 ? 13.675 -13.392 -38.384 1.00 95.94 319 ASP A O 1
ATOM 2407 N N . GLU A 1 320 ? 14.595 -12.853 -36.421 1.00 96.75 320 GLU A N 1
ATOM 2408 C CA . GLU A 1 320 ? 13.599 -11.853 -36.006 1.00 96.75 320 GLU A CA 1
ATOM 2409 C C . GLU A 1 320 ? 14.077 -10.413 -36.261 1.00 96.75 320 GLU A C 1
ATOM 2411 O O . GLU A 1 320 ? 13.534 -9.460 -35.697 1.00 96.75 320 GLU A O 1
ATOM 2416 N N . LEU A 1 321 ? 15.103 -10.242 -37.106 1.00 97.50 321 LEU A N 1
ATOM 2417 C CA . LEU A 1 321 ? 15.664 -8.939 -37.467 1.00 97.50 321 LEU A CA 1
ATOM 2418 C C . LEU A 1 321 ? 14.592 -7.967 -37.973 1.00 97.50 321 LEU A C 1
ATOM 2420 O O . LEU A 1 321 ? 14.577 -6.812 -37.552 1.00 97.50 321 LEU A O 1
ATOM 2424 N N . ASP A 1 322 ? 13.691 -8.426 -38.838 1.00 97.50 322 ASP A N 1
ATOM 2425 C CA . ASP A 1 322 ? 12.665 -7.562 -39.425 1.00 97.50 322 ASP A CA 1
ATOM 2426 C C . ASP A 1 322 ? 11.736 -6.980 -38.345 1.00 97.50 322 ASP A C 1
ATOM 2428 O O . ASP A 1 322 ? 11.472 -5.779 -38.352 1.00 97.50 322 ASP A O 1
ATOM 2432 N N . CYS A 1 323 ? 11.373 -7.769 -37.325 1.00 95.88 323 CYS A N 1
ATOM 2433 C CA . CYS A 1 323 ? 10.582 -7.303 -36.181 1.00 95.88 323 CYS A CA 1
ATOM 2434 C C . CYS A 1 323 ? 11.286 -6.187 -35.386 1.00 95.88 323 CYS A C 1
ATOM 2436 O O . CYS A 1 323 ? 10.638 -5.276 -34.869 1.00 95.88 323 CYS A O 1
ATOM 2438 N N . LEU A 1 324 ? 12.617 -6.252 -35.259 1.00 96.94 324 LEU A N 1
ATOM 2439 C CA . LEU A 1 324 ? 13.411 -5.208 -34.601 1.00 96.94 324 LEU A CA 1
ATOM 2440 C C . LEU A 1 324 ? 13.452 -3.935 -35.458 1.00 96.94 324 LEU A C 1
ATOM 2442 O O . LEU A 1 324 ? 13.272 -2.830 -34.941 1.00 96.94 324 LEU A O 1
ATOM 2446 N N . LEU A 1 325 ? 13.666 -4.089 -36.770 1.00 97.38 325 LEU A N 1
ATOM 2447 C CA . LEU A 1 325 ? 13.743 -2.977 -37.720 1.00 97.38 325 LEU A CA 1
ATOM 2448 C C . LEU A 1 325 ? 12.417 -2.208 -37.822 1.00 97.38 325 LEU A C 1
ATOM 2450 O O . LEU A 1 325 ? 12.436 -0.979 -37.904 1.00 97.38 325 LEU A O 1
ATOM 2454 N N . GLU A 1 326 ? 11.276 -2.897 -37.748 1.00 96.81 326 GLU A N 1
ATOM 2455 C CA . GLU A 1 326 ? 9.936 -2.287 -37.769 1.00 96.81 326 GLU A CA 1
ATOM 2456 C C . GLU A 1 326 ? 9.692 -1.299 -36.615 1.00 96.81 326 GLU A C 1
ATOM 2458 O O . GLU A 1 326 ? 8.922 -0.345 -36.755 1.00 96.81 326 GLU A O 1
ATOM 2463 N N . LEU A 1 327 ? 10.374 -1.475 -35.479 1.00 96.94 327 LEU A N 1
ATOM 2464 C CA . LEU A 1 327 ? 10.233 -0.608 -34.308 1.00 96.94 327 LEU A CA 1
ATOM 2465 C C . LEU A 1 327 ? 11.149 0.626 -34.341 1.00 96.94 327 LEU A C 1
ATOM 2467 O O . LEU A 1 327 ? 10.886 1.592 -33.618 1.00 96.94 327 LEU A O 1
ATOM 2471 N N . LEU A 1 328 ? 12.186 0.651 -35.183 1.00 96.69 328 LEU A N 1
ATOM 2472 C CA . LEU A 1 328 ? 13.176 1.736 -35.232 1.00 96.69 328 LEU A CA 1
ATOM 2473 C C . LEU A 1 328 ? 12.607 3.135 -35.515 1.00 96.69 328 LEU A C 1
ATOM 2475 O O . LEU A 1 328 ? 13.048 4.084 -34.859 1.00 96.69 328 LEU A O 1
ATOM 2479 N N . PRO A 1 329 ? 11.581 3.319 -36.373 1.00 95.62 329 PRO A N 1
ATOM 2480 C CA . PRO A 1 329 ? 10.963 4.632 -36.559 1.00 95.62 329 PRO A CA 1
ATOM 2481 C C . PRO A 1 329 ? 10.438 5.261 -35.258 1.00 95.62 329 PRO A C 1
ATOM 2483 O O . PRO A 1 329 ? 10.322 6.486 -35.166 1.00 95.62 329 PRO A O 1
ATOM 2486 N N . ARG A 1 330 ? 10.158 4.460 -34.216 1.00 94.19 330 ARG A N 1
ATOM 2487 C CA . ARG A 1 330 ? 9.749 4.961 -32.892 1.00 94.19 330 ARG A CA 1
ATOM 2488 C C . ARG A 1 330 ? 10.839 5.777 -32.195 1.00 94.19 330 ARG A C 1
ATOM 2490 O O . ARG A 1 330 ? 10.493 6.621 -31.367 1.00 94.19 330 ARG A O 1
ATOM 2497 N N . LEU A 1 331 ? 12.114 5.578 -32.530 1.00 93.75 331 LEU A N 1
ATOM 2498 C CA . LEU A 1 331 ? 13.236 6.336 -31.963 1.00 93.75 331 LEU A CA 1
ATOM 2499 C C . LEU A 1 331 ? 13.196 7.817 -32.364 1.00 93.75 331 LEU A C 1
ATOM 2501 O O . LEU A 1 331 ? 13.690 8.663 -31.625 1.00 93.75 331 LEU A O 1
ATOM 2505 N N . ALA A 1 332 ? 12.531 8.146 -33.475 1.00 93.12 332 ALA A N 1
ATOM 2506 C CA . ALA A 1 332 ? 12.330 9.513 -33.947 1.00 93.12 332 ALA A CA 1
ATOM 2507 C C . ALA A 1 332 ? 10.951 10.101 -33.578 1.00 93.12 332 ALA A C 1
ATOM 2509 O O . ALA A 1 332 ? 10.573 11.155 -34.082 1.00 93.12 332 ALA A O 1
ATOM 2510 N N . ALA A 1 333 ? 10.177 9.441 -32.705 1.00 90.19 333 ALA A N 1
ATOM 2511 C CA . ALA A 1 333 ? 8.830 9.872 -32.319 1.00 90.19 333 ALA A CA 1
ATOM 2512 C C . ALA A 1 333 ? 8.838 10.954 -31.216 1.00 90.19 333 ALA A C 1
ATOM 2514 O O . ALA A 1 333 ? 8.346 10.732 -30.103 1.00 90.19 333 ALA A O 1
ATOM 2515 N N . PHE A 1 334 ? 9.440 12.103 -31.521 1.00 88.38 334 PHE A N 1
ATOM 2516 C CA . PHE A 1 334 ? 9.448 13.338 -30.729 1.00 88.38 334 PHE A CA 1
ATOM 2517 C C . PHE A 1 334 ? 9.768 14.532 -31.646 1.00 88.38 334 PHE A C 1
ATOM 2519 O O . PHE A 1 334 ? 10.144 14.336 -32.800 1.00 88.38 334 PHE A O 1
ATOM 2526 N N . ASP A 1 335 ? 9.644 15.763 -31.145 1.00 87.88 335 ASP A N 1
ATOM 2527 C CA . ASP A 1 335 ? 9.974 16.955 -31.934 1.00 87.88 335 ASP A CA 1
ATOM 2528 C C . ASP A 1 335 ? 11.469 16.989 -32.277 1.00 87.88 335 ASP A C 1
ATOM 2530 O O . ASP A 1 335 ? 12.330 17.172 -31.410 1.00 87.88 335 ASP A O 1
ATOM 2534 N N . LEU A 1 336 ? 11.793 16.804 -33.555 1.00 86.88 336 LEU A N 1
ATOM 2535 C CA . LEU A 1 336 ? 13.174 16.773 -34.020 1.00 86.88 336 LEU A CA 1
ATOM 2536 C C . LEU A 1 336 ? 13.733 18.187 -34.208 1.00 86.88 336 LEU A C 1
ATOM 2538 O O . LEU A 1 336 ? 13.007 19.102 -34.606 1.00 86.88 336 LEU A O 1
ATOM 2542 N N . PRO A 1 337 ? 15.045 18.387 -33.990 1.00 85.00 337 PRO A N 1
ATOM 2543 C CA . PRO A 1 337 ? 15.709 19.612 -34.410 1.00 85.00 337 PRO A CA 1
ATOM 2544 C C . PRO A 1 337 ? 15.472 19.884 -35.911 1.00 85.00 337 PRO A C 1
ATOM 2546 O O . PRO A 1 337 ? 15.587 18.948 -36.702 1.00 85.00 337 PRO A O 1
ATOM 2549 N N . PRO A 1 338 ? 15.248 21.144 -36.345 1.00 83.31 338 PRO A N 1
ATOM 2550 C CA . PRO A 1 338 ? 14.810 21.463 -37.715 1.00 83.31 338 PRO A CA 1
ATOM 2551 C C . PRO A 1 338 ? 15.709 20.974 -38.862 1.00 83.31 338 PRO A C 1
ATOM 2553 O O . PRO A 1 338 ? 15.282 20.954 -40.009 1.00 83.31 338 PRO A O 1
ATOM 2556 N N . ARG A 1 339 ? 16.971 20.634 -38.575 1.00 88.19 339 ARG A N 1
ATOM 2557 C CA . ARG A 1 339 ? 17.965 20.182 -39.564 1.00 88.19 339 ARG A CA 1
ATOM 2558 C C . ARG A 1 339 ? 18.188 18.668 -39.559 1.00 88.19 339 ARG A C 1
ATOM 2560 O O . ARG A 1 339 ? 19.201 18.229 -40.086 1.00 88.19 339 ARG A O 1
ATOM 2567 N N . ARG A 1 340 ? 17.318 17.892 -38.909 1.00 85.56 340 ARG A N 1
ATOM 2568 C CA . ARG A 1 340 ? 17.432 16.431 -38.862 1.00 85.56 340 ARG A CA 1
ATOM 2569 C C . ARG A 1 340 ? 16.246 15.758 -39.519 1.00 85.56 340 ARG A C 1
ATOM 2571 O O . ARG A 1 340 ? 15.101 16.147 -39.292 1.00 85.56 340 ARG A O 1
ATOM 2578 N N . LEU A 1 341 ? 16.536 14.711 -40.276 1.00 89.94 341 LEU A N 1
ATOM 2579 C CA . LEU A 1 341 ? 15.524 13.816 -40.816 1.00 89.94 341 LEU A CA 1
ATOM 2580 C C . LEU A 1 341 ? 15.260 12.681 -39.812 1.00 89.94 341 LEU A C 1
ATOM 2582 O O . LEU A 1 341 ? 16.206 12.179 -39.205 1.00 89.94 341 LEU A O 1
ATOM 2586 N N . PRO A 1 342 ? 14.007 12.214 -39.649 1.00 87.81 342 PRO A N 1
ATOM 2587 C CA . PRO A 1 342 ? 13.688 11.118 -38.729 1.00 87.81 342 PRO A CA 1
ATOM 2588 C C . PRO A 1 342 ? 14.542 9.860 -38.924 1.00 87.81 342 PRO A C 1
ATOM 2590 O O . PRO A 1 342 ? 14.917 9.216 -37.952 1.00 87.81 342 PRO A O 1
ATOM 2593 N N . GLN A 1 343 ? 14.867 9.524 -40.174 1.00 90.00 343 GLN A N 1
ATOM 2594 C CA . GLN A 1 343 ? 15.650 8.338 -40.542 1.00 90.00 343 GLN A CA 1
ATOM 2595 C C . GLN A 1 343 ? 17.092 8.390 -40.020 1.00 90.00 343 GLN A C 1
ATOM 2597 O O . GLN A 1 343 ? 17.648 7.368 -39.626 1.00 90.00 343 GLN A O 1
ATOM 2602 N N . GLU A 1 344 ? 17.682 9.585 -39.939 1.00 90.56 344 GLU A N 1
ATOM 2603 C CA . GLU A 1 344 ? 19.061 9.780 -39.470 1.00 90.56 344 GLU A CA 1
ATOM 2604 C C . GLU A 1 344 ? 19.249 9.387 -38.000 1.00 90.56 344 GLU A C 1
ATOM 2606 O O . GLU A 1 344 ? 20.377 9.183 -37.561 1.00 90.56 344 GLU A O 1
ATOM 2611 N N . LEU A 1 345 ? 18.163 9.296 -37.226 1.00 90.75 345 LEU A N 1
ATOM 2612 C CA . LEU A 1 345 ? 18.223 8.946 -35.809 1.00 90.75 345 LEU A CA 1
ATOM 2613 C C . LEU A 1 345 ? 18.320 7.446 -35.551 1.00 90.75 345 LEU A C 1
ATOM 2615 O O . LEU A 1 345 ? 18.694 7.086 -34.445 1.00 90.75 345 LEU A O 1
ATOM 2619 N N . TRP A 1 346 ? 17.963 6.602 -36.520 1.00 93.88 346 TRP A N 1
ATOM 2620 C CA . TRP A 1 346 ? 17.895 5.152 -36.319 1.00 93.88 346 TRP A CA 1
ATOM 2621 C C . TRP A 1 346 ? 18.570 4.335 -37.421 1.00 93.88 346 TRP A C 1
ATOM 2623 O O . TRP A 1 346 ? 18.694 3.120 -37.296 1.00 93.88 346 TRP A O 1
ATOM 2633 N N . GLN A 1 347 ? 19.041 4.965 -38.504 1.00 94.06 347 GLN A N 1
ATOM 2634 C CA . GLN A 1 347 ? 19.747 4.255 -39.574 1.00 94.06 347 GLN A CA 1
ATOM 2635 C C . GLN A 1 347 ? 21.017 3.550 -39.063 1.00 94.06 347 GLN A C 1
ATOM 2637 O O . GLN A 1 347 ? 21.282 2.419 -39.461 1.00 94.06 347 GLN A O 1
ATOM 2642 N N . GLY A 1 348 ? 21.758 4.183 -38.144 1.00 94.06 348 GLY A N 1
ATOM 2643 C CA . GLY A 1 348 ? 22.923 3.564 -37.503 1.00 94.06 348 GLY A CA 1
ATOM 2644 C C . GLY A 1 348 ? 22.551 2.331 -36.674 1.00 94.06 348 GLY A C 1
ATOM 2645 O O . GLY A 1 348 ? 23.214 1.300 -36.775 1.00 94.06 348 GLY A O 1
ATOM 2646 N N . ASP A 1 349 ? 21.440 2.399 -35.936 1.00 96.00 349 ASP A N 1
ATOM 2647 C CA . ASP A 1 349 ? 20.904 1.257 -35.189 1.00 96.00 349 ASP A CA 1
ATOM 2648 C C . ASP A 1 349 ? 20.465 0.129 -36.128 1.00 96.00 349 ASP A C 1
ATOM 2650 O O . ASP A 1 349 ? 20.724 -1.042 -35.858 1.00 96.00 349 ASP A O 1
ATOM 2654 N N . ALA A 1 350 ? 19.855 0.461 -37.271 1.00 96.94 350 ALA A N 1
ATOM 2655 C CA . ALA A 1 350 ? 19.474 -0.520 -38.285 1.00 96.94 350 ALA A CA 1
ATOM 2656 C C . ALA A 1 350 ? 20.691 -1.275 -38.837 1.00 96.94 350 ALA A C 1
ATOM 2658 O O . ALA A 1 350 ? 20.642 -2.494 -39.010 1.00 96.94 350 ALA A O 1
ATOM 2659 N N . ASP A 1 351 ? 21.786 -0.566 -39.110 1.00 97.44 351 ASP A N 1
ATOM 2660 C CA . ASP A 1 351 ? 23.021 -1.171 -39.610 1.00 97.44 351 ASP A CA 1
ATOM 2661 C C . ASP A 1 351 ? 23.688 -2.053 -38.548 1.00 97.44 351 ASP A C 1
ATOM 2663 O O . ASP A 1 351 ? 24.099 -3.176 -38.857 1.00 97.44 351 ASP A O 1
ATOM 2667 N N . MET A 1 352 ? 23.699 -1.610 -37.287 1.00 97.19 352 MET A N 1
ATOM 2668 C CA . MET A 1 352 ? 24.141 -2.424 -36.153 1.00 97.19 352 MET A CA 1
ATOM 2669 C C . MET A 1 352 ? 23.299 -3.698 -36.008 1.00 97.19 352 MET A C 1
ATOM 2671 O O . MET A 1 352 ? 23.857 -4.786 -35.886 1.00 97.19 352 MET A O 1
ATOM 2675 N N . LEU A 1 353 ? 21.967 -3.601 -36.044 1.00 97.75 353 LEU A N 1
ATOM 2676 C CA . LEU A 1 353 ? 21.082 -4.763 -35.915 1.00 97.75 353 LEU A CA 1
ATOM 2677 C C . LEU A 1 353 ? 21.279 -5.762 -37.064 1.00 97.75 353 LEU A C 1
ATOM 2679 O O . LEU A 1 353 ? 21.311 -6.971 -36.833 1.00 97.75 353 LEU A O 1
ATOM 2683 N N . ARG A 1 354 ? 21.493 -5.280 -38.296 1.00 98.12 354 ARG A N 1
ATOM 2684 C CA . ARG A 1 354 ? 21.851 -6.136 -39.442 1.00 98.12 354 ARG A CA 1
ATOM 2685 C C . ARG A 1 354 ? 23.189 -6.846 -39.234 1.00 98.12 354 ARG A C 1
ATOM 2687 O O . ARG A 1 354 ? 23.325 -8.004 -39.625 1.00 98.12 354 ARG A O 1
ATOM 2694 N N . ALA A 1 355 ? 24.177 -6.169 -38.650 1.00 97.25 355 ALA A N 1
ATOM 2695 C CA . ALA A 1 355 ? 25.469 -6.768 -38.322 1.00 97.25 355 ALA A CA 1
ATOM 2696 C C . ALA A 1 355 ? 25.338 -7.812 -37.199 1.00 97.25 355 ALA A C 1
ATOM 2698 O O . ALA A 1 355 ? 25.860 -8.920 -37.330 1.00 97.25 355 ALA A O 1
ATOM 2699 N N . TRP A 1 356 ? 24.566 -7.507 -36.154 1.00 97.62 356 TRP A N 1
ATOM 2700 C CA . TRP A 1 356 ? 24.223 -8.429 -35.070 1.00 97.62 356 TRP A CA 1
ATOM 2701 C C . TRP A 1 356 ? 23.541 -9.702 -35.580 1.00 97.62 356 TRP A C 1
ATOM 2703 O O . TRP A 1 356 ? 24.000 -10.799 -35.265 1.00 97.62 356 TRP A O 1
ATOM 2713 N N . ALA A 1 357 ? 22.531 -9.586 -36.445 1.00 97.06 357 ALA A N 1
ATOM 2714 C CA . ALA A 1 357 ? 21.831 -10.742 -37.011 1.00 97.06 357 ALA A CA 1
ATOM 2715 C C . ALA A 1 357 ? 22.741 -11.634 -37.883 1.00 97.06 357 ALA A C 1
ATOM 2717 O O . ALA A 1 357 ? 22.496 -12.827 -38.040 1.00 97.06 357 ALA A O 1
ATOM 2718 N N . ARG A 1 358 ? 23.826 -11.079 -38.435 1.00 97.44 358 ARG A N 1
ATOM 2719 C CA . ARG A 1 358 ? 24.858 -11.839 -39.165 1.00 97.44 358 ARG A CA 1
ATOM 2720 C C . ARG A 1 358 ? 25.953 -12.408 -38.256 1.00 97.44 358 ARG A C 1
ATOM 2722 O O . ARG A 1 358 ? 26.864 -13.064 -38.752 1.00 97.44 358 ARG A O 1
ATOM 2729 N N . GLY A 1 359 ? 25.884 -12.155 -36.948 1.00 94.81 359 GLY A N 1
ATOM 2730 C CA . GLY A 1 359 ? 26.880 -12.577 -35.963 1.00 94.81 359 GLY A CA 1
ATOM 2731 C C . GLY A 1 359 ? 28.142 -11.711 -35.922 1.00 94.81 359 GLY A C 1
ATOM 2732 O O . GLY A 1 359 ? 29.132 -12.113 -35.319 1.00 94.81 359 GLY A O 1
ATOM 2733 N N . TYR A 1 360 ? 28.136 -10.530 -36.547 1.00 96.50 360 TYR A N 1
ATOM 2734 C CA . TYR A 1 360 ? 29.293 -9.625 -36.578 1.00 96.50 360 TYR A CA 1
ATOM 2735 C C . TYR A 1 360 ? 29.398 -8.708 -35.351 1.00 96.50 360 TYR A C 1
ATOM 2737 O O . TYR A 1 360 ? 30.384 -7.990 -35.218 1.00 96.50 360 TYR A O 1
ATOM 2745 N N . GLU A 1 361 ? 28.414 -8.748 -34.448 1.00 94.50 361 GLU A N 1
ATOM 2746 C CA . GLU A 1 361 ? 28.373 -7.950 -33.214 1.00 94.50 361 GLU A CA 1
ATOM 2747 C C . GLU A 1 361 ? 28.196 -8.850 -31.974 1.00 94.50 361 GLU A C 1
ATOM 2749 O O . GLU A 1 361 ? 27.147 -8.816 -31.329 1.00 94.50 361 GLU A O 1
ATOM 2754 N N . PRO A 1 362 ? 29.189 -9.692 -31.624 1.00 92.38 362 PRO A N 1
ATOM 2755 C CA . PRO A 1 362 ? 29.098 -10.619 -30.487 1.00 92.38 362 PRO A CA 1
ATOM 2756 C C . PRO A 1 362 ? 28.962 -9.928 -29.119 1.00 92.38 362 PRO A C 1
ATOM 2758 O O . PRO A 1 362 ? 28.512 -10.538 -28.155 1.00 92.38 362 PRO A O 1
ATOM 2761 N N . GLN A 1 363 ? 29.344 -8.656 -29.026 1.00 94.81 363 GLN A N 1
ATOM 2762 C CA . GLN A 1 363 ? 29.200 -7.806 -27.844 1.00 94.81 363 GLN A CA 1
ATOM 2763 C C . GLN A 1 363 ? 27.795 -7.200 -27.696 1.00 94.81 363 GLN A C 1
ATOM 2765 O O . GLN A 1 363 ? 27.534 -6.524 -26.698 1.00 94.81 363 GLN A O 1
ATOM 2770 N N . CYS A 1 364 ? 26.917 -7.392 -28.685 1.00 96.00 364 CYS A N 1
ATOM 2771 C CA . CYS A 1 364 ? 25.551 -6.886 -28.684 1.00 96.00 364 CYS A CA 1
ATOM 2772 C C . CYS A 1 364 ? 24.547 -7.992 -28.363 1.00 96.00 364 CYS A C 1
ATOM 2774 O O . CYS A 1 364 ? 24.598 -9.090 -28.919 1.00 96.00 364 CYS A O 1
ATOM 2776 N N . ALA A 1 365 ? 23.572 -7.663 -27.525 1.00 96.12 365 ALA A N 1
ATOM 2777 C CA . ALA A 1 365 ? 22.418 -8.504 -27.257 1.00 96.12 365 ALA A CA 1
ATOM 2778 C C . ALA A 1 365 ? 21.128 -7.706 -27.458 1.00 96.12 365 ALA A C 1
ATOM 2780 O O . ALA A 1 365 ? 21.064 -6.514 -27.152 1.00 96.12 365 ALA A O 1
ATOM 2781 N N . CYS A 1 366 ? 20.109 -8.378 -27.992 1.00 98.12 366 CYS A N 1
ATOM 2782 C CA . CYS A 1 366 ? 18.812 -7.790 -28.305 1.00 98.12 366 CYS A CA 1
ATOM 2783 C C . CYS A 1 366 ? 17.698 -8.563 -27.594 1.00 98.12 366 CYS A C 1
ATOM 2785 O O . CYS A 1 366 ? 17.753 -9.792 -27.513 1.00 98.12 366 CYS A O 1
ATOM 2787 N N . TRP A 1 367 ? 16.662 -7.860 -27.134 1.00 98.19 367 TRP A N 1
ATOM 2788 C CA . TRP A 1 367 ? 15.447 -8.453 -26.567 1.00 98.19 367 TRP A CA 1
ATOM 2789 C C . TRP A 1 367 ? 14.211 -7.968 -27.302 1.00 98.19 367 TRP A C 1
ATOM 2791 O O . TRP A 1 367 ? 14.149 -6.828 -27.765 1.00 98.19 367 TRP A O 1
ATOM 2801 N N . LEU A 1 368 ? 13.207 -8.837 -27.328 1.00 97.81 368 LEU A N 1
ATOM 2802 C CA . LEU A 1 368 ? 11.851 -8.530 -27.755 1.00 97.81 368 LEU A CA 1
ATOM 2803 C C . LEU A 1 368 ? 10.911 -8.603 -26.558 1.00 97.81 368 LEU A C 1
ATOM 2805 O O . LEU A 1 368 ? 11.035 -9.491 -25.713 1.00 97.81 368 LEU A O 1
ATOM 2809 N N . ALA A 1 369 ? 9.942 -7.696 -26.529 1.00 95.50 369 ALA A N 1
ATOM 2810 C CA . ALA A 1 369 ? 8.759 -7.799 -25.694 1.00 95.50 369 ALA A CA 1
ATOM 2811 C C . ALA A 1 369 ? 7.590 -8.261 -26.564 1.00 95.50 369 ALA A C 1
ATOM 2813 O O . ALA A 1 369 ? 7.291 -7.625 -27.577 1.00 95.50 369 ALA A O 1
ATOM 2814 N N . LEU A 1 370 ? 6.941 -9.350 -26.162 1.00 93.19 370 LEU A N 1
ATOM 2815 C CA . LEU A 1 370 ? 5.782 -9.914 -26.845 1.00 93.19 370 LEU A CA 1
ATOM 2816 C C . LEU A 1 370 ? 4.541 -9.756 -25.978 1.00 93.19 370 LEU A C 1
ATOM 2818 O O . LEU A 1 370 ? 4.622 -10.055 -24.791 1.00 93.19 370 LEU A O 1
ATOM 2822 N N . ASP A 1 371 ? 3.417 -9.321 -26.538 1.00 86.31 371 ASP A N 1
ATOM 2823 C CA . ASP A 1 371 ? 2.141 -9.305 -25.815 1.00 86.31 371 ASP A CA 1
ATOM 2824 C C . ASP A 1 371 ? 1.512 -10.708 -25.689 1.00 86.31 371 ASP A C 1
ATOM 2826 O O . ASP A 1 371 ? 2.090 -11.719 -26.093 1.00 86.31 371 ASP A O 1
ATOM 2830 N N . GLU A 1 372 ? 0.310 -10.782 -25.112 1.00 79.69 372 GLU A N 1
ATOM 2831 C CA . GLU A 1 372 ? -0.417 -12.041 -24.898 1.00 79.69 372 GLU A CA 1
ATOM 2832 C C . GLU A 1 372 ? -0.795 -12.764 -26.201 1.00 79.69 372 GLU A C 1
ATOM 2834 O O . GLU A 1 372 ? -0.998 -13.977 -26.192 1.00 79.69 372 GLU A O 1
ATOM 2839 N N . SER A 1 373 ? -0.858 -12.043 -27.325 1.00 82.19 373 SER A N 1
ATOM 2840 C CA . SER A 1 373 ? -1.087 -12.614 -28.656 1.00 82.19 373 SER A CA 1
ATOM 2841 C C . SER A 1 373 ? 0.205 -13.079 -29.339 1.00 82.19 373 SER A C 1
ATOM 2843 O O . SER A 1 373 ? 0.171 -13.526 -30.484 1.00 82.19 373 SER A O 1
ATOM 2845 N N . ALA A 1 374 ? 1.338 -12.993 -28.632 1.00 85.38 374 ALA A N 1
ATOM 2846 C CA . ALA A 1 374 ? 2.686 -13.186 -29.151 1.00 85.38 374 ALA A CA 1
ATOM 2847 C C . ALA A 1 374 ? 3.093 -12.162 -30.230 1.00 85.38 374 ALA A C 1
ATOM 2849 O O . ALA A 1 374 ? 4.026 -12.414 -30.996 1.00 85.38 374 ALA A O 1
ATOM 2850 N N . ALA A 1 375 ? 2.449 -10.992 -30.279 1.00 91.19 375 ALA A N 1
ATOM 2851 C CA . ALA A 1 375 ? 2.863 -9.908 -31.163 1.00 91.19 375 ALA A CA 1
ATOM 2852 C C . ALA A 1 375 ? 4.042 -9.138 -30.555 1.00 91.19 375 ALA A C 1
ATOM 2854 O O . ALA A 1 375 ? 4.072 -8.874 -29.352 1.00 91.19 375 ALA A O 1
ATOM 2855 N N . VAL A 1 376 ? 5.016 -8.752 -31.383 1.00 95.50 376 VAL A N 1
ATOM 2856 C CA . VAL A 1 376 ? 6.159 -7.938 -30.947 1.00 95.50 376 VAL A CA 1
ATOM 2857 C C . VAL A 1 376 ? 5.697 -6.505 -30.686 1.00 95.50 376 VAL A C 1
ATOM 2859 O O . VAL A 1 376 ? 5.241 -5.806 -31.586 1.00 95.50 376 VAL A O 1
ATOM 2862 N N . VAL A 1 377 ? 5.840 -6.053 -29.441 1.00 95.69 377 VAL A N 1
ATOM 2863 C CA . VAL A 1 377 ? 5.359 -4.738 -28.982 1.00 95.69 377 VAL A CA 1
ATOM 2864 C C . VAL A 1 377 ? 6.472 -3.801 -28.517 1.00 95.69 377 VAL A C 1
ATOM 2866 O O . VAL A 1 377 ? 6.222 -2.623 -28.242 1.00 95.69 377 VAL A O 1
ATOM 2869 N N . GLY A 1 378 ? 7.709 -4.286 -28.447 1.00 96.88 378 GLY A N 1
ATOM 2870 C CA . GLY A 1 378 ? 8.875 -3.475 -28.126 1.00 96.88 378 GLY A CA 1
ATOM 2871 C C . GLY A 1 378 ? 10.182 -4.244 -28.264 1.00 96.88 378 GLY A C 1
ATOM 2872 O O . GLY A 1 378 ? 10.189 -5.475 -28.307 1.00 96.88 378 GLY A O 1
ATOM 2873 N N . CYS A 1 379 ? 11.287 -3.509 -28.306 1.00 98.19 379 CYS A N 1
ATOM 2874 C CA . CYS A 1 379 ? 12.626 -4.069 -28.358 1.00 98.19 379 CYS A CA 1
ATOM 2875 C C . CYS A 1 379 ? 13.651 -3.186 -27.648 1.00 98.19 379 CYS A C 1
ATOM 2877 O O . CYS A 1 379 ? 13.484 -1.967 -27.535 1.00 98.19 379 CYS A O 1
ATOM 2879 N N . CYS A 1 380 ? 14.742 -3.803 -27.211 1.00 98.38 380 CYS A N 1
ATOM 2880 C CA . CYS A 1 380 ? 15.948 -3.093 -26.805 1.00 98.38 380 CYS A CA 1
ATOM 2881 C C . CYS A 1 380 ? 17.192 -3.795 -27.346 1.00 98.38 380 CYS A C 1
ATOM 2883 O O . CYS A 1 380 ? 17.174 -5.008 -27.577 1.00 98.38 380 CYS A O 1
ATOM 2885 N N . ALA A 1 381 ? 18.260 -3.025 -27.539 1.00 98.00 381 ALA A N 1
ATOM 2886 C CA . ALA A 1 381 ? 19.587 -3.551 -27.818 1.00 98.00 381 ALA A CA 1
ATOM 2887 C C . ALA A 1 381 ? 20.594 -2.917 -26.864 1.00 98.00 381 ALA A C 1
ATOM 2889 O O . ALA A 1 381 ? 20.575 -1.707 -26.621 1.00 98.00 381 ALA A O 1
ATOM 2890 N N . VAL A 1 382 ? 21.476 -3.748 -26.329 1.00 97.81 382 VAL A N 1
ATOM 2891 C CA . VAL A 1 382 ? 22.537 -3.343 -25.414 1.00 97.81 382 VAL A CA 1
ATOM 2892 C C . VAL A 1 382 ? 23.870 -3.859 -25.943 1.00 97.81 382 VAL A C 1
ATOM 2894 O O . VAL A 1 382 ? 23.948 -4.951 -26.511 1.00 97.81 382 VAL A O 1
ATOM 2897 N N . ARG A 1 383 ? 24.925 -3.072 -25.759 1.00 97.19 383 ARG A N 1
ATOM 2898 C CA . ARG A 1 383 ? 26.290 -3.392 -26.173 1.00 97.19 383 ARG A CA 1
ATOM 2899 C C . ARG A 1 383 ? 27.222 -3.344 -24.973 1.00 97.19 383 ARG A C 1
ATOM 2901 O O . ARG A 1 383 ? 27.254 -2.339 -24.265 1.00 97.19 383 ARG A O 1
ATOM 2908 N N . LEU A 1 384 ? 28.034 -4.376 -24.771 1.00 97.38 384 LEU A N 1
ATOM 2909 C CA . LEU A 1 384 ? 29.135 -4.301 -23.808 1.00 97.38 384 LEU A CA 1
ATOM 2910 C C . LEU A 1 384 ? 30.229 -3.380 -24.334 1.00 97.38 384 LEU A C 1
ATOM 2912 O O . LEU A 1 384 ? 30.706 -3.537 -25.461 1.00 97.38 384 LEU A O 1
ATOM 2916 N N . ARG A 1 385 ? 30.646 -2.429 -23.501 1.00 94.44 385 ARG A N 1
ATOM 2917 C CA . ARG A 1 385 ? 31.811 -1.580 -23.762 1.00 94.44 385 ARG A CA 1
ATOM 2918 C C . ARG A 1 385 ? 32.342 -0.999 -22.452 1.00 94.44 385 ARG A C 1
ATOM 2920 O O . ARG A 1 385 ? 31.537 -0.740 -21.564 1.00 94.44 385 ARG A O 1
ATOM 2927 N N . PRO A 1 386 ? 33.654 -0.755 -22.309 1.00 90.75 386 PRO A N 1
ATOM 2928 C CA . PRO A 1 386 ? 34.187 -0.079 -21.131 1.00 90.75 386 PRO A CA 1
ATOM 2929 C C . PRO A 1 386 ? 33.561 1.304 -20.930 1.00 90.75 386 PRO A C 1
ATOM 2931 O O . PRO A 1 386 ? 33.233 2.001 -21.896 1.00 90.75 386 PRO A O 1
ATOM 2934 N N . GLU A 1 387 ? 33.414 1.716 -19.674 1.00 90.69 387 GLU A N 1
ATOM 2935 C CA . GLU A 1 387 ? 33.027 3.091 -19.357 1.00 90.69 387 GLU A CA 1
ATOM 2936 C C . GLU A 1 387 ? 34.129 4.056 -19.834 1.00 90.69 387 GLU A C 1
ATOM 2938 O O . GLU A 1 387 ? 35.318 3.786 -19.663 1.00 90.69 387 GLU A O 1
ATOM 2943 N N . LEU A 1 388 ? 33.736 5.170 -20.459 1.00 82.94 388 LEU A N 1
ATOM 2944 C CA . LEU A 1 388 ? 34.629 6.021 -21.250 1.00 82.94 388 LEU A CA 1
ATOM 2945 C C . LEU A 1 388 ? 35.801 6.594 -20.437 1.00 82.94 388 LEU A C 1
ATOM 2947 O O . LEU A 1 388 ? 36.904 6.719 -20.969 1.00 82.94 388 LEU A O 1
ATOM 2951 N N . LEU A 1 389 ? 35.583 6.937 -19.166 1.00 88.25 389 LEU A N 1
ATOM 2952 C CA . LEU A 1 389 ? 36.593 7.593 -18.330 1.00 88.25 389 LEU A CA 1
ATOM 2953 C C . LEU A 1 389 ? 37.365 6.604 -17.454 1.00 88.25 389 LEU A C 1
ATOM 2955 O O . LEU A 1 389 ? 38.591 6.639 -17.390 1.00 88.25 389 LEU A O 1
ATOM 2959 N N . SER A 1 390 ? 36.649 5.720 -16.771 1.00 89.69 390 SER A N 1
ATOM 2960 C CA . SER A 1 390 ? 37.192 4.789 -15.782 1.00 89.69 390 SER A CA 1
ATOM 2961 C C . SER A 1 390 ? 37.664 3.468 -16.375 1.00 89.69 390 SER A C 1
ATOM 2963 O O . SER A 1 390 ? 38.354 2.720 -15.684 1.00 89.69 390 SER A O 1
ATOM 2965 N N . GLN A 1 391 ? 37.272 3.157 -17.616 1.00 91.06 391 GLN A N 1
ATOM 2966 C CA . GLN A 1 391 ? 37.551 1.889 -18.300 1.00 91.06 391 GLN A CA 1
ATOM 2967 C C . GLN A 1 391 ? 37.010 0.649 -17.568 1.00 91.06 391 GLN A C 1
ATOM 2969 O O . GLN A 1 391 ? 37.354 -0.483 -17.908 1.00 91.06 391 GLN A O 1
ATOM 2974 N N . LYS A 1 392 ? 36.138 0.834 -16.569 1.00 92.50 392 LYS A N 1
ATOM 2975 C CA . LYS A 1 392 ? 35.493 -0.275 -15.862 1.00 92.50 392 LYS A CA 1
ATOM 2976 C C . LYS A 1 392 ? 34.523 -1.013 -16.795 1.00 92.50 392 LYS A C 1
ATOM 2978 O O . LYS A 1 392 ? 33.949 -0.374 -17.683 1.00 92.50 392 LYS A O 1
ATOM 2983 N N . PRO A 1 393 ? 34.293 -2.323 -16.579 1.00 93.75 393 PRO A N 1
ATOM 2984 C CA . PRO A 1 393 ? 33.286 -3.079 -17.318 1.00 93.75 393 PRO A CA 1
ATOM 2985 C C . PRO A 1 393 ? 31.929 -2.375 -17.284 1.00 93.75 393 PRO A C 1
ATOM 2987 O O . PRO A 1 393 ? 31.407 -2.060 -16.215 1.00 93.75 393 PRO A O 1
ATOM 2990 N N . SER A 1 394 ? 31.363 -2.100 -18.452 1.00 96.94 394 SER A N 1
ATOM 2991 C CA . SER A 1 394 ? 30.124 -1.340 -18.584 1.00 96.94 394 SER A CA 1
ATOM 2992 C C . SER A 1 394 ? 29.324 -1.840 -19.785 1.00 96.94 394 SER A C 1
ATOM 2994 O O . SER A 1 394 ? 29.761 -2.710 -20.548 1.00 96.94 394 SER A O 1
ATOM 2996 N N . ALA A 1 395 ? 28.127 -1.295 -19.938 1.00 97.31 395 ALA A N 1
ATOM 2997 C CA . ALA A 1 395 ? 27.283 -1.500 -21.095 1.00 97.31 395 ALA A CA 1
ATOM 2998 C C . ALA A 1 395 ? 26.724 -0.166 -21.606 1.00 97.31 395 ALA A C 1
ATOM 3000 O O . ALA A 1 395 ? 26.668 0.842 -20.894 1.00 97.31 395 ALA A O 1
ATOM 3001 N N . HIS A 1 396 ? 26.294 -0.153 -22.858 1.00 97.38 396 HIS A N 1
ATOM 3002 C CA . HIS A 1 396 ? 25.561 0.947 -23.460 1.00 97.38 396 HIS A CA 1
ATOM 3003 C C . HIS A 1 396 ? 24.226 0.438 -23.980 1.00 97.38 396 HIS A C 1
ATOM 3005 O O . HIS A 1 396 ? 24.193 -0.531 -24.736 1.00 97.38 396 HIS A O 1
ATOM 3011 N N . LEU A 1 397 ? 23.138 1.081 -23.575 1.00 97.75 397 LEU A N 1
ATOM 3012 C CA . LEU A 1 397 ? 21.834 0.884 -24.187 1.00 97.75 397 LEU A CA 1
ATOM 3013 C C . LEU A 1 397 ? 21.843 1.623 -25.527 1.00 97.75 397 LEU A C 1
ATOM 3015 O O . LEU A 1 397 ? 21.788 2.852 -25.553 1.00 97.75 397 LEU A O 1
ATOM 3019 N N . GLU A 1 398 ? 21.950 0.866 -26.616 1.00 97.25 398 GLU A N 1
ATOM 3020 C CA . GLU A 1 398 ? 22.001 1.404 -27.980 1.00 97.25 398 GLU A CA 1
ATOM 3021 C C . GLU A 1 398 ? 20.619 1.912 -28.390 1.00 97.25 398 GLU A C 1
ATOM 3023 O O . GLU A 1 398 ? 20.464 3.034 -28.862 1.00 97.25 398 GLU A O 1
ATOM 3028 N N . LEU A 1 399 ? 19.582 1.112 -28.117 1.00 96.69 399 LEU A N 1
ATOM 3029 C CA . LEU A 1 399 ? 18.205 1.477 -28.427 1.00 96.69 399 LEU A CA 1
ATOM 3030 C C . LEU A 1 399 ? 17.206 0.884 -27.438 1.00 96.69 399 LEU A C 1
ATOM 3032 O O . LEU A 1 399 ? 17.385 -0.215 -26.907 1.00 96.69 399 LEU A O 1
ATOM 3036 N N . LEU A 1 400 ? 16.098 1.604 -27.271 1.00 97.50 400 LEU A N 1
ATOM 3037 C CA . LEU A 1 400 ? 14.884 1.146 -26.608 1.00 97.50 400 LEU A CA 1
ATOM 3038 C C . LEU A 1 400 ? 13.677 1.717 -27.355 1.00 97.50 400 LEU A C 1
ATOM 3040 O O . LEU A 1 400 ? 13.457 2.931 -27.374 1.00 97.50 400 LEU A O 1
ATOM 3044 N N . ALA A 1 401 ? 12.879 0.839 -27.951 1.00 96.75 401 ALA A N 1
ATOM 3045 C CA . ALA A 1 401 ? 11.702 1.208 -28.722 1.00 96.75 401 ALA A CA 1
ATOM 3046 C C . ALA A 1 401 ? 10.475 0.430 -28.237 1.00 96.75 401 ALA A C 1
ATOM 3048 O O . ALA A 1 401 ? 10.522 -0.773 -28.004 1.00 96.75 401 ALA A O 1
ATOM 3049 N N . VAL A 1 402 ? 9.350 1.133 -28.099 1.00 95.19 402 VAL A N 1
ATOM 3050 C CA . VAL A 1 402 ? 8.052 0.550 -27.735 1.00 95.19 402 VAL A CA 1
ATOM 3051 C C . VAL A 1 402 ? 7.020 1.013 -28.756 1.00 95.19 402 VAL A C 1
ATOM 3053 O O . VAL A 1 402 ? 6.943 2.215 -29.068 1.00 95.19 402 VAL A O 1
ATOM 3056 N N . GLY A 1 403 ? 6.231 0.060 -29.259 1.00 92.75 403 GLY A N 1
ATOM 3057 C CA . GLY A 1 403 ? 5.132 0.304 -30.189 1.00 92.75 403 GLY A CA 1
ATOM 3058 C C . GLY A 1 403 ? 4.182 1.376 -29.654 1.00 92.75 403 GLY A C 1
ATOM 3059 O O . GLY A 1 403 ? 3.993 1.492 -28.443 1.00 92.75 403 GLY A O 1
ATOM 3060 N N . ALA A 1 404 ? 3.626 2.202 -30.545 1.00 87.88 404 ALA A N 1
ATOM 3061 C CA . ALA A 1 404 ? 2.846 3.383 -30.161 1.00 87.88 404 ALA A CA 1
ATOM 3062 C C . ALA A 1 404 ? 1.690 3.037 -29.208 1.00 87.88 404 ALA A C 1
ATOM 3064 O O . ALA A 1 404 ? 1.570 3.654 -28.150 1.00 87.88 404 ALA A O 1
ATOM 3065 N N . ASP A 1 405 ? 0.948 1.974 -29.517 1.00 83.50 405 ASP A N 1
ATOM 3066 C CA . ASP A 1 405 ? -0.210 1.529 -28.735 1.00 83.50 405 ASP A CA 1
ATOM 3067 C C . ASP A 1 405 ? 0.163 0.817 -27.430 1.00 83.50 405 ASP A C 1
ATOM 3069 O O . ASP A 1 405 ? -0.711 0.465 -26.642 1.00 83.50 405 ASP A O 1
ATOM 3073 N N . ASN A 1 406 ? 1.454 0.596 -27.175 1.00 83.94 406 ASN A N 1
ATOM 3074 C CA . ASN A 1 406 ? 1.961 -0.153 -26.022 1.00 83.94 406 ASN A CA 1
ATOM 3075 C C . ASN A 1 406 ? 2.795 0.710 -25.063 1.00 83.94 406 ASN A C 1
ATOM 3077 O O . ASN A 1 406 ? 3.368 0.215 -24.089 1.00 83.94 406 ASN A O 1
ATOM 3081 N N . GLN A 1 407 ? 2.833 2.024 -25.297 1.00 81.06 407 GLN A N 1
ATOM 3082 C CA . GLN A 1 407 ? 3.460 2.981 -24.387 1.00 81.06 407 GLN A CA 1
ATOM 3083 C C . GLN A 1 407 ? 2.629 3.168 -23.112 1.00 81.06 407 GLN A C 1
ATOM 3085 O O . GLN A 1 407 ? 1.416 2.988 -23.114 1.00 81.06 407 GLN A O 1
ATOM 3090 N N . GLY A 1 408 ? 3.291 3.483 -21.994 1.00 74.75 408 GLY A N 1
ATOM 3091 C CA . GLY A 1 408 ? 2.632 3.638 -20.688 1.00 74.75 408 GLY A CA 1
ATOM 3092 C C . GLY A 1 408 ? 2.176 2.324 -20.034 1.00 74.75 408 GLY A C 1
ATOM 3093 O O . GLY A 1 408 ? 1.741 2.334 -18.888 1.00 74.75 408 GLY A O 1
ATOM 3094 N N . LYS A 1 409 ? 2.331 1.176 -20.712 1.00 76.38 409 LYS A N 1
ATOM 3095 C CA . LYS A 1 409 ? 1.883 -0.145 -20.229 1.00 76.38 409 LYS A CA 1
ATOM 3096 C C . LYS A 1 409 ? 2.977 -0.988 -19.555 1.00 76.38 409 LYS A C 1
ATOM 3098 O O . LYS A 1 409 ? 2.804 -2.186 -19.374 1.00 76.38 409 LYS A O 1
ATOM 3103 N N . GLY A 1 410 ? 4.119 -0.386 -19.212 1.00 79.69 410 GLY A N 1
ATOM 3104 C CA . GLY A 1 410 ? 5.238 -1.068 -18.540 1.00 79.69 410 GLY A CA 1
ATOM 3105 C C . GLY A 1 410 ? 6.222 -1.815 -19.456 1.00 79.69 410 GLY A C 1
ATOM 3106 O O . GLY A 1 410 ? 7.254 -2.270 -18.976 1.00 79.69 410 GLY A O 1
ATOM 3107 N N . VAL A 1 411 ? 5.980 -1.877 -20.773 1.00 88.81 411 VAL A N 1
ATOM 3108 C CA . VAL A 1 411 ? 6.837 -2.601 -21.739 1.00 88.81 411 VAL A CA 1
ATOM 3109 C C . VAL A 1 411 ? 8.297 -2.137 -21.708 1.00 88.81 411 VAL A C 1
ATOM 3111 O O . VAL A 1 411 ? 9.209 -2.957 -21.648 1.00 88.81 411 VAL A O 1
ATOM 3114 N N . GLY A 1 412 ? 8.528 -0.820 -21.690 1.00 90.62 412 GLY A N 1
ATOM 3115 C CA . GLY A 1 412 ? 9.883 -0.264 -21.623 1.00 90.62 412 GLY A CA 1
ATOM 3116 C C . GLY A 1 412 ? 10.622 -0.640 -20.336 1.00 90.62 412 GLY A C 1
ATOM 3117 O O . GLY A 1 412 ? 11.814 -0.920 -20.381 1.00 90.62 412 GLY A O 1
ATOM 3118 N N . GLN A 1 413 ? 9.913 -0.705 -19.202 1.00 85.12 413 GLN A N 1
ATOM 3119 C CA . GLN A 1 413 ? 10.497 -1.085 -17.908 1.00 85.12 413 GLN A CA 1
ATOM 3120 C C . GLN A 1 413 ? 10.918 -2.558 -17.912 1.00 85.12 413 GLN A C 1
ATOM 3122 O O . GLN A 1 413 ? 12.019 -2.877 -17.475 1.00 85.12 413 GLN A O 1
ATOM 3127 N N . ALA A 1 414 ? 10.084 -3.439 -18.472 1.00 85.00 414 ALA A N 1
ATOM 3128 C CA . ALA A 1 414 ? 10.408 -4.857 -18.604 1.00 85.00 414 ALA A CA 1
ATOM 3129 C C . ALA A 1 414 ? 11.631 -5.092 -19.515 1.00 85.00 414 ALA A C 1
ATOM 3131 O O . ALA A 1 414 ? 12.506 -5.892 -19.188 1.00 85.00 414 ALA A O 1
ATOM 3132 N N . LEU A 1 415 ? 11.733 -4.357 -20.630 1.00 95.44 415 LEU A N 1
ATOM 3133 C CA . LEU A 1 415 ? 12.895 -4.409 -21.529 1.00 95.44 415 LEU A CA 1
ATOM 3134 C C . LEU A 1 415 ? 14.179 -3.895 -20.861 1.00 95.44 415 LEU A C 1
ATOM 3136 O O . LEU A 1 415 ? 15.236 -4.500 -21.031 1.00 95.44 415 LEU A O 1
ATOM 3140 N N . MET A 1 416 ? 14.092 -2.812 -20.083 1.00 95.25 416 MET A N 1
ATOM 3141 C CA . MET A 1 416 ? 15.230 -2.290 -19.318 1.00 95.25 416 MET A CA 1
ATOM 3142 C C . MET A 1 416 ? 15.718 -3.283 -18.269 1.00 95.25 416 MET A C 1
ATOM 3144 O O . MET A 1 416 ? 16.913 -3.553 -18.205 1.00 95.25 416 MET A O 1
ATOM 3148 N N . GLN A 1 417 ? 14.808 -3.891 -17.505 1.00 89.75 417 GLN A N 1
ATOM 3149 C CA . GLN A 1 417 ? 15.169 -4.902 -16.510 1.00 89.75 417 GLN A CA 1
ATOM 3150 C C . GLN A 1 417 ? 15.912 -6.083 -17.145 1.00 89.75 417 GLN A C 1
ATOM 3152 O O . GLN A 1 417 ? 16.907 -6.550 -16.589 1.00 89.75 417 GLN A O 1
ATOM 3157 N N . ALA A 1 418 ? 15.475 -6.545 -18.321 1.00 87.12 418 ALA A N 1
ATOM 3158 C CA . ALA A 1 418 ? 16.157 -7.614 -19.047 1.00 87.12 418 ALA A CA 1
ATOM 3159 C C . ALA A 1 418 ? 17.569 -7.199 -19.496 1.00 87.12 418 ALA A C 1
ATOM 3161 O O . ALA A 1 418 ? 18.526 -7.942 -19.267 1.00 87.12 418 ALA A O 1
ATOM 3162 N N . ALA A 1 419 ? 17.714 -5.996 -20.060 1.00 93.88 419 ALA A N 1
ATOM 3163 C CA . ALA A 1 419 ? 19.008 -5.462 -20.479 1.00 93.88 419 ALA A CA 1
ATOM 3164 C C . ALA A 1 419 ? 19.977 -5.282 -19.295 1.00 93.88 419 ALA A C 1
ATOM 3166 O O . ALA A 1 419 ? 21.142 -5.666 -19.383 1.00 93.88 419 ALA A O 1
ATOM 3167 N N . GLU A 1 420 ? 19.505 -4.733 -18.174 1.00 93.12 420 GLU A N 1
ATOM 3168 C CA . GLU A 1 420 ? 20.296 -4.545 -16.952 1.00 93.12 420 GLU A CA 1
ATOM 3169 C C . GLU A 1 420 ? 20.727 -5.871 -16.329 1.00 93.12 420 GLU A C 1
ATOM 3171 O O . GLU A 1 420 ? 21.863 -6.002 -15.872 1.00 93.12 420 GLU A O 1
ATOM 3176 N N . SER A 1 421 ? 19.827 -6.857 -16.312 1.00 87.94 421 SER A N 1
ATOM 3177 C CA . SER A 1 421 ? 20.112 -8.189 -15.774 1.00 87.94 421 SER A CA 1
ATOM 3178 C C . SER A 1 421 ? 21.192 -8.875 -16.595 1.00 87.94 421 SER A C 1
ATOM 3180 O O . SER A 1 421 ? 22.200 -9.301 -16.035 1.00 87.94 421 SER A O 1
ATOM 3182 N N . TRP A 1 422 ? 21.055 -8.858 -17.920 1.00 93.88 422 TRP A N 1
ATOM 3183 C CA . TRP A 1 422 ? 22.077 -9.393 -18.809 1.00 93.88 422 TRP A CA 1
ATOM 3184 C C . TRP A 1 422 ? 23.409 -8.659 -18.676 1.00 93.88 422 TRP A C 1
ATOM 3186 O O . TRP A 1 422 ? 24.446 -9.296 -18.533 1.00 93.88 422 TRP A O 1
ATOM 3196 N N . ALA A 1 423 ? 23.412 -7.323 -18.665 1.00 93.25 423 ALA A N 1
ATOM 3197 C CA . ALA A 1 423 ? 24.654 -6.562 -18.536 1.00 93.25 423 ALA A CA 1
ATOM 3198 C C . ALA A 1 423 ? 25.393 -6.919 -17.236 1.00 93.25 423 ALA A C 1
ATOM 3200 O O . ALA A 1 423 ? 26.612 -7.099 -17.241 1.00 93.25 423 ALA A O 1
ATOM 3201 N N . ARG A 1 424 ? 24.649 -7.092 -16.138 1.00 93.00 424 ARG A N 1
ATOM 3202 C CA . ARG A 1 424 ? 25.191 -7.528 -14.848 1.00 93.00 424 ARG A CA 1
ATOM 3203 C C . ARG A 1 424 ? 25.754 -8.949 -14.908 1.00 93.00 424 ARG A C 1
ATOM 3205 O O . ARG A 1 424 ? 26.836 -9.181 -14.377 1.00 93.00 424 ARG A O 1
ATOM 3212 N N . GLU A 1 425 ? 25.070 -9.877 -15.575 1.00 90.25 425 GLU A N 1
ATOM 3213 C CA . GLU A 1 425 ? 25.561 -11.247 -15.808 1.00 90.25 425 GLU A CA 1
ATOM 3214 C C . GLU A 1 425 ? 26.861 -11.268 -16.625 1.00 90.25 425 GLU A C 1
ATOM 3216 O O . GLU A 1 425 ? 27.728 -12.104 -16.384 1.00 90.25 425 GLU A O 1
ATOM 3221 N N . GLN A 1 426 ? 27.039 -10.307 -17.535 1.00 95.06 426 GLN A N 1
ATOM 3222 C CA . GLN A 1 426 ? 28.278 -10.107 -18.297 1.00 95.06 426 GLN A CA 1
ATOM 3223 C C . GLN A 1 426 ? 29.366 -9.338 -17.517 1.00 95.06 426 GLN A C 1
ATOM 3225 O O . GLN A 1 426 ? 30.422 -9.019 -18.065 1.00 95.06 426 GLN A O 1
ATOM 3230 N N . GLY A 1 427 ? 29.130 -9.023 -16.240 1.00 94.06 427 GLY A N 1
ATOM 3231 C CA . GLY A 1 427 ? 30.094 -8.363 -15.357 1.00 94.06 427 GLY A CA 1
ATOM 3232 C C . GLY A 1 427 ? 30.142 -6.837 -15.466 1.00 94.06 427 GLY A C 1
ATOM 3233 O O . GLY A 1 427 ? 31.045 -6.225 -14.895 1.00 94.06 427 GLY A O 1
ATOM 3234 N N . ALA A 1 428 ? 29.200 -6.199 -16.169 1.00 95.12 428 ALA A N 1
ATOM 3235 C CA . ALA A 1 428 ? 29.116 -4.742 -16.221 1.00 95.12 428 ALA A CA 1
ATOM 3236 C C . ALA A 1 428 ? 28.717 -4.161 -14.853 1.00 95.12 428 ALA A C 1
ATOM 3238 O O . ALA A 1 428 ? 27.771 -4.624 -14.213 1.00 95.12 428 ALA A O 1
ATOM 3239 N N . VAL A 1 429 ? 29.410 -3.104 -14.423 1.00 94.62 429 VAL A N 1
ATOM 3240 C CA . VAL A 1 429 ? 29.125 -2.387 -13.164 1.00 94.62 429 VAL A CA 1
ATOM 3241 C C . VAL A 1 429 ? 28.360 -1.081 -13.379 1.00 94.62 429 VAL A C 1
ATOM 3243 O O . VAL A 1 429 ? 27.985 -0.412 -12.419 1.00 94.62 429 VAL A O 1
ATOM 3246 N N . SER A 1 430 ? 28.141 -0.697 -14.635 1.00 93.94 430 SER A N 1
ATOM 3247 C CA . SER A 1 430 ? 27.349 0.468 -15.021 1.00 93.94 430 SER A CA 1
ATOM 3248 C C . SER A 1 430 ? 26.717 0.264 -16.397 1.00 93.94 430 SER A C 1
ATOM 3250 O O . SER A 1 430 ? 27.175 -0.564 -17.186 1.00 93.94 430 SER A O 1
ATOM 3252 N N . MET A 1 431 ? 25.680 1.047 -16.693 1.00 95.69 431 MET A N 1
ATOM 3253 C CA . MET A 1 431 ? 25.080 1.144 -18.020 1.00 95.69 431 MET A CA 1
ATOM 3254 C C . MET A 1 431 ? 24.911 2.616 -18.393 1.00 95.69 431 MET A C 1
ATOM 3256 O O . MET A 1 431 ? 24.537 3.436 -17.558 1.00 95.69 431 MET A O 1
ATOM 3260 N N . SER A 1 432 ? 25.214 2.953 -19.642 1.00 95.62 432 SER A N 1
ATOM 3261 C CA . SER A 1 432 ? 25.088 4.304 -20.193 1.00 95.62 432 SER A CA 1
ATOM 3262 C C . SER A 1 432 ? 24.073 4.338 -21.332 1.00 95.62 432 SER A C 1
ATOM 3264 O O . SER A 1 432 ? 23.805 3.316 -21.954 1.00 95.62 432 SER A O 1
ATOM 3266 N N . LEU A 1 433 ? 23.540 5.518 -21.637 1.00 96.12 433 LEU A N 1
ATOM 3267 C CA . LEU A 1 433 ? 22.664 5.766 -22.783 1.00 96.12 433 LEU A CA 1
ATOM 3268 C C . LEU A 1 433 ? 22.802 7.220 -23.230 1.00 96.12 433 LEU A C 1
ATOM 3270 O O . LEU A 1 433 ? 23.302 8.059 -22.476 1.00 96.12 433 LEU A O 1
ATOM 3274 N N . HIS A 1 434 ? 22.321 7.535 -24.428 1.00 93.88 434 HIS A N 1
ATOM 3275 C CA . HIS A 1 434 ? 22.160 8.915 -24.877 1.00 93.88 434 HIS A CA 1
ATOM 3276 C C . HIS A 1 434 ? 20.689 9.224 -25.143 1.00 93.88 434 HIS A C 1
ATOM 3278 O O . HIS A 1 434 ? 19.964 8.437 -25.744 1.00 93.88 434 HIS A O 1
ATOM 3284 N N . VAL A 1 435 ? 20.248 10.405 -24.712 1.00 92.94 435 VAL A N 1
ATOM 3285 C CA . VAL A 1 435 ? 18.885 10.890 -24.936 1.00 92.94 435 VAL A CA 1
ATOM 3286 C C . VAL A 1 435 ? 18.919 12.363 -25.324 1.00 92.94 435 VAL A C 1
ATOM 3288 O O . VAL A 1 435 ? 19.662 13.158 -24.747 1.00 92.94 435 VAL A O 1
ATOM 3291 N N . PHE A 1 436 ? 18.112 12.749 -26.313 1.00 90.88 436 PHE A N 1
ATOM 3292 C CA . PHE A 1 436 ? 17.987 14.151 -26.701 1.00 90.88 436 PHE A CA 1
ATOM 3293 C C . PHE A 1 436 ? 17.379 14.983 -25.567 1.00 90.88 436 PHE A C 1
ATOM 3295 O O . PHE A 1 436 ? 16.392 14.589 -24.945 1.00 90.88 436 PHE A O 1
ATOM 3302 N N . ALA A 1 437 ? 17.926 16.179 -25.338 1.00 88.31 437 ALA A N 1
ATOM 3303 C CA . ALA A 1 437 ? 17.498 17.058 -24.249 1.00 88.31 437 ALA A CA 1
ATOM 3304 C C . ALA A 1 437 ? 16.005 17.439 -24.315 1.00 88.31 437 ALA A C 1
ATOM 3306 O O . ALA A 1 437 ? 15.370 17.612 -23.270 1.00 88.31 437 ALA A O 1
ATOM 3307 N N . ASN A 1 438 ? 15.452 17.548 -25.529 1.00 89.06 438 ASN A N 1
ATOM 3308 C CA . ASN A 1 438 ? 14.049 17.868 -25.790 1.00 89.06 438 ASN A CA 1
ATOM 3309 C C . ASN A 1 438 ? 13.126 16.635 -25.812 1.00 89.06 438 ASN A C 1
ATOM 3311 O O . ASN A 1 438 ? 11.908 16.798 -25.840 1.00 89.06 438 ASN A O 1
ATOM 3315 N N . ASN A 1 439 ? 13.660 15.413 -25.713 1.00 88.25 439 ASN A N 1
ATOM 3316 C CA . ASN A 1 439 ? 12.858 14.204 -25.546 1.00 88.25 439 ASN A CA 1
ATOM 3317 C C . ASN A 1 439 ? 12.467 14.029 -24.069 1.00 88.25 439 ASN A C 1
ATOM 3319 O O . ASN A 1 439 ? 12.953 13.151 -23.355 1.00 88.25 439 ASN A O 1
ATOM 3323 N N . GLN A 1 440 ? 11.583 14.912 -23.598 1.00 84.88 440 GLN A N 1
ATOM 3324 C CA . GLN A 1 440 ? 11.145 14.966 -22.199 1.00 84.88 440 GLN A CA 1
ATOM 3325 C C . GLN A 1 440 ? 10.496 13.659 -21.739 1.00 84.88 440 GLN A C 1
ATOM 3327 O O . GLN A 1 440 ? 10.627 13.281 -20.580 1.00 84.88 440 GLN A O 1
ATOM 3332 N N . ARG A 1 441 ? 9.826 12.945 -22.650 1.00 84.12 441 ARG A N 1
ATOM 3333 C CA . ARG A 1 441 ? 9.208 11.650 -22.359 1.00 84.12 441 ARG A CA 1
ATOM 3334 C C . ARG A 1 441 ? 10.260 10.602 -21.997 1.00 84.12 441 ARG A C 1
ATOM 3336 O O . ARG A 1 441 ? 10.138 9.974 -20.954 1.00 84.12 441 ARG A O 1
ATOM 3343 N N . ALA A 1 442 ? 11.299 10.443 -22.818 1.00 84.75 442 ALA A N 1
ATOM 3344 C CA . ALA A 1 442 ? 12.377 9.494 -22.534 1.00 84.75 442 ALA A CA 1
ATOM 3345 C C . ALA A 1 442 ? 13.182 9.893 -21.286 1.00 84.75 442 ALA A C 1
ATOM 3347 O O . ALA A 1 442 ? 13.526 9.040 -20.481 1.00 84.75 442 ALA A O 1
ATOM 3348 N N . ARG A 1 443 ? 13.406 11.195 -21.069 1.00 88.12 443 ARG A N 1
ATOM 3349 C CA . ARG A 1 443 ? 14.103 11.716 -19.878 1.00 88.12 443 ARG A CA 1
ATOM 3350 C C . ARG A 1 443 ? 13.353 11.558 -18.556 1.00 88.12 443 ARG A C 1
ATOM 3352 O O . ARG A 1 443 ? 13.959 11.752 -17.518 1.00 88.12 443 ARG A O 1
ATOM 3359 N N . ARG A 1 444 ? 12.036 11.349 -18.588 1.00 81.69 444 ARG A N 1
ATOM 3360 C CA . ARG A 1 444 ? 11.252 11.005 -17.389 1.00 81.69 444 ARG A CA 1
ATOM 3361 C C . ARG A 1 444 ? 11.234 9.503 -17.132 1.00 81.69 444 ARG A C 1
ATOM 3363 O O . ARG A 1 444 ? 10.854 9.084 -16.047 1.00 81.69 444 ARG A O 1
ATOM 3370 N N . PHE A 1 445 ? 11.514 8.718 -18.169 1.00 83.06 445 PHE A N 1
ATOM 3371 C CA . PHE A 1 445 ? 11.531 7.268 -18.095 1.00 83.06 445 PHE A CA 1
ATOM 3372 C C . PHE A 1 445 ? 12.852 6.753 -17.509 1.00 83.06 445 PHE A C 1
ATOM 3374 O O . PHE A 1 445 ? 12.805 5.871 -16.656 1.00 83.06 445 PHE A O 1
ATOM 3381 N N . TYR A 1 446 ? 13.981 7.301 -17.971 1.00 87.69 446 TYR A N 1
ATOM 3382 C CA . TYR A 1 446 ? 15.305 7.133 -17.358 1.00 87.69 446 TYR A CA 1
ATOM 3383 C C . TYR A 1 446 ? 15.468 8.095 -16.186 1.00 87.69 446 TYR A C 1
ATOM 3385 O O . TYR A 1 446 ? 16.115 7.702 -15.193 1.00 87.69 446 TYR A O 1
#